Protein AF-A0A2V7V9U7-F1 (afdb_monomer)

Foldseek 3Di:
DDPDAPVVVLVVLLVCQLPLLLVLLLLLLVLLDPVLSLLSLLCLLVSQWACVLQVLSLLSSLSRLLSNLNSLCSNCLLVDDPVSLQVSLVSLVSSLSSDDLSSVLSLVLLVLSLVVSLVVCVVVCDPCSVVSSVNSVVSSCSSCVVVVVVVVVLVVPDDDADFDADDDLVVLVVCLLLVVRSAKFDPVLSVLSNVSSVLLVVLVVVLVVVCVPPDDDDSLVSLVVSLVVLVVCLSPPTFGDPPAVADDCLNAGSSSSSSVVSVSSSSSSSSSDDDDPVSSCVSSVSSNVSSVVSCVVCVVLVVVVVVQLCVLCVCLVVDAAAAAEQEAELQQQPADPVRDGSGDRHRNRLCSCVSSCSRRVYHYLSPVLQPNPSDPHHDDPQQRCVVFWDAHSSHNHGDTDCPRCVVRRPDDRDYYRYHPPDDD

Structure (mmCIF, N/CA/C/O backbone):
data_AF-A0A2V7V9U7-F1
#
_entry.id   AF-A0A2V7V9U7-F1
#
loop_
_atom_site.group_PDB
_atom_site.id
_atom_site.type_symbol
_atom_site.label_atom_id
_atom_site.label_alt_id
_atom_site.label_comp_id
_atom_site.label_asym_id
_atom_site.label_entity_id
_atom_site.label_seq_id
_atom_site.pdbx_PDB_ins_code
_atom_site.Cartn_x
_atom_site.Cartn_y
_atom_site.Cartn_z
_atom_site.occupancy
_atom_site.B_iso_or_equiv
_atom_site.auth_seq_id
_atom_site.auth_comp_id
_atom_site.auth_asym_id
_atom_site.auth_atom_id
_atom_site.pdbx_PDB_model_num
ATOM 1 N N . MET A 1 1 ? -1.433 -22.804 -22.309 1.00 50.16 1 MET A N 1
ATOM 2 C CA . MET A 1 1 ? -2.516 -21.911 -22.769 1.00 50.16 1 MET A CA 1
ATOM 3 C C . MET A 1 1 ? -2.410 -20.630 -21.958 1.00 50.16 1 MET A C 1
ATOM 5 O O . MET A 1 1 ? -2.512 -20.709 -20.741 1.00 50.16 1 MET A O 1
ATOM 9 N N . THR A 1 2 ? -2.107 -19.497 -22.586 1.00 68.94 2 THR A N 1
ATOM 10 C CA . THR A 1 2 ? -2.129 -18.180 -21.931 1.00 68.94 2 THR A CA 1
ATOM 11 C C . THR A 1 2 ? -3.551 -17.622 -22.021 1.00 68.94 2 THR A C 1
ATOM 13 O O . THR A 1 2 ? -4.157 -17.651 -23.087 1.00 68.94 2 THR A O 1
ATOM 16 N N . MET A 1 3 ? -4.125 -17.182 -20.895 1.00 79.06 3 MET A N 1
ATOM 17 C CA . MET A 1 3 ? -5.499 -16.644 -20.858 1.00 79.06 3 MET A CA 1
ATOM 18 C C . MET A 1 3 ? -5.579 -15.181 -21.326 1.00 79.06 3 MET A C 1
ATOM 20 O O . MET A 1 3 ? -6.642 -14.727 -21.734 1.00 79.06 3 MET A O 1
ATOM 24 N N . ALA A 1 4 ? -4.464 -14.449 -21.261 1.00 88.25 4 ALA A N 1
ATOM 25 C CA . ALA A 1 4 ? -4.306 -13.066 -21.706 1.00 88.25 4 ALA A CA 1
ATOM 26 C C . ALA A 1 4 ? -2.815 -12.777 -21.969 1.00 88.25 4 ALA A C 1
ATOM 28 O O . ALA A 1 4 ? -1.955 -13.506 -21.465 1.00 88.25 4 ALA A O 1
ATOM 29 N N . SER A 1 5 ? -2.502 -11.719 -22.728 1.00 88.12 5 SER A N 1
ATOM 30 C CA . SER A 1 5 ? -1.127 -11.205 -22.815 1.00 88.12 5 SER A CA 1
ATOM 31 C C . SER A 1 5 ? -0.706 -10.563 -21.482 1.00 88.12 5 SER A C 1
ATOM 33 O O . SER A 1 5 ? -1.583 -10.101 -20.740 1.00 88.12 5 SER A O 1
ATOM 35 N N . PRO A 1 6 ? 0.600 -10.494 -21.156 1.00 87.94 6 PRO A N 1
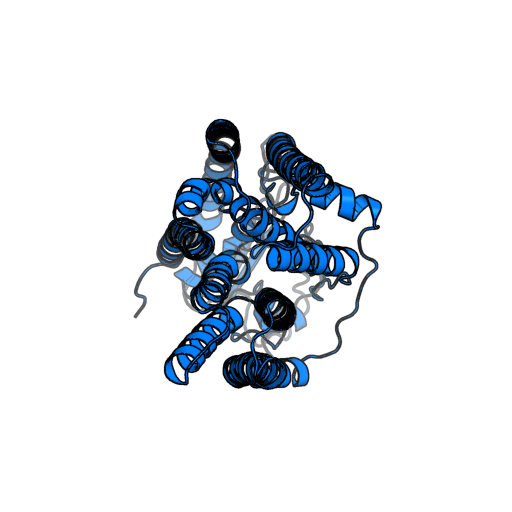ATOM 36 C CA . PRO A 1 6 ? 1.063 -9.905 -19.897 1.00 87.94 6 PRO A CA 1
ATOM 37 C C . PRO A 1 6 ? 0.516 -8.487 -19.626 1.00 87.94 6 PRO A C 1
ATOM 39 O O . PRO A 1 6 ? -0.042 -8.285 -18.546 1.00 87.94 6 PRO A O 1
ATOM 42 N N . PRO A 1 7 ? 0.509 -7.543 -20.596 1.00 87.44 7 PRO A N 1
ATOM 43 C CA . PRO A 1 7 ? -0.060 -6.209 -20.372 1.00 87.44 7 PRO A CA 1
ATOM 44 C C . PRO A 1 7 ? -1.572 -6.219 -20.099 1.00 87.44 7 PRO A C 1
ATOM 46 O O . PRO A 1 7 ? -2.093 -5.366 -19.381 1.00 87.44 7 PRO A O 1
ATOM 49 N N . VAL A 1 8 ? -2.315 -7.167 -20.682 1.00 91.88 8 VAL A N 1
ATOM 50 C CA . VAL A 1 8 ? -3.759 -7.301 -20.431 1.00 91.88 8 VAL A CA 1
ATOM 51 C C . VAL A 1 8 ? -4.004 -7.884 -19.042 1.00 91.88 8 VAL A C 1
ATOM 53 O O . VAL A 1 8 ? -4.852 -7.369 -18.314 1.00 91.88 8 VAL A O 1
ATOM 56 N N . ALA A 1 9 ? -3.254 -8.917 -18.654 1.00 92.31 9 ALA A N 1
ATOM 57 C CA . ALA A 1 9 ? -3.347 -9.515 -17.324 1.00 92.31 9 ALA A CA 1
ATOM 58 C C . ALA A 1 9 ? -3.057 -8.483 -16.223 1.00 92.31 9 ALA A C 1
ATOM 60 O O . ALA A 1 9 ? -3.816 -8.372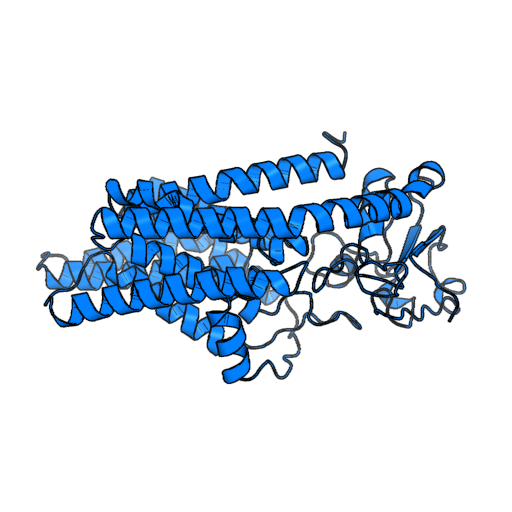 -15.260 1.00 92.31 9 ALA A O 1
ATOM 61 N N . GLU A 1 10 ? -2.017 -7.672 -16.409 1.00 91.81 10 GLU A N 1
ATOM 62 C CA . GLU A 1 10 ? -1.663 -6.583 -15.505 1.00 91.81 10 GLU A CA 1
ATOM 63 C C . GLU A 1 10 ? -2.764 -5.519 -15.418 1.00 91.81 10 GLU A C 1
ATOM 65 O O . GLU A 1 10 ? -3.197 -5.175 -14.320 1.00 91.81 10 GLU A O 1
ATOM 70 N N . LYS A 1 11 ? -3.316 -5.057 -16.549 1.00 93.62 11 LYS A N 1
ATOM 71 C CA . LYS A 1 11 ? -4.445 -4.107 -16.551 1.00 93.62 11 LYS A CA 1
ATOM 72 C C . LYS A 1 11 ? -5.660 -4.643 -15.800 1.00 93.62 11 LYS A C 1
ATOM 74 O O . LYS A 1 11 ? -6.284 -3.895 -15.045 1.00 93.62 11 LYS A O 1
ATOM 79 N N . VAL A 1 12 ? -6.003 -5.917 -15.990 1.00 95.62 12 VAL A N 1
ATOM 80 C CA . VAL A 1 12 ? -7.106 -6.567 -15.266 1.00 95.62 12 VAL A CA 1
ATOM 81 C C . VAL A 1 12 ? -6.806 -6.609 -13.768 1.00 95.62 12 VAL A C 1
ATOM 83 O O . VAL A 1 12 ? -7.662 -6.231 -12.967 1.00 95.62 12 VAL A O 1
ATOM 86 N N . PHE A 1 13 ? -5.590 -7.004 -13.387 1.00 95.44 13 PHE A N 1
ATOM 87 C CA . PHE A 1 13 ? -5.168 -7.061 -11.989 1.00 95.44 13 PHE A CA 1
ATOM 88 C C . PHE A 1 13 ? -5.211 -5.680 -11.314 1.00 95.44 13 PHE A C 1
ATOM 90 O O . PHE A 1 13 ? -5.818 -5.522 -10.253 1.00 95.44 13 PHE A O 1
ATOM 97 N N . LEU A 1 14 ? -4.640 -4.655 -11.951 1.00 95.81 14 LEU A N 1
ATOM 98 C CA . LEU A 1 14 ? -4.628 -3.283 -11.441 1.00 95.81 14 LEU A CA 1
ATOM 99 C C . LEU A 1 14 ? -6.036 -2.685 -11.368 1.00 95.81 14 LEU A C 1
ATOM 101 O O . LEU 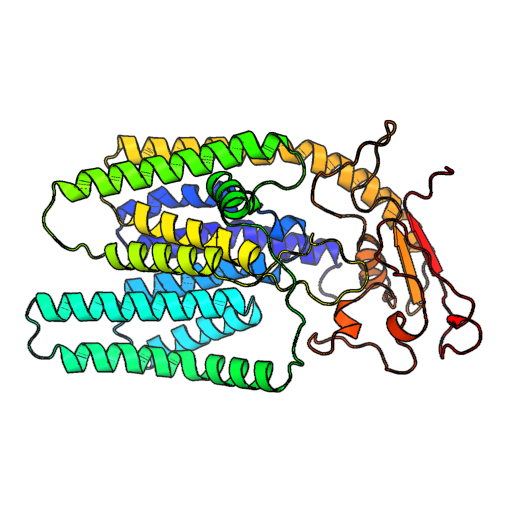A 1 14 ? -6.376 -2.026 -10.387 1.00 95.81 14 LEU A O 1
ATOM 105 N N . SER A 1 15 ? -6.890 -2.969 -12.354 1.00 96.81 15 SER A N 1
ATOM 106 C CA . SER A 1 15 ? -8.296 -2.547 -12.326 1.00 96.81 15 SER A CA 1
ATOM 107 C C . SER A 1 15 ? -9.046 -3.198 -11.163 1.00 96.81 15 SER A C 1
ATOM 109 O O . SER A 1 15 ? -9.796 -2.526 -10.453 1.00 96.81 15 SER A O 1
ATOM 111 N N . ALA A 1 16 ? -8.810 -4.491 -10.916 1.00 96.81 16 ALA A N 1
ATOM 112 C CA . ALA A 1 16 ? -9.373 -5.181 -9.763 1.00 96.81 16 ALA A CA 1
ATOM 113 C C . ALA A 1 16 ? -8.896 -4.541 -8.452 1.00 96.81 16 ALA A C 1
ATOM 115 O O . ALA A 1 16 ? -9.716 -4.280 -7.578 1.00 96.81 16 ALA A O 1
ATOM 116 N N . TYR A 1 17 ? -7.609 -4.214 -8.322 1.00 97.44 17 TYR A N 1
ATOM 117 C CA . TYR A 1 17 ? -7.066 -3.527 -7.148 1.00 97.44 17 TYR A CA 1
ATOM 118 C C . TYR A 1 17 ? -7.729 -2.165 -6.882 1.00 97.44 17 TYR A C 1
ATOM 120 O O . TYR A 1 17 ? -8.193 -1.917 -5.764 1.00 97.44 17 TYR A O 1
ATOM 128 N N . VAL A 1 18 ? -7.827 -1.314 -7.912 1.00 97.50 18 VAL A N 1
ATOM 129 C CA . VAL A 1 18 ? -8.429 0.031 -7.829 1.00 97.50 18 VAL A CA 1
ATOM 130 C C . VAL A 1 18 ? -9.867 -0.024 -7.304 1.00 97.50 18 VAL A C 1
ATOM 132 O O . VAL A 1 18 ? -10.297 0.883 -6.593 1.00 97.50 18 VAL A O 1
ATOM 135 N N . LEU A 1 19 ? -10.603 -1.097 -7.604 1.00 98.12 19 LEU A N 1
ATOM 136 C CA . LEU A 1 19 ? -11.968 -1.311 -7.118 1.00 98.12 19 LEU A CA 1
ATOM 137 C C . LEU A 1 19 ? -12.008 -1.997 -5.746 1.00 98.12 19 LEU A C 1
ATOM 139 O O . LEU A 1 19 ? -12.757 -1.583 -4.859 1.00 98.12 19 LEU A O 1
ATOM 143 N N . LEU A 1 20 ? -11.213 -3.048 -5.552 1.00 98.50 20 LEU A N 1
ATOM 144 C CA . LEU A 1 20 ? -11.253 -3.880 -4.352 1.00 98.50 20 LEU A CA 1
ATOM 145 C C . LEU A 1 20 ? -10.743 -3.145 -3.115 1.00 98.50 20 LEU A C 1
ATOM 147 O O . LEU A 1 20 ? -11.295 -3.363 -2.038 1.00 98.50 20 LEU A O 1
ATOM 151 N N . LEU A 1 21 ? -9.744 -2.265 -3.234 1.00 98.62 21 LEU A N 1
ATOM 152 C CA . LEU A 1 21 ? -9.210 -1.544 -2.077 1.00 98.62 21 LEU A CA 1
ATOM 153 C C . LEU A 1 21 ? -10.264 -0.616 -1.436 1.00 98.62 21 LEU A C 1
ATOM 155 O O . LEU A 1 21 ? -10.525 -0.776 -0.238 1.00 98.62 21 LEU A O 1
ATOM 159 N N . PRO A 1 22 ? -10.948 0.285 -2.175 1.00 98.62 22 PRO A N 1
ATOM 160 C CA . PRO A 1 22 ? -12.035 1.081 -1.609 1.00 98.62 22 PRO A CA 1
ATOM 161 C C . PRO A 1 22 ? -13.208 0.250 -1.082 1.00 98.62 22 PRO A C 1
ATOM 163 O O . PRO A 1 22 ? -13.790 0.594 -0.051 1.00 98.62 22 PRO A O 1
ATOM 166 N N . LEU A 1 23 ? -13.551 -0.859 -1.748 1.00 98.69 23 LEU A N 1
ATOM 167 C CA . LEU A 1 23 ? -14.623 -1.754 -1.303 1.00 98.69 23 LEU A CA 1
ATOM 168 C C . LEU A 1 23 ? -14.267 -2.477 0.003 1.00 98.69 23 LEU A C 1
ATOM 170 O O . LEU A 1 23 ? -15.094 -2.531 0.916 1.00 98.69 23 LEU A O 1
ATOM 174 N N . ALA A 1 24 ? -13.038 -2.978 0.129 1.00 98.75 24 ALA A N 1
ATOM 175 C CA . ALA A 1 24 ? -12.534 -3.605 1.346 1.00 98.75 24 ALA A CA 1
ATOM 176 C C . ALA A 1 24 ? -12.460 -2.596 2.499 1.00 98.75 24 ALA A C 1
ATOM 178 O O . ALA A 1 24 ? -12.895 -2.898 3.613 1.00 98.75 24 ALA A O 1
ATOM 179 N N . PHE A 1 25 ? -12.006 -1.370 2.225 1.00 98.75 25 PHE A N 1
ATOM 180 C CA . PHE A 1 25 ? -12.027 -0.288 3.203 1.00 98.75 25 PHE A CA 1
ATOM 181 C C . PHE A 1 25 ? -13.458 0.027 3.656 1.00 98.75 25 PHE A C 1
ATOM 183 O O . PHE A 1 25 ? -13.744 -0.001 4.851 1.00 98.75 25 PHE A O 1
ATOM 190 N N . ARG A 1 26 ? -14.404 0.216 2.726 1.00 98.38 26 ARG A N 1
ATOM 191 C CA . ARG A 1 26 ? -15.830 0.420 3.044 1.00 98.38 26 ARG A CA 1
ATOM 192 C C . ARG A 1 26 ? -16.414 -0.736 3.861 1.00 98.38 26 ARG A C 1
ATOM 194 O O . ARG A 1 26 ? -17.214 -0.505 4.774 1.00 98.38 26 ARG A O 1
ATOM 201 N N . TYR A 1 27 ? -16.017 -1.974 3.564 1.00 98.31 27 TYR A N 1
ATOM 202 C CA . TYR A 1 27 ? -16.378 -3.142 4.364 1.00 98.31 27 TYR A CA 1
ATOM 203 C C . TYR A 1 27 ? -15.833 -3.036 5.795 1.00 98.31 27 TYR A C 1
ATOM 205 O O . TYR A 1 27 ? -16.593 -3.287 6.731 1.00 98.31 27 TYR A O 1
ATOM 213 N N . ALA A 1 28 ? -14.582 -2.619 5.994 1.00 98.19 28 ALA A N 1
ATOM 214 C CA . ALA A 1 28 ? -14.024 -2.395 7.327 1.00 98.19 28 ALA A CA 1
ATOM 215 C C . ALA A 1 28 ? -14.750 -1.265 8.076 1.00 98.19 28 ALA A C 1
ATOM 217 O O . ALA A 1 28 ? -15.128 -1.440 9.233 1.00 98.19 28 ALA A O 1
ATOM 218 N N . LEU A 1 29 ? -15.054 -0.150 7.406 1.00 97.62 29 LEU A N 1
ATOM 219 C CA . LEU A 1 29 ? -15.793 0.974 7.994 1.00 97.62 29 LEU A CA 1
ATOM 220 C C . LEU A 1 29 ? -17.175 0.568 8.501 1.00 97.62 29 LEU A C 1
ATOM 222 O O . LEU A 1 29 ? -17.589 0.950 9.594 1.00 97.62 29 LEU A O 1
ATOM 226 N N . GLY A 1 30 ? -17.878 -0.272 7.740 1.00 95.62 30 GLY A N 1
ATOM 227 C CA . GLY A 1 30 ? -19.185 -0.778 8.137 1.00 95.62 30 GLY A CA 1
ATOM 228 C C . GLY A 1 30 ? -19.168 -1.726 9.341 1.00 95.62 30 GLY A C 1
ATOM 229 O O . GLY A 1 30 ? -20.249 -2.172 9.728 1.00 95.62 30 GLY A O 1
ATOM 230 N N . ALA A 1 31 ? -17.992 -2.090 9.866 1.00 94.62 31 ALA A N 1
ATOM 231 C CA . ALA A 1 31 ? -17.817 -2.801 11.132 1.00 94.62 31 ALA A CA 1
ATOM 232 C C . ALA A 1 31 ? -17.790 -1.857 12.343 1.00 94.62 31 ALA A C 1
ATOM 234 O O . ALA A 1 31 ? -18.037 -2.301 13.459 1.00 94.62 31 ALA A O 1
ATOM 235 N N . LEU A 1 32 ? -17.468 -0.579 12.118 1.00 93.56 32 LEU A N 1
ATOM 236 C CA . LEU A 1 32 ? -17.307 0.431 13.162 1.00 93.56 32 LEU A CA 1
ATOM 237 C C . LEU A 1 32 ? -18.661 1.033 13.538 1.00 93.56 32 LEU A C 1
ATOM 239 O O . LEU A 1 32 ? -19.062 0.991 14.696 1.00 93.56 32 LEU A O 1
ATOM 243 N N . ARG A 1 33 ? -19.365 1.577 12.538 1.00 89.62 33 ARG A N 1
ATOM 244 C CA . ARG A 1 33 ? -20.717 2.145 12.645 1.00 89.62 33 ARG A CA 1
ATOM 245 C C . ARG A 1 33 ? -21.353 2.296 11.253 1.00 89.62 33 ARG A C 1
ATOM 247 O O . ARG A 1 33 ? -20.609 2.387 10.271 1.00 89.62 33 ARG A O 1
ATOM 254 N N . PRO A 1 34 ? -22.691 2.308 11.120 1.00 88.00 34 PRO A N 1
ATOM 255 C CA . PRO A 1 34 ? -23.356 2.414 9.818 1.00 88.00 34 PRO A CA 1
ATOM 256 C C . PRO A 1 34 ? -22.936 3.650 9.008 1.00 88.00 34 PRO A C 1
ATOM 258 O O . PRO A 1 34 ? -22.603 3.521 7.830 1.00 88.00 34 PRO A O 1
ATOM 261 N N . GLU A 1 35 ? -22.857 4.815 9.652 1.00 90.00 35 GLU A N 1
ATOM 262 C CA . GLU A 1 35 ? -22.565 6.117 9.035 1.00 90.00 35 GLU A CA 1
ATOM 263 C C . GLU A 1 35 ? -21.096 6.253 8.620 1.00 90.00 35 GLU A C 1
ATOM 265 O O . GLU A 1 35 ? -20.759 7.050 7.745 1.00 90.00 35 GLU A O 1
ATOM 270 N N . ALA A 1 36 ? -20.196 5.460 9.215 1.00 93.88 36 ALA A N 1
ATOM 271 C CA . ALA A 1 36 ? -18.788 5.461 8.832 1.00 93.88 36 ALA A CA 1
ATOM 272 C C . ALA A 1 36 ? -18.592 4.961 7.399 1.00 93.88 36 ALA A C 1
ATOM 274 O O . ALA A 1 36 ? -17.595 5.306 6.781 1.00 93.88 36 ALA A O 1
ATOM 275 N N . ARG A 1 37 ? -19.538 4.200 6.829 1.00 95.56 37 ARG A N 1
ATOM 276 C CA . ARG A 1 37 ? -19.450 3.735 5.435 1.00 95.56 37 ARG A CA 1
ATOM 277 C C . ARG A 1 37 ? -19.343 4.887 4.436 1.00 95.56 37 ARG A C 1
ATOM 279 O O . ARG A 1 37 ? -18.729 4.693 3.392 1.00 95.56 37 ARG A O 1
ATOM 286 N N . ASP A 1 38 ? -19.876 6.063 4.762 1.00 95.38 38 ASP A N 1
ATOM 287 C CA . ASP A 1 38 ? -19.816 7.258 3.910 1.00 95.38 38 ASP A CA 1
ATOM 288 C C . ASP A 1 38 ? -18.408 7.869 3.839 1.00 95.38 38 ASP A C 1
ATOM 290 O O . ASP A 1 38 ? -18.119 8.660 2.946 1.00 95.38 38 ASP A O 1
ATOM 294 N N . LEU A 1 39 ? -17.512 7.485 4.755 1.00 97.81 39 LEU A N 1
ATOM 295 C CA . LEU A 1 39 ? -16.108 7.904 4.774 1.00 97.81 39 LEU A CA 1
ATOM 296 C C . LEU A 1 39 ? -15.216 7.049 3.865 1.00 97.81 39 LEU A C 1
ATOM 298 O O . LEU A 1 39 ? -14.004 7.249 3.841 1.00 97.81 39 LEU A O 1
ATOM 302 N N . TRP A 1 40 ? -15.777 6.116 3.090 1.00 98.00 40 TRP A N 1
ATOM 303 C CA . TRP A 1 40 ? -14.991 5.314 2.153 1.00 98.00 40 TRP A CA 1
ATOM 304 C C . TRP A 1 40 ? -14.104 6.141 1.195 1.00 98.00 40 TRP A C 1
ATOM 306 O O . TRP A 1 40 ? -13.008 5.662 0.910 1.00 98.00 40 TRP A O 1
ATOM 316 N N . PRO A 1 41 ? -14.461 7.371 0.746 1.00 98.56 41 PRO A N 1
ATOM 317 C CA . PRO A 1 41 ? -13.604 8.138 -0.159 1.00 98.56 41 PRO A CA 1
ATOM 318 C C . PRO A 1 41 ? -12.266 8.580 0.450 1.00 98.56 41 PRO A C 1
ATOM 320 O O . PRO A 1 41 ? -11.374 8.975 -0.295 1.00 98.56 41 PRO A O 1
ATOM 323 N N . LEU A 1 42 ? -12.089 8.496 1.777 1.00 98.56 42 LEU A N 1
ATOM 324 C CA . LEU A 1 42 ? -10.818 8.835 2.434 1.00 98.56 42 LEU A CA 1
ATOM 325 C C . LEU A 1 42 ? -9.641 7.971 1.953 1.00 98.56 42 LEU A C 1
ATOM 327 O O . LEU A 1 42 ? -8.493 8.388 2.061 1.00 98.56 42 LEU A O 1
ATOM 331 N N . ILE A 1 43 ? -9.912 6.778 1.415 1.00 98.62 43 ILE A N 1
ATOM 332 C CA . ILE A 1 43 ? -8.878 5.875 0.892 1.00 98.62 43 ILE A CA 1
ATOM 333 C C . ILE A 1 43 ? -8.432 6.225 -0.533 1.00 98.62 43 ILE A C 1
ATOM 335 O O . ILE A 1 43 ? -7.407 5.726 -0.983 1.00 98.62 43 ILE A O 1
ATOM 339 N N . LEU A 1 44 ? -9.172 7.071 -1.261 1.00 98.56 44 LEU A N 1
ATOM 340 C CA . LEU A 1 44 ? -8.905 7.338 -2.680 1.00 98.56 44 LEU A CA 1
ATOM 341 C C . LEU A 1 44 ? -7.489 7.872 -2.960 1.00 98.56 44 LEU A C 1
ATOM 343 O O . LEU A 1 44 ? -6.870 7.372 -3.901 1.00 98.56 44 LEU A O 1
ATOM 347 N N . PRO A 1 45 ? -6.917 8.793 -2.155 1.00 98.50 45 PRO A N 1
ATOM 348 C CA . PRO A 1 45 ? -5.531 9.224 -2.347 1.00 98.50 45 PRO A CA 1
ATOM 349 C C . PRO A 1 45 ? -4.497 8.094 -2.220 1.00 98.50 45 PRO A C 1
ATOM 351 O O . PRO A 1 45 ? -3.401 8.211 -2.757 1.00 98.50 45 PRO A O 1
ATOM 354 N N . PHE A 1 46 ? -4.840 7.001 -1.530 1.00 98.19 46 PHE A N 1
ATOM 355 C CA . PHE A 1 46 ? -3.947 5.872 -1.255 1.00 98.19 46 PHE A CA 1
ATOM 356 C C . PHE A 1 46 ? -3.973 4.785 -2.335 1.00 98.19 46 PHE A C 1
ATOM 358 O O . PHE A 1 46 ? -3.145 3.875 -2.294 1.00 98.19 46 PHE A O 1
ATOM 365 N N . VAL A 1 47 ? -4.902 4.863 -3.296 1.00 97.75 47 VAL A N 1
ATOM 366 C CA . VAL A 1 47 ? -5.047 3.856 -4.359 1.00 97.75 47 VAL A CA 1
ATOM 367 C C . VAL A 1 47 ? -3.789 3.821 -5.225 1.00 97.75 47 VAL A C 1
ATOM 369 O O . VAL A 1 47 ? -3.096 2.815 -5.279 1.00 97.75 47 VAL A O 1
ATOM 372 N N . TYR A 1 48 ? -3.435 4.940 -5.848 1.00 96.62 48 TYR A N 1
ATOM 373 C CA . TYR A 1 48 ? -2.254 5.042 -6.707 1.00 96.62 48 TYR A CA 1
ATOM 374 C C . TYR A 1 48 ? -1.029 5.459 -5.878 1.00 96.62 48 TYR A C 1
ATOM 376 O O . TYR A 1 48 ? -0.503 6.561 -6.032 1.00 96.62 48 TYR A O 1
ATOM 384 N N . ASN A 1 49 ? -0.638 4.625 -4.917 1.00 95.50 49 ASN A N 1
ATOM 385 C CA . ASN A 1 49 ? 0.542 4.865 -4.085 1.00 95.50 49 ASN A CA 1
ATOM 386 C C . ASN A 1 49 ? 1.842 4.500 -4.824 1.00 95.50 49 ASN A C 1
ATOM 388 O O . ASN A 1 49 ? 1.833 3.856 -5.871 1.00 95.50 49 ASN A O 1
ATOM 392 N N . HIS A 1 50 ? 2.974 4.897 -4.255 1.00 93.44 50 HIS A N 1
ATOM 393 C CA . HIS A 1 50 ? 4.297 4.687 -4.828 1.00 93.44 50 HIS A CA 1
ATOM 394 C C . HIS A 1 50 ? 4.633 3.212 -5.063 1.00 93.44 50 HIS A C 1
ATOM 396 O O . HIS A 1 50 ? 5.182 2.886 -6.110 1.00 93.44 50 HIS A O 1
ATOM 402 N N . PHE A 1 51 ? 4.231 2.304 -4.169 1.00 92.81 51 PHE A N 1
ATOM 403 C CA . PHE A 1 51 ? 4.486 0.869 -4.344 1.00 92.81 51 PHE A CA 1
ATOM 404 C C . PHE A 1 51 ? 3.709 0.270 -5.515 1.00 92.81 51 PHE A C 1
ATOM 406 O O . PHE A 1 51 ? 4.217 -0.632 -6.175 1.00 92.81 51 PHE A O 1
ATOM 413 N N . LEU A 1 52 ? 2.515 0.794 -5.816 1.00 94.38 52 LEU A N 1
ATOM 414 C CA . LEU A 1 52 ? 1.810 0.438 -7.046 1.00 94.38 52 LEU A CA 1
ATOM 415 C C . LEU A 1 52 ? 2.634 0.846 -8.275 1.00 94.38 52 LEU A C 1
ATOM 417 O O . LEU A 1 52 ? 2.787 0.050 -9.193 1.00 94.38 52 LEU A O 1
ATOM 421 N N . HIS A 1 53 ? 3.192 2.060 -8.288 1.00 93.19 53 HIS A N 1
ATOM 422 C CA . HIS A 1 53 ? 3.984 2.543 -9.424 1.00 93.19 53 HIS A CA 1
ATOM 423 C C . HIS A 1 53 ? 5.347 1.857 -9.562 1.00 93.19 53 HIS A C 1
ATOM 425 O O . HIS A 1 53 ? 5.842 1.740 -10.676 1.00 93.19 53 HIS A O 1
ATOM 431 N N . LEU A 1 54 ? 5.936 1.382 -8.462 1.00 88.94 54 LEU A N 1
ATOM 432 C CA . LEU A 1 54 ? 7.159 0.574 -8.479 1.00 88.94 54 LEU A CA 1
ATOM 433 C C . LEU A 1 54 ? 6.940 -0.860 -8.989 1.00 88.94 54 LEU A C 1
ATOM 435 O O . LEU A 1 54 ? 7.907 -1.593 -9.149 1.00 88.94 54 LEU A O 1
ATOM 439 N N . GLY A 1 55 ? 5.693 -1.288 -9.209 1.00 89.56 55 GLY A N 1
ATOM 440 C CA . GLY A 1 55 ? 5.397 -2.671 -9.591 1.00 89.56 55 GLY A CA 1
ATOM 441 C C . GLY A 1 55 ? 5.315 -3.644 -8.409 1.00 89.56 55 GLY A C 1
ATOM 442 O O . GLY A 1 55 ? 5.165 -4.846 -8.612 1.00 89.56 55 GLY A O 1
ATOM 443 N N . PHE A 1 56 ? 5.336 -3.162 -7.158 1.00 89.19 56 PHE A N 1
ATOM 444 C CA . PHE A 1 56 ? 5.167 -3.995 -5.956 1.00 89.19 56 PHE A CA 1
ATOM 445 C C . PHE A 1 56 ? 3.698 -4.310 -5.699 1.00 89.19 56 PHE A C 1
ATOM 447 O O . PHE A 1 56 ? 3.098 -3.962 -4.676 1.00 89.19 56 PHE A O 1
ATOM 454 N N . TYR A 1 57 ? 3.104 -4.987 -6.674 1.00 92.38 57 TYR A N 1
ATOM 455 C CA . TYR A 1 57 ? 1.695 -5.347 -6.705 1.00 92.38 57 TYR A CA 1
ATOM 456 C C . TYR A 1 57 ? 1.294 -6.212 -5.521 1.00 92.38 57 TYR A C 1
ATOM 458 O O . TYR A 1 57 ? 0.207 -6.040 -4.982 1.00 92.38 57 TYR A O 1
ATOM 466 N N . ASN A 1 58 ? 2.190 -7.075 -5.054 1.00 92.50 58 ASN A N 1
ATOM 467 C CA . ASN A 1 58 ? 1.990 -7.900 -3.871 1.00 92.50 58 ASN A CA 1
ATOM 468 C C . ASN A 1 58 ? 1.779 -7.046 -2.595 1.00 92.50 58 ASN A C 1
ATOM 470 O O . ASN A 1 58 ? 0.815 -7.260 -1.857 1.00 92.50 58 ASN A O 1
ATOM 474 N N . LEU A 1 59 ? 2.606 -6.015 -2.382 1.00 92.50 59 LEU A N 1
ATOM 475 C CA . LEU A 1 59 ? 2.503 -5.077 -1.260 1.00 92.50 59 LEU A CA 1
ATOM 476 C C . LEU A 1 59 ? 1.305 -4.132 -1.396 1.00 92.50 59 LEU A C 1
ATOM 478 O O . LEU A 1 59 ? 0.560 -3.954 -0.431 1.00 92.50 59 LEU A O 1
ATOM 482 N N . ALA A 1 60 ? 1.107 -3.534 -2.574 1.00 94.44 60 ALA A N 1
ATOM 483 C CA . ALA A 1 60 ? -0.012 -2.626 -2.813 1.00 94.44 60 ALA A CA 1
ATOM 484 C C . ALA A 1 60 ? -1.351 -3.352 -2.611 1.00 94.44 60 ALA A C 1
ATOM 486 O O . ALA A 1 60 ? -2.230 -2.868 -1.892 1.00 94.44 60 ALA A O 1
ATOM 487 N N . PHE A 1 61 ? -1.475 -4.557 -3.176 1.00 96.69 61 PHE A N 1
ATOM 488 C CA . PHE A 1 61 ? -2.678 -5.375 -3.085 1.00 96.69 61 PHE A CA 1
ATOM 489 C C . PHE A 1 61 ? -2.928 -5.911 -1.672 1.00 96.69 61 PHE A C 1
ATOM 491 O O . PHE A 1 61 ? -4.089 -6.083 -1.307 1.00 96.69 61 PHE A O 1
ATOM 498 N N . ALA A 1 62 ? -1.894 -6.095 -0.838 1.00 97.69 62 ALA A N 1
ATOM 499 C CA . ALA A 1 62 ? -2.038 -6.545 0.552 1.00 97.69 62 ALA A CA 1
ATOM 500 C C . ALA A 1 62 ? -2.965 -5.649 1.401 1.00 97.69 62 ALA A C 1
ATOM 502 O O . ALA A 1 62 ? -3.569 -6.130 2.364 1.00 97.69 62 ALA A O 1
ATOM 503 N N . GLY A 1 63 ? -3.159 -4.380 1.016 1.00 97.69 63 GLY A N 1
ATOM 504 C CA . GLY A 1 63 ? -4.150 -3.491 1.631 1.00 97.69 63 GLY A CA 1
ATOM 505 C C . GLY A 1 63 ? -5.593 -4.021 1.564 1.00 97.69 63 GLY A C 1
ATOM 506 O O . GLY A 1 63 ? -6.379 -3.781 2.482 1.00 97.69 63 GLY A O 1
ATOM 507 N N . VAL A 1 64 ? -5.940 -4.795 0.527 1.00 98.62 64 VAL A N 1
ATOM 508 C CA . VAL A 1 64 ? -7.273 -5.399 0.351 1.00 98.62 64 VAL A CA 1
ATOM 509 C C . VAL A 1 64 ? -7.560 -6.434 1.450 1.00 98.62 64 VAL A C 1
ATOM 511 O O . VAL A 1 64 ? -8.455 -6.187 2.268 1.00 98.62 64 VAL A O 1
ATOM 514 N N . PRO A 1 65 ? -6.824 -7.564 1.552 1.00 98.62 65 PRO A N 1
ATOM 515 C CA . PRO A 1 65 ? -7.046 -8.519 2.627 1.00 98.62 65 PRO A CA 1
ATOM 516 C C . PRO A 1 65 ? -6.768 -7.918 4.008 1.00 98.62 65 PRO A C 1
ATOM 518 O O . PRO A 1 65 ? -7.449 -8.303 4.951 1.00 98.62 65 PRO A O 1
ATOM 521 N N . PHE A 1 66 ? -5.875 -6.930 4.152 1.00 98.69 66 PHE A N 1
ATOM 522 C CA . PHE A 1 66 ? -5.681 -6.217 5.421 1.00 98.69 66 PHE A CA 1
ATOM 523 C C . PHE A 1 66 ? -6.989 -5.604 5.956 1.00 98.69 66 PHE A C 1
ATOM 525 O O . PHE A 1 66 ? -7.379 -5.865 7.099 1.00 98.69 66 PHE A O 1
ATOM 532 N N . PHE A 1 67 ? -7.721 -4.847 5.130 1.00 98.75 67 PHE A N 1
ATOM 533 C CA . PHE A 1 67 ? -9.008 -4.282 5.545 1.00 98.75 67 PHE A CA 1
ATOM 534 C C . PHE A 1 67 ? -10.085 -5.347 5.748 1.00 98.75 67 PHE A C 1
ATOM 536 O O . PHE A 1 67 ? -10.895 -5.224 6.671 1.00 98.75 67 PHE A O 1
ATOM 543 N N . LEU A 1 68 ? -10.097 -6.406 4.935 1.00 98.75 68 LEU A N 1
ATOM 544 C CA . LEU A 1 68 ? -11.037 -7.511 5.123 1.00 98.75 68 LEU A CA 1
ATOM 545 C C . LEU A 1 68 ? -10.790 -8.236 6.448 1.00 98.75 68 LEU A C 1
ATOM 547 O O . LEU A 1 68 ? -11.750 -8.466 7.176 1.00 98.75 68 LEU A O 1
ATOM 551 N N . VAL A 1 69 ? -9.535 -8.523 6.801 1.00 98.56 69 VAL A N 1
ATOM 552 C CA . VAL A 1 69 ? -9.130 -9.141 8.074 1.00 98.56 69 VAL A CA 1
ATOM 553 C C . VAL A 1 69 ? -9.580 -8.284 9.259 1.00 98.56 69 VAL A C 1
ATOM 555 O O . VAL A 1 69 ? -10.297 -8.775 10.136 1.00 98.56 69 VAL A O 1
ATOM 558 N N . LEU A 1 70 ? -9.229 -6.993 9.272 1.00 97.88 70 LEU A N 1
ATOM 559 C CA . LEU A 1 70 ? -9.616 -6.090 10.360 1.00 97.88 70 LEU A CA 1
ATOM 560 C C . LEU A 1 70 ? -11.135 -5.920 10.445 1.00 97.88 70 LEU A C 1
ATOM 562 O O . LEU A 1 70 ? -11.717 -6.059 11.519 1.00 97.88 70 LEU A O 1
ATOM 566 N N . GLY A 1 71 ? -11.800 -5.671 9.316 1.00 97.56 71 GLY A N 1
ATOM 567 C CA . GLY A 1 71 ? -13.253 -5.540 9.258 1.00 97.56 71 GLY A CA 1
ATOM 568 C C . GLY A 1 71 ? -13.970 -6.807 9.723 1.00 97.56 71 GLY A C 1
ATOM 569 O O . GLY A 1 71 ? -14.942 -6.736 10.472 1.00 97.56 71 GLY A O 1
ATOM 570 N N . TYR A 1 72 ? -13.470 -7.977 9.326 1.00 98.06 72 TYR A N 1
ATOM 571 C CA . TYR A 1 72 ? -14.014 -9.276 9.707 1.00 98.06 72 TYR A CA 1
ATOM 572 C C . TYR A 1 72 ? -13.922 -9.516 11.216 1.00 98.06 72 TYR A C 1
ATOM 574 O O . TYR A 1 72 ? -14.911 -9.947 11.820 1.00 98.06 72 TYR A O 1
ATOM 582 N N . TRP A 1 73 ? -12.774 -9.187 11.818 1.00 97.12 73 TRP A N 1
ATOM 583 C CA . TRP A 1 73 ? -12.557 -9.249 13.262 1.00 97.12 73 TRP A CA 1
ATOM 584 C C . TRP A 1 73 ? -13.465 -8.282 14.026 1.00 97.12 73 TRP A C 1
ATOM 586 O O . TRP A 1 73 ? -14.149 -8.681 14.972 1.00 97.12 73 TRP A O 1
ATOM 596 N N . LEU A 1 74 ? -13.505 -7.016 13.599 1.00 95.00 74 LEU A N 1
ATOM 597 C CA . LEU A 1 74 ? -14.265 -5.954 14.258 1.00 95.00 74 LEU A CA 1
ATOM 598 C C . LEU A 1 74 ? -15.770 -6.249 14.266 1.00 95.00 74 LEU A C 1
ATOM 600 O O . LEU A 1 74 ? -16.404 -6.112 15.310 1.00 95.00 74 LEU A O 1
ATOM 604 N N . ARG A 1 75 ? -16.330 -6.761 13.158 1.00 94.75 75 ARG A N 1
ATOM 605 C CA . ARG A 1 75 ? -17.750 -7.170 13.074 1.00 94.75 75 ARG A CA 1
ATOM 606 C C . ARG A 1 75 ? -18.131 -8.242 14.088 1.00 94.75 75 ARG A C 1
ATOM 608 O O . ARG A 1 75 ? -19.273 -8.287 14.527 1.00 94.75 75 ARG A O 1
ATOM 615 N N . ARG A 1 76 ? -17.181 -9.108 14.438 1.00 93.12 76 ARG A N 1
ATOM 616 C CA . ARG A 1 76 ? -17.376 -10.226 15.368 1.00 93.12 76 ARG A CA 1
ATOM 617 C C . ARG A 1 76 ? -16.911 -9.901 16.784 1.00 93.12 76 ARG A C 1
ATOM 619 O O . ARG A 1 76 ? -17.042 -10.739 17.667 1.00 93.12 76 ARG A O 1
ATOM 626 N N . ARG A 1 77 ? -16.339 -8.711 17.016 1.00 87.75 77 ARG A N 1
ATOM 627 C CA . ARG A 1 77 ? -15.739 -8.300 18.303 1.00 87.75 77 ARG A CA 1
ATOM 628 C C . ARG A 1 77 ? -14.748 -9.339 18.866 1.00 87.75 77 ARG A C 1
ATOM 630 O O . ARG A 1 77 ? -14.668 -9.558 20.078 1.00 87.75 77 ARG A O 1
ATOM 637 N N . GLY A 1 78 ? -14.053 -10.042 17.968 1.00 81.69 78 GLY A N 1
ATOM 638 C CA . GLY A 1 78 ? -13.147 -11.143 18.308 1.00 81.69 78 GLY A CA 1
ATOM 639 C C . GLY A 1 78 ? -13.810 -12.412 18.865 1.00 81.69 78 GLY A C 1
ATOM 640 O O . GLY A 1 78 ? -13.107 -13.328 19.277 1.00 81.69 78 GLY A O 1
ATOM 641 N N . ARG A 1 79 ? -15.145 -12.496 18.898 1.00 86.31 79 ARG A N 1
ATOM 642 C CA . ARG A 1 79 ? -15.887 -13.693 19.315 1.00 86.31 79 ARG A CA 1
ATOM 643 C C . ARG A 1 79 ? -16.082 -14.585 18.084 1.00 86.31 79 ARG A C 1
ATOM 645 O O . ARG A 1 79 ? -16.982 -14.347 17.282 1.00 86.31 79 ARG A O 1
ATOM 652 N N . LEU A 1 80 ? -15.185 -15.551 17.890 1.00 91.69 80 LEU A N 1
ATOM 653 C CA . LEU A 1 80 ? -15.161 -16.426 16.712 1.00 91.69 80 LEU A CA 1
ATOM 654 C C . LEU A 1 80 ? -15.553 -17.857 17.099 1.00 91.69 80 LEU A C 1
ATOM 656 O O . LEU A 1 80 ? -14.969 -18.421 18.023 1.00 91.69 80 LEU A O 1
ATOM 660 N N . GLY A 1 81 ? -16.506 -18.448 16.376 1.00 90.94 81 GLY A N 1
ATOM 661 C CA . GLY A 1 81 ? -16.701 -19.895 16.354 1.00 90.94 81 GLY A CA 1
ATOM 662 C C . GLY A 1 81 ? -15.700 -20.576 15.413 1.00 90.94 81 GLY A C 1
ATOM 663 O O . GLY A 1 81 ? -14.833 -19.930 14.820 1.00 90.94 81 GLY A O 1
ATOM 664 N N . ALA A 1 82 ? -15.815 -21.897 15.257 1.00 92.19 82 ALA A N 1
ATOM 665 C CA . ALA A 1 82 ? -14.901 -22.675 14.415 1.00 92.19 82 ALA A CA 1
ATOM 666 C C . ALA A 1 82 ? -14.964 -22.258 12.935 1.00 92.19 82 ALA A C 1
ATOM 668 O O . ALA A 1 82 ? -13.926 -22.074 12.298 1.00 92.19 82 ALA A O 1
ATOM 669 N N . GLY A 1 83 ? -16.174 -22.050 12.403 1.00 95.31 83 GLY A N 1
ATOM 670 C CA . GLY A 1 83 ? -16.366 -21.565 11.036 1.00 95.31 83 GLY A CA 1
ATOM 671 C C . GLY A 1 83 ? -15.780 -20.168 10.852 1.00 95.31 83 GLY A C 1
ATOM 672 O O . GLY A 1 83 ? -15.079 -19.905 9.875 1.00 95.31 83 GLY A O 1
ATOM 673 N N . GLU A 1 84 ? -15.985 -19.277 11.825 1.00 95.88 84 GLU A N 1
ATOM 674 C CA . GLU A 1 84 ? -15.454 -17.926 11.737 1.00 95.88 84 GLU A CA 1
ATOM 675 C C . GLU A 1 84 ? -13.930 -17.874 11.831 1.00 95.88 84 GLU A C 1
ATOM 677 O O . GLU A 1 84 ? -13.315 -17.052 11.145 1.00 95.88 84 GLU A O 1
ATOM 682 N N . ALA A 1 85 ? -13.334 -18.730 12.663 1.00 95.88 85 ALA A N 1
ATOM 683 C CA . ALA A 1 85 ? -11.891 -18.882 12.779 1.00 95.88 85 ALA A CA 1
ATOM 684 C C . ALA A 1 85 ? -11.282 -19.451 11.489 1.00 95.88 85 ALA A C 1
ATOM 686 O O . ALA A 1 85 ? -10.243 -18.963 11.053 1.00 95.88 85 ALA A O 1
ATOM 687 N N . ALA A 1 86 ? -11.950 -20.407 10.833 1.00 97.00 86 ALA A N 1
ATOM 688 C CA . ALA A 1 86 ? -11.517 -20.941 9.542 1.00 97.00 86 ALA A CA 1
ATOM 689 C C . ALA A 1 86 ? -11.511 -19.862 8.446 1.00 97.00 86 ALA A C 1
ATOM 691 O O . ALA A 1 86 ? -10.535 -19.733 7.711 1.00 97.00 86 ALA A O 1
ATOM 692 N N . VAL A 1 87 ? -12.551 -19.024 8.372 1.00 98.00 87 VAL A N 1
ATOM 693 C CA . VAL A 1 87 ? -12.573 -17.890 7.430 1.00 98.00 87 VAL A CA 1
ATOM 694 C C . VAL A 1 87 ? -11.465 -16.883 7.746 1.00 98.00 87 VAL A C 1
ATOM 696 O O . VAL A 1 87 ? -10.794 -16.416 6.827 1.00 98.00 87 VAL A O 1
ATOM 699 N N . LEU A 1 88 ? -11.223 -16.567 9.024 1.00 98.31 88 LEU A N 1
ATOM 700 C CA . LEU A 1 88 ? -10.111 -15.690 9.400 1.00 98.31 88 LEU A CA 1
ATOM 701 C C . LEU A 1 88 ? -8.757 -16.299 9.003 1.00 98.31 88 LEU A C 1
ATOM 703 O O . LEU A 1 88 ? -7.913 -15.581 8.476 1.00 98.31 88 LEU A O 1
ATOM 707 N N . ALA A 1 89 ? -8.568 -17.608 9.182 1.00 98.38 89 ALA A N 1
ATOM 708 C CA . ALA A 1 89 ? -7.362 -18.309 8.750 1.00 98.38 89 ALA A CA 1
ATOM 709 C C . ALA A 1 89 ? -7.154 -18.213 7.230 1.00 98.38 89 ALA A C 1
ATOM 711 O O . ALA A 1 89 ? -6.043 -17.935 6.784 1.00 98.38 89 ALA A O 1
ATOM 712 N N . LEU A 1 90 ? -8.217 -18.365 6.431 1.00 98.56 90 LEU A N 1
ATOM 713 C CA . LEU A 1 90 ? -8.157 -18.194 4.974 1.00 98.56 90 LEU A CA 1
ATOM 714 C C . LEU A 1 90 ? -7.815 -16.753 4.569 1.00 98.56 90 LEU A C 1
ATOM 716 O O . LEU A 1 90 ? -7.004 -16.550 3.669 1.00 98.56 90 LEU A O 1
ATOM 720 N N . LEU A 1 91 ? -8.384 -15.750 5.245 1.00 98.56 91 LEU A N 1
ATOM 721 C CA . LEU A 1 91 ? -8.048 -14.342 5.000 1.00 98.56 91 LEU A CA 1
ATOM 722 C C . LEU A 1 91 ? -6.589 -14.029 5.364 1.00 98.56 91 LEU A C 1
ATOM 724 O O . LEU A 1 91 ? -5.917 -13.303 4.634 1.00 98.56 91 LEU A O 1
ATOM 728 N N . LEU A 1 92 ? -6.085 -14.590 6.466 1.00 98.69 92 LEU A N 1
ATOM 729 C CA . LEU A 1 92 ? -4.682 -14.459 6.861 1.00 98.69 92 LEU A CA 1
ATOM 730 C C . LEU A 1 92 ? -3.753 -15.180 5.876 1.00 98.69 92 LEU A C 1
ATOM 732 O O . LEU A 1 92 ? -2.705 -14.635 5.544 1.00 98.69 92 LEU A O 1
ATOM 736 N N . LEU A 1 93 ? -4.130 -16.361 5.374 1.00 98.38 93 LEU A N 1
ATOM 737 C CA . LEU A 1 93 ? -3.385 -17.066 4.324 1.00 98.38 93 LEU A CA 1
ATOM 738 C C . LEU A 1 93 ? -3.334 -16.248 3.034 1.00 98.38 93 LEU A C 1
ATOM 740 O O . LEU A 1 93 ? -2.268 -16.107 2.444 1.00 98.38 93 LEU A O 1
ATOM 744 N N . TRP A 1 94 ? -4.456 -15.658 2.620 1.00 98.19 94 TRP A N 1
ATOM 745 C CA . TRP A 1 94 ? -4.465 -14.750 1.476 1.00 98.19 94 TRP A CA 1
ATOM 746 C C . TRP A 1 94 ? -3.514 -13.570 1.702 1.00 98.19 94 TRP A C 1
ATOM 748 O O . TRP A 1 94 ? -2.685 -13.281 0.843 1.00 98.19 94 TRP A O 1
ATOM 758 N N . LEU A 1 95 ? -3.556 -12.951 2.885 1.00 98.25 95 LEU A N 1
ATOM 759 C CA . LEU A 1 95 ? -2.646 -11.862 3.229 1.00 98.25 95 LEU A CA 1
ATOM 760 C C . LEU A 1 95 ? -1.170 -12.298 3.254 1.00 98.25 95 LEU A C 1
ATOM 762 O O . LEU A 1 95 ? -0.318 -11.536 2.804 1.00 98.25 95 LEU A O 1
ATOM 766 N N . TYR A 1 96 ? -0.869 -13.512 3.729 1.00 96.06 96 TYR A N 1
ATOM 767 C CA . TYR A 1 96 ? 0.474 -14.104 3.695 1.00 96.06 96 TYR A CA 1
ATOM 768 C C . TYR A 1 96 ? 1.015 -14.177 2.263 1.00 96.06 96 TYR A C 1
ATOM 770 O O . TYR A 1 96 ? 2.143 -13.755 2.018 1.00 96.06 96 TYR A O 1
ATOM 778 N N . PHE A 1 97 ? 0.198 -14.652 1.318 1.00 94.19 97 PHE A N 1
ATOM 779 C CA . PHE A 1 97 ? 0.580 -14.726 -0.094 1.00 94.19 97 PHE A CA 1
ATOM 780 C C . PHE A 1 97 ? 0.631 -13.359 -0.788 1.00 94.19 97 PHE A C 1
ATOM 782 O O . PHE A 1 97 ? 1.235 -13.250 -1.851 1.00 94.19 97 PHE A O 1
ATOM 789 N N . CYS A 1 98 ? 0.039 -12.315 -0.200 1.00 95.12 98 CYS A N 1
ATOM 790 C CA . CYS A 1 98 ? 0.242 -10.945 -0.660 1.00 95.12 98 CYS A CA 1
ATOM 791 C C . CYS A 1 98 ? 1.552 -10.365 -0.120 1.00 95.12 98 CYS A C 1
ATOM 793 O O . CYS A 1 98 ? 2.425 -9.998 -0.898 1.00 95.12 98 CYS A O 1
ATOM 795 N N . HIS A 1 99 ? 1.710 -10.238 1.201 1.00 92.56 99 HIS A N 1
ATOM 796 C CA . HIS A 1 99 ? 2.903 -9.600 1.754 1.00 92.56 99 HIS A CA 1
ATOM 797 C C . HIS A 1 99 ? 3.139 -9.919 3.239 1.00 92.56 99 HIS A C 1
ATOM 799 O O . HIS A 1 99 ? 2.300 -9.633 4.099 1.00 92.56 99 HIS A O 1
ATOM 805 N N . LEU A 1 100 ? 4.339 -10.418 3.563 1.00 91.75 100 LEU A N 1
ATOM 806 C CA . LEU A 1 100 ? 4.710 -10.834 4.921 1.00 91.75 100 LEU A CA 1
ATOM 807 C C . LEU A 1 100 ? 4.671 -9.685 5.941 1.00 91.75 100 LEU A C 1
ATOM 809 O O . LEU A 1 100 ? 4.114 -9.850 7.023 1.00 91.75 100 LEU A O 1
ATOM 813 N N . VAL A 1 101 ? 5.219 -8.509 5.611 1.00 91.69 101 VAL A N 1
ATOM 814 C CA . VAL A 1 101 ? 5.219 -7.362 6.548 1.00 91.69 101 VAL A CA 1
ATOM 815 C C . VAL A 1 101 ? 3.786 -6.958 6.897 1.00 91.69 101 VAL A C 1
ATOM 817 O O . VAL A 1 101 ? 3.475 -6.721 8.062 1.00 91.69 101 VAL A O 1
ATOM 820 N N . THR A 1 102 ? 2.884 -6.958 5.914 1.00 96.00 102 THR A N 1
ATOM 821 C CA . THR A 1 102 ? 1.483 -6.595 6.138 1.00 96.00 102 THR A CA 1
ATOM 822 C C . THR A 1 102 ? 0.765 -7.637 6.985 1.00 96.00 102 THR A C 1
ATOM 824 O O . THR A 1 102 ? -0.034 -7.271 7.844 1.00 96.00 102 THR A O 1
ATOM 827 N N . LEU A 1 103 ? 1.072 -8.925 6.799 1.00 97.50 103 LEU A N 1
ATOM 828 C CA . LEU A 1 103 ? 0.580 -9.985 7.675 1.00 97.50 103 LEU A CA 1
ATOM 829 C C . LEU A 1 103 ? 0.995 -9.749 9.132 1.00 97.50 103 LEU A C 1
ATOM 831 O O . LEU A 1 103 ? 0.148 -9.832 10.019 1.00 97.50 103 LEU A O 1
ATOM 835 N N . LEU A 1 104 ? 2.270 -9.440 9.387 1.00 96.06 104 LEU A N 1
ATOM 836 C CA . LEU A 1 104 ? 2.764 -9.190 10.745 1.00 96.06 104 LEU A CA 1
ATOM 837 C C . LEU A 1 104 ? 2.083 -7.971 11.378 1.00 96.06 104 LEU A C 1
ATOM 839 O O . LEU A 1 104 ? 1.654 -8.042 12.531 1.00 96.06 104 LEU A O 1
ATOM 843 N N . LEU A 1 105 ? 1.904 -6.890 10.612 1.00 97.62 105 LEU A N 1
ATOM 844 C CA . LEU A 1 105 ? 1.132 -5.725 11.051 1.00 97.62 105 LEU A CA 1
ATOM 845 C C . LEU A 1 105 ? -0.326 -6.096 11.353 1.00 97.62 105 LEU A C 1
ATOM 847 O O . LEU A 1 105 ? -0.856 -5.693 12.386 1.00 97.62 105 LEU A O 1
ATOM 851 N N . ALA A 1 106 ? -0.975 -6.897 10.505 1.00 98.44 106 ALA A N 1
ATOM 852 C CA . ALA A 1 106 ? -2.348 -7.339 10.729 1.00 98.44 106 ALA A CA 1
ATOM 853 C C . ALA A 1 106 ? -2.472 -8.201 11.994 1.00 98.44 106 ALA A C 1
ATOM 855 O O . ALA A 1 106 ? -3.350 -7.943 12.810 1.00 98.44 106 ALA A O 1
ATOM 856 N N . LEU A 1 107 ? -1.580 -9.175 12.201 1.00 98.19 107 LEU A N 1
ATOM 857 C CA . LEU A 1 107 ? -1.561 -10.017 13.403 1.00 98.19 107 LEU A CA 1
ATOM 858 C C . LEU A 1 107 ? -1.314 -9.193 14.672 1.00 98.19 107 LEU A C 1
ATOM 860 O O . LEU A 1 107 ? -2.044 -9.353 15.651 1.00 98.19 107 LEU A O 1
ATOM 864 N N . GLY A 1 108 ? -0.345 -8.273 14.644 1.00 97.62 108 GLY A N 1
ATOM 865 C CA . GLY A 1 108 ? -0.096 -7.342 15.746 1.00 97.62 108 GLY A CA 1
ATOM 866 C C . GLY A 1 108 ? -1.307 -6.449 16.026 1.00 97.62 108 GLY A C 1
ATOM 867 O O . GLY A 1 108 ? -1.730 -6.309 17.173 1.00 97.62 108 GLY A O 1
ATOM 868 N N . GLY A 1 109 ? -1.931 -5.916 14.973 1.00 97.88 109 GLY A N 1
ATOM 869 C CA . GLY A 1 109 ? -3.146 -5.113 15.065 1.00 97.88 109 GLY A CA 1
ATOM 870 C C . GLY A 1 109 ? -4.326 -5.887 15.660 1.00 97.88 109 GLY A C 1
ATOM 871 O O . GLY A 1 109 ? -4.984 -5.397 16.576 1.00 97.88 109 GLY A O 1
ATOM 872 N N . LEU A 1 110 ? -4.564 -7.120 15.206 1.00 97.56 110 LEU A N 1
ATOM 873 C CA . LEU A 1 110 ? -5.580 -8.012 15.769 1.00 97.56 110 LEU A CA 1
ATOM 874 C C . LEU A 1 110 ? -5.294 -8.353 17.232 1.00 97.56 110 LEU A C 1
ATOM 876 O O . LEU A 1 110 ? -6.220 -8.335 18.036 1.00 97.56 110 LEU A O 1
ATOM 880 N N . GLY A 1 111 ? -4.037 -8.616 17.600 1.00 96.38 111 GLY A N 1
ATOM 881 C CA . GLY A 1 111 ? -3.644 -8.882 18.985 1.00 96.38 111 GLY A CA 1
ATOM 882 C C . GLY A 1 111 ? -3.906 -7.688 19.909 1.00 96.38 111 GLY A C 1
ATOM 883 O O . GLY A 1 111 ? -4.454 -7.853 21.003 1.00 96.38 111 GLY A O 1
ATOM 884 N N . LEU A 1 112 ? -3.599 -6.472 19.446 1.00 96.38 112 LEU A N 1
ATOM 885 C CA . LEU A 1 112 ? -3.896 -5.233 20.170 1.00 96.38 112 LEU A CA 1
ATOM 886 C C . LEU A 1 112 ? -5.402 -5.000 20.299 1.00 96.38 112 LEU A C 1
ATOM 888 O O . LEU A 1 112 ? -5.880 -4.696 21.390 1.00 96.38 112 LEU A O 1
ATOM 892 N N . LEU A 1 113 ? -6.167 -5.198 19.222 1.00 95.69 113 LEU A N 1
ATOM 893 C CA . LEU A 1 113 ? -7.628 -5.096 19.255 1.00 95.69 113 LEU A CA 1
ATOM 894 C C . LEU A 1 113 ? -8.245 -6.150 20.178 1.00 95.69 113 LEU A C 1
ATOM 896 O O . LEU A 1 113 ? -9.155 -5.828 20.940 1.00 95.69 113 LEU A O 1
ATOM 900 N N . ALA A 1 114 ? -7.739 -7.383 20.154 1.00 94.00 114 ALA A N 1
ATOM 901 C CA . ALA A 1 114 ? -8.193 -8.458 21.023 1.00 94.00 114 ALA A CA 1
ATOM 902 C C . ALA A 1 114 ? -7.948 -8.129 22.499 1.00 94.00 114 ALA A C 1
ATOM 904 O O . ALA A 1 114 ? -8.835 -8.307 23.337 1.00 94.00 114 ALA A O 1
ATOM 905 N N . SER A 1 115 ? -6.762 -7.603 22.804 1.00 91.44 115 SER A N 1
ATOM 906 C CA . SER A 1 115 ? -6.385 -7.162 24.148 1.00 91.44 115 SER A CA 1
ATOM 907 C C . SER A 1 115 ? -7.248 -5.985 24.603 1.00 91.44 115 SER A C 1
ATOM 909 O O . SER A 1 115 ? -7.807 -6.019 25.696 1.00 91.44 115 SER A O 1
ATOM 911 N N . TRP A 1 116 ? -7.439 -4.986 23.736 1.00 92.00 116 TRP A N 1
ATOM 912 C CA . TRP A 1 116 ? -8.284 -3.821 23.999 1.00 92.00 116 TRP A CA 1
ATOM 913 C C . TRP A 1 116 ? -9.728 -4.210 24.327 1.00 92.00 116 TRP A C 1
ATOM 915 O O . TRP A 1 116 ? -10.265 -3.817 25.362 1.00 92.00 116 TRP A O 1
ATOM 925 N N . GLN A 1 117 ? -10.339 -5.025 23.465 1.00 90.31 117 GLN A N 1
ATOM 926 C CA . GLN A 1 117 ? -11.699 -5.530 23.652 1.00 90.31 117 GLN A CA 1
ATOM 927 C C . GLN A 1 117 ? -11.815 -6.308 24.967 1.00 90.31 117 GLN A C 1
ATOM 929 O O . GLN A 1 117 ? -12.786 -6.148 25.695 1.00 90.31 117 GLN A O 1
ATOM 934 N N . SER A 1 118 ? -10.792 -7.089 25.324 1.00 88.12 118 SER A N 1
ATOM 935 C CA . SER A 1 118 ? -10.781 -7.861 26.571 1.00 88.12 118 SER A CA 1
ATOM 936 C C . SER A 1 118 ? -10.721 -6.967 27.809 1.00 88.12 118 SER A C 1
ATOM 938 O O . SER A 1 118 ? -11.474 -7.184 28.752 1.00 88.12 118 SER A O 1
ATOM 940 N N . VAL A 1 119 ? -9.886 -5.923 27.800 1.00 86.50 119 VAL A N 1
ATOM 941 C CA . VAL A 1 119 ? -9.811 -4.945 28.900 1.00 86.50 119 VAL A CA 1
ATOM 942 C C . VAL A 1 119 ? -11.126 -4.178 29.065 1.00 86.50 119 VAL A C 1
ATOM 944 O O . VAL A 1 119 ? -11.520 -3.871 30.192 1.00 86.50 119 VAL A O 1
ATOM 947 N N . ARG A 1 120 ? -11.823 -3.875 27.964 1.00 84.81 120 ARG A N 1
ATOM 948 C CA . ARG A 1 120 ? -13.144 -3.235 28.011 1.00 84.81 120 ARG A CA 1
ATOM 949 C C . ARG A 1 120 ? -14.209 -4.140 28.620 1.00 84.81 120 ARG A C 1
ATOM 951 O O . ARG A 1 120 ? -14.836 -3.721 29.589 1.00 84.81 120 ARG A O 1
ATOM 958 N N . ASP A 1 121 ? -14.344 -5.369 28.123 1.00 82.25 121 ASP A N 1
ATOM 959 C CA . ASP A 1 121 ? -15.320 -6.343 28.634 1.00 82.25 121 ASP A CA 1
ATOM 960 C C . ASP A 1 121 ? -15.108 -6.595 30.148 1.00 82.25 121 ASP A C 1
ATOM 962 O O . ASP A 1 121 ? -16.058 -6.662 30.928 1.00 82.25 121 ASP A O 1
ATOM 966 N N . VAL A 1 122 ? -13.841 -6.637 30.596 1.00 76.88 122 VAL A N 1
ATOM 967 C CA . VAL A 1 122 ? -13.457 -6.732 32.020 1.00 76.88 122 VAL A CA 1
ATOM 968 C C . VAL A 1 122 ? -13.974 -5.549 32.845 1.00 76.88 122 VAL A C 1
ATOM 970 O O . VAL A 1 122 ? -14.413 -5.740 33.981 1.00 76.88 122 VAL A O 1
ATOM 973 N N . ARG A 1 123 ? -13.862 -4.325 32.319 1.00 74.62 123 ARG A N 1
ATOM 974 C CA . ARG A 1 123 ? -14.247 -3.089 33.019 1.00 74.62 123 ARG A CA 1
ATOM 975 C C . ARG A 1 123 ? -15.757 -2.899 33.100 1.00 74.62 123 ARG A C 1
ATOM 977 O O . ARG A 1 123 ? -16.220 -2.282 34.052 1.00 74.62 123 ARG A O 1
ATOM 984 N N . GLU A 1 124 ? -16.501 -3.429 32.136 1.00 76.44 124 GLU A N 1
ATOM 985 C CA . GLU A 1 124 ? -17.968 -3.358 32.090 1.00 76.44 124 GLU A CA 1
ATOM 986 C C . GLU A 1 124 ? -18.657 -4.431 32.950 1.00 76.44 124 GLU A C 1
ATOM 988 O O . GLU A 1 124 ? -19.880 -4.452 33.047 1.00 76.44 124 GLU A O 1
ATOM 993 N N . GLY A 1 125 ? -17.882 -5.266 33.654 1.00 65.69 125 GLY A N 1
ATOM 994 C CA . GLY A 1 125 ? -18.398 -6.157 34.693 1.00 65.69 125 GLY A CA 1
ATOM 995 C C . GLY A 1 125 ? -18.950 -7.490 34.186 1.00 65.69 125 GLY A C 1
ATOM 996 O O . GLY A 1 125 ? -19.732 -8.116 34.899 1.00 65.69 125 GLY A O 1
ATOM 997 N N . GLU A 1 126 ? -18.553 -7.964 32.997 1.00 64.56 126 GLU A N 1
ATOM 998 C CA . GLU A 1 126 ? -18.952 -9.302 32.536 1.00 64.56 126 GLU A CA 1
ATOM 999 C C . GLU A 1 126 ? -18.369 -10.395 33.467 1.00 64.56 126 GLU A C 1
ATOM 1001 O O . GLU A 1 126 ? -17.157 -10.476 33.695 1.00 64.56 126 GLU A O 1
ATOM 1006 N N . ALA A 1 127 ? -19.244 -11.253 34.010 1.00 58.56 127 ALA A N 1
ATOM 1007 C CA . ALA A 1 127 ? -18.940 -12.219 35.076 1.00 58.56 127 ALA A CA 1
ATOM 1008 C C . ALA A 1 127 ? -17.870 -13.281 34.718 1.00 58.56 127 ALA A C 1
ATOM 1010 O O . ALA A 1 127 ? -17.300 -13.893 35.616 1.00 58.56 127 ALA A O 1
ATOM 1011 N N . ASP A 1 128 ? -17.535 -13.442 33.431 1.00 72.75 128 ASP A N 1
ATOM 1012 C CA . ASP A 1 128 ? -16.603 -14.453 32.896 1.00 72.75 128 ASP A CA 1
ATOM 1013 C C . ASP A 1 128 ? -15.387 -13.828 32.164 1.00 72.75 128 ASP A C 1
ATOM 1015 O O . ASP A 1 128 ? -14.788 -14.402 31.253 1.00 72.75 128 ASP A O 1
ATOM 1019 N N . ARG A 1 129 ? -14.988 -12.621 32.574 1.00 72.88 129 ARG A N 1
ATOM 1020 C CA . ARG A 1 129 ? -13.986 -11.763 31.912 1.00 72.88 129 ARG A CA 1
ATOM 1021 C C . ARG A 1 129 ? -12.679 -12.429 31.438 1.00 72.88 129 ARG A C 1
ATOM 1023 O O . ARG A 1 129 ? -12.244 -12.198 30.312 1.00 72.88 129 ARG A O 1
ATOM 1030 N N . TRP A 1 130 ? -12.050 -13.276 32.258 1.00 74.62 130 TRP A N 1
ATOM 1031 C CA . TRP A 1 130 ? -10.785 -13.946 31.905 1.00 74.62 130 TRP A CA 1
ATOM 1032 C C . TRP A 1 130 ? -10.987 -15.077 30.899 1.00 74.62 130 TRP A C 1
ATOM 1034 O O . TRP A 1 130 ? -10.141 -15.306 30.037 1.00 74.62 130 TRP A O 1
ATOM 1044 N N . LYS A 1 131 ? -12.138 -15.746 30.971 1.00 81.75 131 LYS A N 1
ATOM 1045 C CA . LYS A 1 131 ? -12.537 -16.791 30.032 1.00 81.75 131 LYS A CA 1
ATOM 1046 C C . LYS A 1 131 ? -12.818 -16.192 28.658 1.00 81.75 131 LYS A C 1
ATOM 1048 O O . LYS A 1 131 ? -12.347 -16.724 27.661 1.00 81.75 131 LYS A O 1
ATOM 1053 N N . ILE A 1 132 ? -13.506 -15.051 28.600 1.00 79.62 132 ILE A N 1
ATOM 1054 C CA . ILE A 1 132 ? -13.802 -14.340 27.346 1.00 79.62 132 ILE A CA 1
ATOM 1055 C C . ILE A 1 132 ? -12.511 -13.846 26.683 1.00 79.62 132 ILE A C 1
ATOM 1057 O O . ILE A 1 132 ? -12.312 -14.068 25.487 1.00 79.62 132 ILE A O 1
ATOM 1061 N N . ALA A 1 133 ? -11.603 -13.251 27.462 1.00 83.12 133 ALA A N 1
ATOM 1062 C CA . ALA A 1 133 ? -10.285 -12.843 26.981 1.00 83.12 133 ALA A CA 1
ATOM 1063 C C . ALA A 1 133 ? -9.469 -14.037 26.452 1.00 83.12 133 ALA A C 1
ATOM 1065 O O . ALA A 1 133 ? -8.936 -13.986 25.342 1.00 83.12 133 ALA A O 1
ATOM 1066 N N . GLY A 1 134 ? -9.420 -15.134 27.218 1.00 84.44 134 GLY A N 1
ATOM 1067 C CA . GLY A 1 134 ? -8.711 -16.357 26.845 1.00 84.44 134 GLY A CA 1
ATOM 1068 C C . GLY A 1 134 ? -9.262 -17.000 25.573 1.00 84.44 134 GLY A C 1
ATOM 1069 O O . GLY A 1 134 ? -8.492 -17.326 24.676 1.00 84.44 134 GLY A O 1
ATOM 1070 N N . VAL A 1 135 ? -10.588 -17.114 25.443 1.00 86.31 135 VAL A N 1
ATOM 1071 C CA . VAL A 1 135 ? -11.246 -17.662 24.243 1.00 86.31 135 VAL A CA 1
ATOM 1072 C C . VAL A 1 135 ? -10.966 -16.796 23.017 1.00 86.31 135 VAL A C 1
ATOM 1074 O O . VAL A 1 135 ? -10.648 -17.329 21.957 1.00 86.31 135 VAL A O 1
ATOM 1077 N N . ARG A 1 136 ? -11.026 -15.466 23.151 1.00 90.50 136 ARG A N 1
ATOM 1078 C CA . ARG A 1 136 ? -10.729 -14.528 22.058 1.00 90.50 136 ARG A CA 1
ATOM 1079 C C . ARG A 1 136 ? -9.288 -14.672 21.560 1.00 90.50 136 ARG A C 1
ATOM 1081 O O . ARG A 1 136 ? -9.061 -14.756 20.353 1.00 90.50 136 ARG A O 1
ATOM 1088 N N . LEU A 1 137 ? -8.320 -14.715 22.476 1.00 89.94 137 LEU A N 1
ATOM 1089 C CA . LEU A 1 137 ? -6.904 -14.881 22.131 1.00 89.94 137 LEU A CA 1
ATOM 1090 C C . LEU A 1 137 ? -6.611 -16.274 21.569 1.00 89.94 137 LEU A C 1
ATOM 1092 O O . LEU A 1 137 ? -5.878 -16.386 20.590 1.00 89.94 137 LEU A O 1
ATOM 1096 N N . LEU A 1 138 ? -7.221 -17.324 22.125 1.00 91.06 138 LEU A N 1
ATOM 1097 C CA . LEU A 1 138 ? -7.088 -18.688 21.618 1.00 91.06 138 LEU A CA 1
ATOM 1098 C C . LEU A 1 138 ? -7.673 -18.825 20.209 1.00 91.06 138 LEU A C 1
ATOM 1100 O O . LEU A 1 138 ? -7.061 -19.461 19.354 1.00 91.06 138 LEU A O 1
ATOM 1104 N N . ALA A 1 139 ? -8.823 -18.205 19.939 1.00 91.56 139 ALA A N 1
ATOM 1105 C CA . ALA A 1 139 ? -9.423 -18.201 18.611 1.00 91.56 139 ALA A CA 1
ATOM 1106 C C . ALA A 1 139 ? -8.525 -17.489 17.588 1.00 91.56 139 ALA A C 1
ATOM 1108 O O . ALA A 1 139 ? -8.318 -18.010 16.492 1.00 91.56 139 ALA A O 1
ATOM 1109 N N . LEU A 1 140 ? -7.937 -16.343 17.958 1.00 94.88 140 LEU A N 1
ATOM 1110 C CA . LEU A 1 140 ? -6.949 -15.655 17.124 1.00 94.88 140 LEU A CA 1
ATOM 1111 C C . LEU A 1 140 ? -5.707 -16.524 16.888 1.00 94.88 140 LEU A C 1
ATOM 1113 O O . LEU A 1 140 ? -5.286 -16.669 15.745 1.00 94.88 140 LEU A O 1
ATOM 1117 N N . ALA A 1 141 ? -5.149 -17.133 17.937 1.00 95.00 141 ALA A N 1
ATOM 1118 C CA . ALA A 1 141 ? -3.982 -18.006 17.831 1.00 95.00 141 ALA A CA 1
ATOM 1119 C C . ALA A 1 141 ? -4.260 -19.223 16.935 1.00 95.00 141 ALA A C 1
ATOM 1121 O O . ALA A 1 141 ? -3.439 -19.570 16.092 1.00 95.00 141 ALA A O 1
ATOM 1122 N N . THR A 1 142 ? -5.446 -19.822 17.060 1.00 94.50 142 THR A N 1
ATOM 1123 C CA . THR A 1 142 ? -5.878 -20.956 16.233 1.00 94.50 142 THR A CA 1
ATOM 1124 C C . THR A 1 142 ? -6.033 -20.544 14.770 1.00 94.50 142 THR A C 1
ATOM 1126 O O . THR A 1 142 ? -5.535 -21.234 13.884 1.00 94.50 142 THR A O 1
ATOM 1129 N N . ALA A 1 143 ? -6.661 -19.394 14.501 1.00 96.69 143 ALA A N 1
ATOM 1130 C CA . ALA A 1 143 ? -6.798 -18.868 13.143 1.00 96.69 143 ALA A CA 1
ATOM 1131 C C . ALA A 1 143 ? -5.444 -18.467 12.526 1.00 96.69 143 ALA A C 1
ATOM 1133 O O . ALA A 1 143 ? -5.241 -18.619 11.324 1.00 96.69 143 ALA A O 1
ATOM 1134 N N . ALA A 1 144 ? -4.508 -17.975 13.341 1.00 97.69 144 ALA A N 1
ATOM 1135 C CA . ALA A 1 144 ? -3.169 -17.587 12.909 1.00 97.69 144 ALA A CA 1
ATOM 1136 C C . ALA A 1 144 ? -2.197 -18.772 12.787 1.00 97.69 144 ALA A C 1
ATOM 1138 O O . ALA A 1 144 ? -1.143 -18.621 12.173 1.00 97.69 144 ALA A O 1
ATOM 1139 N N . LEU A 1 145 ? -2.524 -19.949 13.330 1.00 97.06 145 LEU A N 1
ATOM 1140 C CA . LEU A 1 145 ? -1.619 -21.099 13.355 1.00 97.06 145 LEU A CA 1
ATOM 1141 C C . LEU A 1 145 ? -1.100 -21.495 11.957 1.00 97.06 145 LEU A C 1
ATOM 1143 O O . LEU A 1 145 ? 0.116 -21.639 11.822 1.00 97.06 145 LEU A O 1
ATOM 1147 N N . PRO A 1 146 ? -1.934 -21.609 10.898 1.00 97.62 146 PRO A N 1
ATOM 1148 C CA . PRO A 1 146 ? -1.442 -21.990 9.574 1.00 97.62 146 PRO A CA 1
ATOM 1149 C C . PRO A 1 146 ? -0.406 -21.006 9.026 1.00 97.62 146 PRO A C 1
ATOM 1151 O O . PRO A 1 146 ? 0.659 -21.415 8.569 1.00 97.62 146 PRO A O 1
ATOM 1154 N N . VAL A 1 147 ? -0.681 -19.701 9.119 1.00 97.75 147 VAL A N 1
ATOM 1155 C CA . VAL A 1 147 ? 0.255 -18.676 8.640 1.00 97.75 147 VAL A CA 1
ATOM 1156 C C . VAL A 1 147 ? 1.496 -18.587 9.515 1.00 97.75 147 VAL A C 1
ATOM 1158 O O . VAL A 1 147 ? 2.586 -18.405 8.990 1.00 97.75 147 VAL A O 1
ATOM 1161 N N . PHE A 1 148 ? 1.372 -18.783 10.827 1.00 96.00 148 PHE A N 1
ATOM 1162 C CA . PHE A 1 148 ? 2.512 -18.779 11.737 1.00 96.00 148 PHE A CA 1
ATOM 1163 C C . PHE A 1 148 ? 3.507 -19.896 11.396 1.00 96.00 148 PHE A C 1
ATOM 1165 O O . PHE A 1 148 ? 4.707 -19.643 11.305 1.00 96.00 148 PHE A O 1
ATOM 1172 N N . LEU A 1 149 ? 3.018 -21.108 11.109 1.00 96.50 149 LEU A N 1
ATOM 1173 C CA . LEU A 1 149 ? 3.860 -22.223 10.662 1.00 96.50 149 LEU A CA 1
ATOM 1174 C C . LEU A 1 149 ? 4.570 -21.918 9.333 1.00 96.50 149 LEU A C 1
ATOM 1176 O O . LEU A 1 149 ? 5.750 -22.239 9.178 1.00 96.50 149 LEU A O 1
ATOM 1180 N N . LEU A 1 150 ? 3.885 -21.265 8.389 1.00 95.31 150 LEU A N 1
ATOM 1181 C CA . LEU A 1 150 ? 4.483 -20.847 7.118 1.00 95.31 150 LEU A CA 1
ATOM 1182 C C . LEU A 1 150 ? 5.542 -19.755 7.302 1.00 95.31 150 LEU A C 1
ATOM 1184 O O . LEU A 1 150 ? 6.590 -19.815 6.660 1.00 95.31 150 LEU A O 1
ATOM 1188 N N . VAL A 1 151 ? 5.311 -18.791 8.197 1.00 92.25 151 VAL A N 1
ATOM 1189 C CA . VAL A 1 151 ? 6.304 -17.764 8.544 1.00 92.25 151 VAL A CA 1
ATOM 1190 C C . VAL A 1 151 ? 7.537 -18.401 9.174 1.00 92.25 151 VAL A C 1
ATOM 1192 O O . VAL A 1 151 ? 8.646 -18.110 8.737 1.00 92.25 151 VAL A O 1
ATOM 1195 N N . LEU A 1 152 ? 7.375 -19.311 10.139 1.00 92.44 152 LEU A N 1
ATOM 1196 C CA . LEU A 1 152 ? 8.508 -20.019 10.743 1.00 92.44 152 LEU A CA 1
ATOM 1197 C C . LEU A 1 152 ? 9.307 -20.809 9.702 1.00 92.44 152 LEU A C 1
ATOM 1199 O O . LEU A 1 152 ? 10.535 -20.749 9.694 1.00 92.44 152 LEU A O 1
ATOM 1203 N N . ARG A 1 153 ? 8.619 -21.506 8.791 1.00 91.69 153 ARG A N 1
ATOM 1204 C CA . ARG A 1 153 ? 9.266 -22.222 7.684 1.00 91.69 153 ARG A CA 1
ATOM 1205 C C . ARG A 1 153 ? 10.028 -21.273 6.760 1.00 91.69 153 ARG A C 1
ATOM 1207 O O . ARG A 1 153 ? 11.140 -21.602 6.359 1.00 91.69 153 ARG A O 1
ATOM 1214 N N . PHE A 1 154 ? 9.436 -20.130 6.418 1.00 86.00 154 PHE A N 1
ATOM 1215 C CA . PHE A 1 154 ? 10.081 -19.114 5.590 1.00 86.00 154 PHE A CA 1
ATOM 1216 C C . PHE A 1 154 ? 11.349 -18.593 6.271 1.00 86.00 154 PHE A C 1
ATOM 1218 O O . PHE A 1 154 ? 12.419 -18.668 5.678 1.00 86.00 154 PHE A O 1
ATOM 1225 N N . LEU A 1 155 ? 11.252 -18.161 7.532 1.00 85.12 155 LEU A N 1
ATOM 1226 C CA . LEU A 1 155 ? 12.380 -17.628 8.301 1.00 85.12 155 LEU A CA 1
ATOM 1227 C C . LEU A 1 155 ? 13.504 -18.654 8.490 1.00 85.12 155 LEU A C 1
ATOM 1229 O O . LEU A 1 155 ? 14.670 -18.291 8.394 1.00 85.12 155 LEU A O 1
ATOM 1233 N N . ALA A 1 156 ? 13.175 -19.933 8.689 1.00 86.75 156 ALA A N 1
ATOM 1234 C CA . ALA A 1 156 ? 14.168 -21.002 8.794 1.00 86.75 156 ALA A CA 1
ATOM 1235 C C . ALA A 1 156 ? 14.979 -21.217 7.499 1.00 86.75 156 ALA A C 1
ATOM 1237 O O . ALA A 1 156 ? 16.068 -21.786 7.547 1.00 86.75 156 ALA A O 1
ATOM 1238 N N . GLY A 1 157 ? 14.454 -20.788 6.346 1.00 77.94 157 GLY A N 1
ATOM 1239 C CA . GLY A 1 157 ? 15.137 -20.853 5.053 1.00 77.94 157 GLY A CA 1
ATOM 1240 C C . GLY A 1 157 ? 15.933 -19.597 4.689 1.00 77.94 157 GLY A C 1
ATOM 1241 O O . GLY A 1 157 ? 16.684 -19.633 3.714 1.00 77.94 157 GLY A O 1
ATOM 1242 N N . GLN A 1 158 ? 15.784 -18.501 5.441 1.00 71.81 158 GLN A N 1
ATOM 1243 C CA . GLN A 1 158 ? 16.438 -17.230 5.128 1.00 71.81 158 GLN A CA 1
ATOM 1244 C C . GLN A 1 158 ? 17.873 -17.181 5.654 1.00 71.81 158 GLN A C 1
ATOM 1246 O O . GLN A 1 158 ? 18.190 -17.675 6.736 1.00 71.81 158 GLN A O 1
ATOM 1251 N N . ARG A 1 159 ? 18.759 -16.548 4.880 1.00 63.97 159 ARG A N 1
ATOM 1252 C CA . ARG A 1 159 ? 20.112 -16.191 5.325 1.00 63.97 159 ARG A CA 1
ATOM 1253 C C . ARG A 1 159 ? 20.094 -14.771 5.878 1.00 63.97 159 ARG A C 1
ATOM 1255 O O . ARG A 1 159 ? 19.322 -13.943 5.414 1.00 63.97 159 ARG A O 1
ATOM 1262 N N . THR A 1 160 ? 20.945 -14.499 6.862 1.00 54.44 160 THR A N 1
ATOM 1263 C CA . THR A 1 160 ? 21.017 -13.194 7.526 1.00 54.44 160 THR A CA 1
ATOM 1264 C C . THR A 1 160 ? 21.310 -12.085 6.515 1.00 54.44 160 THR A C 1
ATOM 1266 O O . THR A 1 160 ? 22.355 -12.100 5.861 1.00 54.44 160 THR A O 1
ATOM 1269 N N . GLU A 1 161 ? 20.396 -11.125 6.394 1.00 56.75 161 GLU A N 1
ATOM 1270 C CA . GLU A 1 161 ? 20.604 -9.913 5.603 1.00 56.75 161 GLU A CA 1
ATOM 1271 C C . GLU A 1 161 ? 21.473 -8.912 6.372 1.00 56.75 161 GLU A C 1
ATOM 1273 O O . GLU A 1 161 ? 21.463 -8.865 7.606 1.00 56.75 161 GLU A O 1
ATOM 1278 N N . ARG A 1 162 ? 22.247 -8.107 5.640 1.00 53.88 162 ARG A N 1
ATOM 1279 C CA . ARG A 1 162 ? 22.975 -6.980 6.227 1.00 53.88 162 ARG A CA 1
ATOM 1280 C C . ARG A 1 162 ? 22.003 -5.817 6.386 1.00 53.88 162 ARG A C 1
ATOM 1282 O O . ARG A 1 162 ? 21.277 -5.485 5.459 1.00 53.88 162 ARG A O 1
ATOM 1289 N N . SER A 1 163 ? 21.978 -5.226 7.575 1.00 58.81 163 SER A N 1
ATOM 1290 C CA . SER A 1 163 ? 21.277 -3.964 7.816 1.00 58.81 163 SER A CA 1
ATOM 1291 C C . SER A 1 163 ? 22.228 -2.810 7.525 1.00 58.81 163 SER A C 1
ATOM 1293 O O . SER A 1 163 ? 23.392 -2.871 7.925 1.00 58.81 163 SER A O 1
ATOM 1295 N N . GLU A 1 164 ? 21.732 -1.778 6.853 1.00 65.25 164 GLU A N 1
ATOM 1296 C CA . GLU A 1 164 ? 22.462 -0.524 6.654 1.00 65.25 164 GLU A CA 1
ATOM 1297 C C . GLU A 1 164 ? 21.925 0.561 7.593 1.00 65.25 164 GLU A C 1
ATOM 1299 O O . GLU A 1 164 ? 20.828 0.441 8.155 1.00 65.25 164 GLU A O 1
ATOM 1304 N N . GLU A 1 165 ? 22.711 1.622 7.782 1.00 65.56 165 GLU A N 1
ATOM 1305 C CA . GLU A 1 165 ? 22.241 2.809 8.492 1.00 65.56 165 GLU A CA 1
ATOM 1306 C C . GLU A 1 165 ? 21.097 3.447 7.698 1.00 65.56 165 GLU A C 1
ATOM 1308 O O . GLU A 1 165 ? 21.240 3.833 6.540 1.00 65.56 165 GLU A O 1
ATOM 1313 N N . GLY A 1 166 ? 19.919 3.486 8.318 1.00 70.62 166 GLY A N 1
ATOM 1314 C CA . GLY A 1 166 ? 18.719 4.053 7.719 1.00 70.62 166 GLY A CA 1
ATOM 1315 C C . GLY A 1 166 ? 18.606 5.567 7.885 1.00 70.62 166 GLY A C 1
ATOM 1316 O O . GLY A 1 166 ? 19.421 6.170 8.584 1.00 70.62 166 GLY A O 1
ATOM 1317 N N . PRO A 1 167 ? 17.541 6.181 7.334 1.00 80.81 167 PRO A N 1
ATOM 1318 C CA . PRO A 1 167 ? 17.276 7.590 7.548 1.00 80.81 167 PRO A CA 1
ATOM 1319 C C . PRO A 1 167 ? 17.066 7.867 9.035 1.00 80.81 167 PRO A C 1
ATOM 1321 O O . PRO A 1 167 ? 16.483 7.065 9.786 1.00 80.81 167 PRO A O 1
ATOM 1324 N N . THR A 1 168 ? 17.539 9.038 9.431 1.00 87.69 168 THR A N 1
ATOM 1325 C CA . THR A 1 168 ? 17.445 9.601 10.771 1.00 87.69 168 THR A CA 1
ATOM 1326 C C . THR A 1 168 ? 15.984 9.825 11.180 1.00 87.69 168 THR A C 1
ATOM 1328 O O . THR A 1 168 ? 15.073 9.892 10.353 1.00 87.69 168 THR A O 1
ATOM 1331 N N . LEU A 1 169 ? 15.727 9.972 12.485 1.00 89.25 169 LEU A N 1
ATOM 1332 C CA . LEU A 1 169 ? 14.373 10.255 12.984 1.00 89.25 169 LEU A CA 1
ATOM 1333 C C . LEU A 1 169 ? 13.740 11.520 12.363 1.00 89.25 169 LEU A C 1
ATOM 1335 O O . LEU A 1 169 ? 12.557 11.458 12.022 1.00 89.25 169 LEU A O 1
ATOM 1339 N N . PRO A 1 170 ? 14.469 12.642 12.171 1.00 91.56 170 PRO A N 1
ATOM 1340 C CA . PRO A 1 170 ? 13.927 13.814 11.484 1.00 91.56 170 PRO A CA 1
ATOM 1341 C C . PRO A 1 170 ? 13.533 13.551 10.028 1.00 91.56 170 PRO A C 1
ATOM 1343 O O . PRO A 1 170 ? 12.495 14.042 9.591 1.00 91.56 170 PRO A O 1
ATOM 1346 N N . GLU A 1 171 ? 14.317 12.761 9.290 1.00 90.00 171 GLU A N 1
ATOM 1347 C CA . GLU A 1 171 ? 13.998 12.386 7.905 1.00 90.00 171 GLU A CA 1
ATOM 1348 C C . GLU A 1 171 ? 12.735 11.527 7.856 1.00 90.00 171 GLU A C 1
ATOM 1350 O O . GLU A 1 171 ? 11.793 11.872 7.146 1.00 90.00 171 GLU A O 1
ATOM 1355 N N . ARG A 1 172 ? 12.641 10.503 8.717 1.00 91.19 172 ARG A N 1
ATOM 1356 C CA . ARG A 1 172 ? 11.428 9.679 8.852 1.00 91.19 172 ARG A CA 1
ATOM 1357 C C . ARG A 1 172 ? 10.203 10.513 9.209 1.00 91.19 172 ARG A C 1
ATOM 1359 O O . ARG A 1 172 ? 9.117 10.300 8.681 1.00 91.19 172 ARG A O 1
ATOM 1366 N N . TRP A 1 173 ? 10.348 11.483 10.109 1.00 92.81 173 TRP A N 1
ATOM 1367 C CA . TRP A 1 173 ? 9.252 12.401 10.407 1.00 92.81 173 TRP A CA 1
ATOM 1368 C C . TRP A 1 173 ? 8.849 13.197 9.162 1.00 92.81 173 TRP A C 1
ATOM 1370 O O . TRP A 1 173 ? 7.661 13.259 8.843 1.00 92.81 173 TRP A O 1
ATOM 1380 N N . GLY A 1 174 ? 9.835 13.758 8.453 1.00 92.56 174 GLY A N 1
ATOM 1381 C CA . GLY A 1 174 ? 9.671 14.485 7.195 1.00 92.56 174 GLY A CA 1
ATOM 1382 C C . GLY A 1 174 ? 8.899 13.702 6.134 1.00 92.56 174 GLY A C 1
ATOM 1383 O O . GLY A 1 174 ? 7.990 14.243 5.501 1.00 92.56 174 GLY A O 1
ATOM 1384 N N . ASP A 1 175 ? 9.229 12.424 5.989 1.00 91.81 175 ASP A N 1
ATOM 1385 C CA . ASP A 1 175 ? 8.598 11.510 5.043 1.00 91.81 175 ASP A CA 1
ATOM 1386 C C . ASP A 1 175 ? 7.169 11.154 5.463 1.00 91.81 175 ASP A C 1
ATOM 1388 O O . ASP A 1 175 ? 6.244 11.212 4.646 1.00 91.81 175 ASP A O 1
ATOM 1392 N N . LEU A 1 176 ? 6.968 10.861 6.754 1.00 93.62 176 LEU A N 1
ATOM 1393 C CA . LEU A 1 176 ? 5.675 10.462 7.294 1.00 93.62 176 LEU A CA 1
ATOM 1394 C C . LEU A 1 176 ? 4.640 11.583 7.165 1.00 93.62 176 LEU A C 1
ATOM 1396 O O . LEU A 1 176 ? 3.572 11.345 6.609 1.00 93.62 176 LEU A O 1
ATOM 1400 N N . TRP A 1 177 ? 4.921 12.811 7.623 1.00 93.31 177 TRP A N 1
ATOM 1401 C CA . TRP A 1 177 ? 3.909 13.882 7.576 1.00 93.31 177 TRP A CA 1
ATOM 1402 C C . TRP A 1 177 ? 3.566 14.306 6.144 1.00 93.31 177 TRP A C 1
ATOM 1404 O O . TRP A 1 177 ? 2.444 14.740 5.892 1.00 93.31 177 TRP A O 1
ATOM 1414 N N . ARG A 1 178 ? 4.504 14.156 5.199 1.00 94.94 178 ARG A N 1
ATOM 1415 C CA . ARG A 1 178 ? 4.256 14.394 3.769 1.00 94.94 178 ARG A CA 1
ATOM 1416 C C . ARG A 1 178 ? 3.544 13.240 3.083 1.00 94.94 178 ARG A C 1
ATOM 1418 O O . ARG A 1 178 ? 3.204 13.372 1.909 1.00 94.94 178 ARG A O 1
ATOM 1425 N N . VAL A 1 179 ? 3.343 12.125 3.784 1.00 95.25 179 VAL A N 1
ATOM 1426 C CA . VAL A 1 179 ? 2.849 10.867 3.224 1.00 95.25 179 VAL A CA 1
ATOM 1427 C C . VAL A 1 179 ? 3.622 10.541 1.942 1.00 95.25 179 VAL A C 1
ATOM 1429 O O . VAL A 1 179 ? 3.040 10.366 0.868 1.00 95.25 179 VAL A O 1
ATOM 1432 N N . ARG A 1 180 ? 4.959 10.571 2.032 1.00 93.81 180 ARG A N 1
ATOM 1433 C CA . ARG A 1 180 ? 5.873 10.524 0.879 1.00 93.81 180 ARG A CA 1
ATOM 1434 C C . ARG A 1 180 ? 5.619 9.316 -0.023 1.00 93.81 180 ARG A C 1
ATOM 1436 O O . ARG A 1 180 ? 5.854 9.381 -1.226 1.00 93.81 180 ARG A O 1
ATOM 1443 N N . GLU A 1 181 ? 5.094 8.230 0.523 1.00 93.19 181 GLU A N 1
ATOM 1444 C CA . GLU A 1 181 ? 4.776 6.987 -0.185 1.00 93.19 181 GLU A CA 1
ATOM 1445 C C . GLU A 1 181 ? 3.538 7.113 -1.078 1.00 93.19 181 GLU A C 1
ATOM 1447 O O . GLU A 1 181 ? 3.183 6.172 -1.783 1.00 93.19 181 GLU A O 1
ATOM 1452 N N . LEU A 1 182 ? 2.889 8.277 -1.102 1.00 96.06 182 LEU A N 1
ATOM 1453 C CA . LEU A 1 182 ? 1.913 8.620 -2.124 1.00 96.06 182 LEU A CA 1
ATOM 1454 C C . LEU A 1 182 ? 2.534 9.367 -3.305 1.00 96.06 182 LEU A C 1
ATOM 1456 O O . LEU A 1 182 ? 1.948 9.297 -4.370 1.00 96.06 182 LEU A O 1
ATOM 1460 N N . ALA A 1 183 ? 3.690 10.025 -3.185 1.00 95.69 183 ALA A N 1
ATOM 1461 C CA . ALA A 1 183 ? 4.296 10.806 -4.272 1.00 95.69 183 ALA A CA 1
ATOM 1462 C C . ALA A 1 183 ? 5.245 9.957 -5.137 1.00 95.69 183 ALA A C 1
ATOM 1464 O O . ALA A 1 183 ? 6.098 9.251 -4.598 1.00 95.69 183 ALA A O 1
ATOM 1465 N N . SER A 1 184 ? 5.111 10.006 -6.469 1.00 94.62 184 SER A N 1
ATOM 1466 C CA . SER A 1 184 ? 5.826 9.078 -7.371 1.00 94.62 184 SER A CA 1
ATOM 1467 C C . SER A 1 184 ? 6.526 9.718 -8.567 1.00 94.62 184 SER A C 1
ATOM 1469 O O . SER A 1 184 ? 7.731 9.535 -8.733 1.00 94.62 184 SER A O 1
ATOM 1471 N N . HIS A 1 185 ? 5.791 10.424 -9.422 1.00 94.25 185 HIS A N 1
ATOM 1472 C CA . HIS A 1 185 ? 6.278 10.815 -10.746 1.00 94.25 185 HIS A CA 1
ATOM 1473 C C . HIS A 1 185 ? 6.715 12.273 -10.810 1.00 94.25 185 HIS A C 1
ATOM 1475 O O . HIS A 1 185 ? 7.576 12.606 -11.619 1.00 94.25 185 HIS A O 1
ATOM 1481 N N . ASP A 1 186 ? 6.158 13.129 -9.959 1.00 93.75 186 ASP A N 1
ATOM 1482 C CA . ASP A 1 186 ? 6.486 14.551 -9.906 1.00 93.75 186 ASP A CA 1
ATOM 1483 C C . ASP A 1 186 ? 6.642 15.010 -8.449 1.00 93.75 186 ASP A C 1
ATOM 1485 O O . ASP A 1 186 ? 5.824 14.669 -7.592 1.00 93.75 186 ASP A O 1
ATOM 1489 N N . GLU A 1 187 ? 7.667 15.814 -8.159 1.00 94.38 187 GLU A N 1
ATOM 1490 C CA . GLU A 1 187 ? 7.866 16.411 -6.830 1.00 94.38 187 GLU A CA 1
ATOM 1491 C C . GLU A 1 187 ? 6.663 17.252 -6.391 1.00 94.38 187 GLU A C 1
ATOM 1493 O O . GLU A 1 187 ? 6.361 17.339 -5.200 1.00 94.38 187 GLU A O 1
ATOM 1498 N N . LYS A 1 188 ? 5.914 17.824 -7.345 1.00 96.12 188 LYS A N 1
ATOM 1499 C CA . LYS A 1 188 ? 4.700 18.595 -7.056 1.00 96.12 188 LYS A CA 1
ATOM 1500 C C . LYS A 1 188 ? 3.603 17.757 -6.406 1.00 96.12 188 LYS A C 1
ATOM 1502 O O . LYS A 1 188 ? 2.733 18.327 -5.747 1.00 96.12 188 LYS A O 1
ATOM 1507 N N . GLU A 1 189 ? 3.640 16.429 -6.539 1.00 97.81 189 GLU A N 1
ATOM 1508 C CA . GLU A 1 189 ? 2.729 15.546 -5.809 1.00 97.81 189 GLU A CA 1
ATOM 1509 C C . GLU A 1 189 ? 2.851 15.758 -4.290 1.00 97.81 189 GLU A C 1
ATOM 1511 O O . GLU A 1 189 ? 1.834 15.703 -3.598 1.00 97.81 189 GLU A O 1
ATOM 1516 N N . LEU A 1 190 ? 4.042 16.114 -3.780 1.00 96.94 190 LEU A N 1
ATOM 1517 C CA . LEU A 1 190 ? 4.275 16.369 -2.353 1.00 96.94 190 LEU A CA 1
ATOM 1518 C C . LEU A 1 190 ? 3.432 17.514 -1.783 1.00 96.94 190 LEU A C 1
ATOM 1520 O O . LEU A 1 190 ? 3.131 17.506 -0.589 1.00 96.94 190 LEU A O 1
ATOM 1524 N N . TRP A 1 191 ? 3.017 18.486 -2.603 1.00 97.44 191 TRP A N 1
ATOM 1525 C CA . TRP A 1 191 ? 2.101 19.537 -2.150 1.00 97.44 191 TRP A CA 1
ATOM 1526 C C . TRP A 1 191 ? 0.741 18.953 -1.766 1.00 97.44 191 TRP A C 1
ATOM 1528 O O . TRP A 1 191 ? 0.181 19.301 -0.727 1.00 97.44 191 TRP A O 1
ATOM 1538 N N . LEU A 1 192 ? 0.226 18.028 -2.579 1.00 98.31 192 LEU A N 1
ATOM 1539 C CA . LEU A 1 192 ? -1.065 17.383 -2.355 1.00 98.31 192 LEU A CA 1
ATOM 1540 C C . LEU A 1 192 ? -0.986 16.300 -1.274 1.00 98.31 192 LEU A C 1
ATOM 1542 O O . LEU A 1 192 ? -1.876 16.221 -0.427 1.00 98.31 192 LEU A O 1
ATOM 1546 N N . THR A 1 193 ? 0.074 15.489 -1.259 1.00 97.75 193 THR A N 1
ATOM 1547 C CA . THR A 1 193 ? 0.251 14.451 -0.229 1.00 97.75 193 THR A CA 1
ATOM 1548 C C . THR A 1 193 ? 0.572 15.068 1.134 1.00 97.75 193 THR A C 1
ATOM 1550 O O . THR A 1 193 ? 0.044 14.620 2.149 1.00 97.75 193 THR A O 1
ATOM 1553 N N . GLY A 1 194 ? 1.338 16.164 1.172 1.00 97.62 194 GLY A N 1
ATOM 1554 C CA . GLY A 1 194 ? 1.561 16.955 2.380 1.00 97.62 194 GLY A CA 1
ATOM 1555 C C . GLY A 1 194 ? 0.285 17.621 2.890 1.00 97.62 194 GLY A C 1
ATOM 1556 O O . GLY A 1 194 ? 0.010 17.568 4.088 1.00 97.62 194 GLY A O 1
ATOM 1557 N N . ALA A 1 195 ? -0.547 18.171 1.998 1.00 98.19 195 ALA A N 1
ATOM 1558 C CA . ALA A 1 195 ? -1.865 18.684 2.376 1.00 98.19 195 ALA A CA 1
ATOM 1559 C C . ALA A 1 195 ? -2.762 17.583 2.971 1.00 98.19 195 ALA A C 1
ATOM 1561 O O . ALA A 1 195 ? -3.446 17.829 3.966 1.00 98.19 195 ALA A O 1
ATOM 1562 N N . LEU A 1 196 ? -2.724 16.363 2.420 1.00 98.38 196 LEU A N 1
ATOM 1563 C CA . LEU A 1 196 ? -3.418 15.204 2.990 1.00 98.38 196 LEU A CA 1
ATOM 1564 C C . LEU A 1 196 ? -2.892 14.854 4.382 1.00 98.38 196 LEU A C 1
ATOM 1566 O O . LEU A 1 196 ? -3.683 14.666 5.303 1.00 98.38 196 LEU A O 1
ATOM 1570 N N . GLY A 1 197 ? -1.573 14.777 4.547 1.00 97.44 197 GLY A N 1
ATOM 1571 C CA . GLY A 1 197 ? -0.954 14.484 5.835 1.00 97.44 197 GLY A CA 1
ATOM 1572 C C . GLY A 1 197 ? -1.350 15.504 6.899 1.00 97.44 197 GLY A C 1
ATOM 1573 O O . GLY A 1 197 ? -1.833 15.123 7.964 1.00 97.44 197 GLY A O 1
ATOM 1574 N N . VAL A 1 198 ? -1.266 16.801 6.583 1.00 97.56 198 VAL A N 1
ATOM 1575 C CA . VAL A 1 198 ? -1.727 17.884 7.466 1.00 97.56 198 VAL A CA 1
ATOM 1576 C C . VAL A 1 198 ? -3.218 17.749 7.777 1.00 97.56 198 VAL A C 1
ATOM 1578 O O . VAL A 1 198 ? -3.597 17.823 8.943 1.00 97.56 198 VAL A O 1
ATOM 1581 N N . LEU A 1 199 ? -4.068 17.498 6.777 1.00 97.75 199 LEU A N 1
ATOM 1582 C CA . LEU A 1 199 ? -5.505 17.289 6.976 1.00 97.75 199 LEU A CA 1
ATOM 1583 C C . LEU A 1 199 ? -5.782 16.156 7.975 1.00 97.75 199 LEU A C 1
ATOM 1585 O O . LEU A 1 199 ? -6.573 16.334 8.903 1.00 97.75 199 LEU A O 1
ATOM 1589 N N . LEU A 1 200 ? -5.130 15.003 7.803 1.00 97.50 200 LEU A N 1
ATOM 1590 C CA . LEU A 1 200 ? -5.312 13.836 8.668 1.00 97.50 200 LEU A CA 1
ATOM 1591 C C . LEU A 1 200 ? -4.761 14.074 10.079 1.00 97.50 200 LEU A C 1
ATOM 1593 O O . LEU A 1 200 ? -5.409 13.692 11.054 1.00 97.50 200 LEU A O 1
ATOM 1597 N N . LEU A 1 201 ? -3.612 14.743 10.205 1.00 95.94 201 LEU A N 1
ATOM 1598 C CA . LEU A 1 201 ? -3.021 15.102 11.496 1.00 95.94 201 LEU A CA 1
ATOM 1599 C C . LEU A 1 201 ? -3.883 16.117 12.255 1.00 95.94 201 LEU A C 1
ATOM 1601 O O . LEU A 1 201 ? -4.115 15.938 13.448 1.00 95.94 201 LEU A O 1
ATOM 1605 N N . LEU A 1 202 ? -4.413 17.141 11.580 1.00 96.31 202 LEU A N 1
ATOM 1606 C CA . LEU A 1 202 ? -5.322 18.116 12.187 1.00 96.31 202 LEU A CA 1
ATOM 1607 C C . LEU A 1 202 ? -6.645 17.470 12.599 1.00 96.31 202 LEU A C 1
ATOM 1609 O O . LEU A 1 202 ? -7.137 17.734 13.696 1.00 96.31 202 LEU A O 1
ATOM 1613 N N . ALA A 1 203 ? -7.202 16.589 11.762 1.00 96.19 203 ALA A N 1
ATOM 1614 C CA . ALA A 1 203 ? -8.389 15.815 12.114 1.00 96.19 203 ALA A CA 1
ATOM 1615 C C . ALA A 1 203 ? -8.134 14.954 13.357 1.00 96.19 203 ALA A C 1
ATOM 1617 O O . ALA A 1 203 ? -8.940 14.955 14.288 1.00 96.19 203 ALA A O 1
ATOM 1618 N N . ALA A 1 204 ? -6.990 14.269 13.408 1.00 95.12 204 ALA A N 1
ATOM 1619 C CA . ALA A 1 204 ? -6.603 13.466 14.555 1.00 95.12 204 ALA A CA 1
ATOM 1620 C C . ALA A 1 204 ? -6.406 14.308 15.819 1.00 95.12 204 ALA A C 1
ATOM 1622 O O . ALA A 1 204 ? -6.951 13.966 16.867 1.00 95.12 204 ALA A O 1
ATOM 1623 N N . ALA A 1 205 ? -5.702 15.436 15.722 1.00 94.81 205 ALA A N 1
ATOM 1624 C CA . ALA A 1 205 ? -5.487 16.354 16.833 1.00 94.81 205 ALA A CA 1
ATOM 1625 C C . ALA A 1 205 ? -6.812 16.920 17.364 1.00 94.81 205 ALA A C 1
ATOM 1627 O O . ALA A 1 205 ? -7.061 16.857 18.565 1.00 94.81 205 ALA A O 1
ATOM 1628 N N . ALA A 1 206 ? -7.705 17.393 16.490 1.00 93.75 206 ALA A N 1
ATOM 1629 C CA . ALA A 1 206 ? -9.022 17.894 16.882 1.00 93.75 206 ALA A CA 1
ATOM 1630 C C . ALA A 1 206 ? -9.856 16.816 17.597 1.00 93.75 206 ALA A C 1
ATOM 1632 O O . ALA A 1 206 ? -10.470 17.078 18.635 1.00 93.75 206 ALA A O 1
ATOM 1633 N N . LEU A 1 207 ? -9.831 15.579 17.087 1.00 93.06 207 LEU A N 1
ATOM 1634 C CA . LEU A 1 207 ? -10.498 14.439 17.712 1.00 93.06 207 LEU A CA 1
ATOM 1635 C C . LEU A 1 207 ? -9.896 14.110 19.085 1.00 93.06 207 LEU A C 1
ATOM 1637 O O . LEU A 1 207 ? -10.651 13.904 20.034 1.00 93.06 207 LEU A O 1
ATOM 1641 N N . LEU A 1 208 ? -8.570 14.114 19.232 1.00 92.06 208 LEU A N 1
ATOM 1642 C CA . LEU A 1 208 ? -7.897 13.916 20.522 1.00 92.06 208 LEU A CA 1
ATOM 1643 C C . LEU A 1 208 ? -8.221 15.037 21.522 1.00 92.06 208 LEU A C 1
ATOM 1645 O O . LEU A 1 208 ? -8.554 14.746 22.668 1.00 92.06 208 LEU A O 1
ATOM 1649 N N . LEU A 1 209 ? -8.215 16.303 21.101 1.00 90.69 209 LEU A N 1
ATOM 1650 C CA . LEU A 1 209 ? -8.560 17.446 21.956 1.00 90.69 209 LEU A CA 1
ATOM 1651 C C . LEU A 1 209 ? -10.024 17.400 22.418 1.00 90.69 209 LEU A C 1
ATOM 1653 O O . LEU A 1 209 ? -10.319 17.666 23.586 1.00 90.69 209 LEU A O 1
ATOM 1657 N N . SER A 1 210 ? -10.940 16.985 21.537 1.00 86.50 210 SER A N 1
ATOM 1658 C CA . SER A 1 210 ? -12.346 16.769 21.906 1.00 86.50 210 SER A CA 1
ATOM 1659 C C . SER A 1 210 ? -12.512 15.669 22.965 1.00 86.50 210 SER A C 1
ATOM 1661 O O . SER A 1 210 ? -13.445 15.704 23.765 1.00 86.50 210 SER A O 1
ATOM 1663 N N . ARG A 1 211 ? -11.572 14.713 23.017 1.00 80.94 211 ARG A N 1
ATOM 1664 C CA . ARG A 1 211 ? -11.558 13.605 23.981 1.00 80.94 211 ARG A CA 1
ATOM 1665 C C . ARG A 1 211 ? -10.962 13.983 25.327 1.00 80.94 211 ARG A C 1
ATOM 1667 O O . ARG A 1 211 ? -11.398 13.423 26.322 1.00 80.94 211 ARG A O 1
ATOM 1674 N N . LEU A 1 212 ? -10.042 14.947 25.394 1.00 80.88 212 LEU A N 1
ATOM 1675 C CA . LEU A 1 212 ? -9.523 15.437 26.681 1.00 80.88 212 LEU A CA 1
ATOM 1676 C C . LEU A 1 212 ? -10.646 15.960 27.595 1.00 80.88 212 LEU A C 1
ATOM 1678 O O . LEU A 1 212 ? -10.534 15.899 28.816 1.00 80.88 212 LEU A O 1
ATOM 1682 N N . HIS A 1 213 ? -11.750 16.412 26.996 1.00 70.12 213 HIS A N 1
ATOM 1683 C CA . HIS A 1 213 ? -12.930 16.910 27.697 1.00 70.12 213 HIS A CA 1
ATOM 1684 C C . HIS A 1 213 ? -13.979 15.821 27.996 1.00 70.12 213 HIS A C 1
ATOM 1686 O O . HIS A 1 213 ? -14.844 16.022 28.846 1.00 70.12 213 HIS A O 1
ATOM 1692 N N . ALA A 1 214 ? -13.910 14.659 27.337 1.00 69.94 214 ALA A N 1
ATOM 1693 C CA . ALA A 1 214 ? -14.868 13.566 27.490 1.00 69.94 214 ALA A CA 1
ATOM 1694 C C . ALA A 1 214 ? -14.245 12.404 28.282 1.00 69.94 214 ALA A C 1
ATOM 1696 O O . ALA A 1 214 ? -13.344 11.716 27.809 1.00 69.94 214 ALA A O 1
ATOM 1697 N N . ARG A 1 215 ? -14.741 12.143 29.497 1.00 62.50 215 ARG A N 1
ATOM 1698 C CA . ARG A 1 215 ? -14.270 11.015 30.318 1.00 62.50 215 ARG A CA 1
ATOM 1699 C C . ARG A 1 215 ? -14.908 9.707 29.838 1.00 62.50 215 ARG A C 1
ATOM 1701 O O . ARG A 1 215 ? -16.103 9.510 30.026 1.00 62.50 215 ARG A O 1
ATOM 1708 N N . GLY A 1 216 ? -14.120 8.805 29.252 1.00 69.50 216 GLY A N 1
ATOM 1709 C CA . GLY A 1 216 ? -14.557 7.436 28.950 1.00 69.50 216 GLY A CA 1
ATOM 1710 C C . GLY A 1 216 ? -13.766 6.766 27.828 1.00 69.50 216 GLY A C 1
ATOM 1711 O O . GLY A 1 216 ? -13.337 7.426 26.885 1.00 69.50 216 GLY A O 1
ATOM 1712 N N . LEU A 1 217 ? -13.589 5.446 27.928 1.00 76.81 217 LEU A N 1
ATOM 1713 C CA . LEU A 1 217 ? -13.021 4.637 26.848 1.00 76.81 217 LEU A CA 1
ATOM 1714 C C . LEU A 1 217 ? -14.089 4.362 25.783 1.00 76.81 217 LEU A C 1
ATOM 1716 O O . LEU A 1 217 ? -15.232 4.044 26.118 1.00 76.81 217 LEU A O 1
ATOM 1720 N N . ARG A 1 218 ? -13.722 4.460 24.505 1.00 81.56 218 ARG A N 1
ATOM 1721 C CA . ARG A 1 218 ? -14.599 4.165 23.361 1.00 81.56 218 ARG A CA 1
ATOM 1722 C C . ARG A 1 218 ? -14.171 2.885 22.648 1.00 81.56 218 ARG A C 1
ATOM 1724 O O . ARG A 1 218 ? -13.012 2.481 22.694 1.00 81.56 218 ARG A O 1
ATOM 1731 N N . ASP A 1 219 ? -15.102 2.272 21.914 1.00 78.00 219 ASP A N 1
ATOM 1732 C CA . ASP A 1 219 ? -14.837 1.029 21.171 1.00 78.00 219 ASP A CA 1
ATOM 1733 C C . ASP A 1 219 ? -13.734 1.222 20.125 1.00 78.00 219 ASP A C 1
ATOM 1735 O O . ASP A 1 219 ? -12.894 0.347 19.929 1.00 78.00 219 ASP A O 1
ATOM 1739 N N . GLY A 1 220 ? -13.683 2.410 19.516 1.00 84.94 220 GLY A N 1
ATOM 1740 C CA . GLY A 1 220 ? -12.680 2.766 18.517 1.00 84.94 220 GLY A CA 1
ATOM 1741 C C . GLY A 1 220 ? -11.266 2.999 19.058 1.00 84.94 220 GLY A C 1
ATOM 1742 O O . GLY A 1 220 ? -10.343 3.079 18.257 1.00 84.94 220 GLY A O 1
ATOM 1743 N N . ASP A 1 221 ? -11.050 3.109 20.370 1.00 90.06 221 ASP A N 1
ATOM 1744 C CA . ASP A 1 221 ? -9.734 3.467 20.939 1.00 90.06 221 ASP A CA 1
ATOM 1745 C C . ASP A 1 221 ? -8.671 2.393 20.704 1.00 90.06 221 ASP A C 1
ATOM 1747 O O . ASP A 1 221 ? -7.493 2.714 20.559 1.00 90.06 221 ASP A O 1
ATOM 1751 N N . GLY A 1 222 ? -9.082 1.130 20.559 1.00 94.19 222 GLY A N 1
ATOM 1752 C CA . GLY A 1 222 ? -8.182 0.061 20.136 1.00 94.19 222 GLY A CA 1
ATOM 1753 C C . GLY A 1 222 ? -7.507 0.365 18.794 1.00 94.19 222 GLY A C 1
ATOM 1754 O O . GLY A 1 222 ? -6.335 0.055 18.622 1.00 94.19 222 GLY A O 1
ATOM 1755 N N . LEU A 1 223 ? -8.188 1.048 17.866 1.00 96.69 223 LEU A N 1
ATOM 1756 C CA . LEU A 1 223 ? -7.603 1.446 16.578 1.00 96.69 223 LEU A CA 1
ATOM 1757 C C . LEU A 1 223 ? -6.574 2.573 16.722 1.00 96.69 223 LEU A C 1
ATOM 1759 O O . LEU A 1 223 ? -5.633 2.636 15.931 1.00 96.69 223 LEU A O 1
ATOM 1763 N N . LEU A 1 224 ? -6.701 3.429 17.743 1.00 96.12 224 LEU A N 1
ATOM 1764 C CA . LEU A 1 224 ? -5.664 4.414 18.062 1.00 96.12 224 LEU A CA 1
ATOM 1765 C C . LEU A 1 224 ? -4.398 3.717 18.558 1.00 96.12 224 LEU A C 1
ATOM 1767 O O . LEU A 1 224 ? -3.305 4.078 18.134 1.00 96.12 224 LEU A O 1
ATOM 1771 N N . LEU A 1 225 ? -4.546 2.691 19.405 1.00 96.56 225 LEU A N 1
ATOM 1772 C CA . LEU A 1 225 ? -3.420 1.871 19.863 1.00 96.56 225 LEU A CA 1
ATOM 1773 C C . LEU A 1 225 ? -2.744 1.145 18.697 1.00 96.56 225 LEU A C 1
ATOM 1775 O O . LEU A 1 225 ? -1.520 1.135 18.625 1.00 96.56 225 LEU A O 1
ATOM 1779 N N . VAL A 1 226 ? -3.523 0.595 17.759 1.00 98.19 226 VAL A N 1
ATOM 1780 C CA . VAL A 1 226 ? -2.980 -0.001 16.526 1.00 98.19 226 VAL A CA 1
ATOM 1781 C C . VAL A 1 226 ? -2.211 1.039 15.709 1.00 98.19 226 VAL A C 1
ATOM 1783 O O . VAL A 1 226 ? -1.085 0.777 15.298 1.00 98.19 226 VAL A O 1
ATOM 1786 N N . THR A 1 227 ? -2.776 2.235 15.526 1.00 98.06 227 THR A N 1
ATOM 1787 C CA . THR A 1 227 ? -2.117 3.335 14.803 1.00 98.06 227 THR A CA 1
ATOM 1788 C C . THR A 1 227 ? -0.794 3.726 15.467 1.00 98.06 227 THR A C 1
ATOM 1790 O O . THR A 1 227 ? 0.228 3.834 14.793 1.00 98.06 227 THR A O 1
ATOM 1793 N N . ALA A 1 228 ? -0.791 3.885 16.793 1.00 97.81 228 ALA A N 1
ATOM 1794 C CA . ALA A 1 228 ? 0.404 4.217 17.564 1.00 97.81 228 ALA A CA 1
ATOM 1795 C C . ALA A 1 228 ? 1.461 3.104 17.499 1.00 97.81 228 ALA A C 1
ATOM 1797 O O . ALA A 1 228 ? 2.644 3.393 17.343 1.00 97.81 228 ALA A O 1
ATOM 1798 N N . ALA A 1 229 ? 1.045 1.837 17.562 1.00 98.12 229 ALA A N 1
ATOM 1799 C CA . ALA A 1 229 ? 1.947 0.701 17.420 1.00 98.12 229 ALA A CA 1
ATOM 1800 C C . ALA A 1 229 ? 2.577 0.650 16.023 1.00 98.12 229 ALA A C 1
ATOM 1802 O O . ALA A 1 229 ? 3.781 0.444 15.906 1.00 98.12 229 ALA A O 1
ATOM 1803 N N . PHE A 1 230 ? 1.805 0.895 14.963 1.00 97.75 230 PHE A N 1
ATOM 1804 C CA . PHE A 1 230 ? 2.346 0.946 13.604 1.00 97.75 230 PHE A CA 1
ATOM 1805 C C . PHE A 1 230 ? 3.306 2.119 13.422 1.00 97.75 230 PHE A C 1
ATOM 1807 O O . PHE A 1 230 ? 4.353 1.946 12.806 1.00 97.75 230 PHE A O 1
ATOM 1814 N N . ALA A 1 231 ? 3.008 3.284 14.006 1.00 96.88 231 ALA A N 1
ATOM 1815 C CA . ALA A 1 231 ? 3.938 4.409 14.025 1.00 96.88 231 ALA A CA 1
ATOM 1816 C C . ALA A 1 231 ? 5.231 4.060 14.785 1.00 96.88 231 ALA A C 1
ATOM 1818 O O . ALA A 1 231 ? 6.325 4.355 14.310 1.00 96.88 231 ALA A O 1
ATOM 1819 N N . ALA A 1 232 ? 5.137 3.369 15.925 1.00 96.69 232 ALA A N 1
ATOM 1820 C CA . ALA A 1 232 ? 6.309 2.905 16.664 1.00 96.69 232 ALA A CA 1
ATOM 1821 C C . ALA A 1 232 ? 7.150 1.916 15.839 1.00 96.69 232 ALA A C 1
ATOM 1823 O O . ALA A 1 232 ? 8.375 2.030 15.810 1.00 96.69 232 ALA A O 1
ATOM 1824 N N . VAL A 1 233 ? 6.511 0.991 15.112 1.00 94.69 233 VAL A N 1
ATOM 1825 C CA . VAL A 1 233 ? 7.201 0.095 14.169 1.00 94.69 233 VAL A CA 1
ATOM 1826 C C . VAL A 1 233 ? 7.849 0.900 13.044 1.00 94.69 233 VAL A C 1
ATOM 1828 O O . VAL A 1 233 ? 9.008 0.667 12.740 1.00 94.69 233 VAL A O 1
ATOM 1831 N N . TYR A 1 234 ? 7.166 1.890 12.471 1.00 93.75 234 TYR A N 1
ATOM 1832 C CA . TYR A 1 234 ? 7.732 2.762 11.440 1.00 93.75 234 TYR A CA 1
ATOM 1833 C C . TYR A 1 234 ? 9.013 3.477 11.907 1.00 93.75 234 TYR A C 1
ATOM 1835 O O . TYR A 1 234 ? 10.013 3.475 11.192 1.00 93.75 234 TYR A O 1
ATOM 1843 N N . PHE A 1 235 ? 9.029 4.040 13.119 1.00 93.12 235 PHE A N 1
ATOM 1844 C CA . PHE A 1 235 ? 10.205 4.748 13.643 1.00 93.12 235 PHE A CA 1
ATOM 1845 C C . PHE A 1 235 ? 11.327 3.825 14.139 1.00 93.12 235 PHE A C 1
ATOM 1847 O O . PHE A 1 235 ? 12.479 4.249 14.158 1.00 93.12 235 PHE A O 1
ATOM 1854 N N . SER A 1 236 ? 11.019 2.579 14.514 1.00 90.50 236 SER A N 1
ATOM 1855 C CA . SER A 1 236 ? 12.004 1.611 15.029 1.00 90.50 236 SER A CA 1
ATOM 1856 C C . SER A 1 236 ? 12.481 0.582 14.003 1.00 90.50 236 SER A C 1
ATOM 1858 O O . SER A 1 236 ? 13.509 -0.055 14.223 1.00 90.50 236 SER A O 1
ATOM 1860 N N . ALA A 1 237 ? 11.768 0.407 12.886 1.00 84.06 237 ALA A N 1
ATOM 1861 C CA . ALA A 1 237 ? 12.113 -0.591 11.884 1.00 84.06 237 ALA A CA 1
ATOM 1862 C C . ALA A 1 237 ? 13.511 -0.314 11.301 1.00 84.06 237 ALA A C 1
ATOM 1864 O O . ALA A 1 237 ? 13.791 0.830 10.906 1.00 84.06 237 ALA A O 1
ATOM 1865 N N . PRO A 1 238 ? 14.379 -1.339 11.220 1.00 74.38 238 PRO A N 1
ATOM 1866 C CA . PRO A 1 238 ? 15.677 -1.206 10.581 1.00 74.38 238 PRO A CA 1
ATOM 1867 C C . PRO A 1 238 ? 15.506 -0.969 9.079 1.00 74.38 238 PRO A C 1
ATOM 1869 O O . PRO A 1 238 ? 14.509 -1.370 8.468 1.00 74.38 238 PRO A O 1
ATOM 1872 N N . VAL A 1 239 ? 16.501 -0.326 8.471 1.00 70.25 239 VAL A N 1
ATOM 1873 C CA . VAL A 1 239 ? 16.594 -0.268 7.016 1.00 70.25 239 VAL A CA 1
ATOM 1874 C C . VAL A 1 239 ? 17.235 -1.551 6.520 1.00 70.25 239 VAL A C 1
ATOM 1876 O O . VAL A 1 239 ? 18.436 -1.778 6.626 1.00 70.25 239 VAL A O 1
ATOM 1879 N N . THR A 1 240 ? 16.375 -2.420 6.008 1.00 60.94 240 THR A N 1
ATOM 1880 C CA . THR A 1 240 ? 16.763 -3.587 5.228 1.00 60.94 240 THR A CA 1
ATOM 1881 C C . THR A 1 240 ? 16.768 -3.169 3.763 1.00 60.94 240 THR A C 1
ATOM 1883 O O . THR A 1 240 ? 15.698 -2.974 3.176 1.00 60.94 240 THR A O 1
ATOM 1886 N N . VAL A 1 241 ? 17.956 -2.982 3.194 1.00 55.31 241 VAL A N 1
ATOM 1887 C CA . VAL A 1 241 ? 18.123 -2.932 1.740 1.00 55.31 241 VAL A CA 1
ATOM 1888 C C . VAL A 1 241 ? 18.323 -4.377 1.304 1.00 55.31 241 VAL A C 1
ATOM 1890 O O . VAL A 1 241 ? 19.208 -5.065 1.812 1.00 55.31 241 VAL A O 1
ATOM 1893 N N . LEU A 1 242 ? 17.452 -4.866 0.423 1.00 49.56 242 LEU A N 1
ATOM 1894 C CA . LEU A 1 242 ? 17.663 -6.165 -0.208 1.00 49.56 242 LEU A CA 1
ATOM 1895 C C . LEU A 1 242 ? 19.028 -6.127 -0.909 1.00 49.56 242 LEU A C 1
ATOM 1897 O O . LEU A 1 242 ? 19.332 -5.158 -1.596 1.00 49.56 242 LEU A O 1
ATOM 1901 N N . ASN A 1 243 ? 19.862 -7.147 -0.683 1.00 42.91 243 ASN A N 1
ATOM 1902 C CA . ASN A 1 243 ? 21.213 -7.269 -1.245 1.00 42.91 243 ASN A CA 1
ATOM 1903 C C . ASN A 1 243 ? 21.170 -7.467 -2.775 1.00 42.91 243 ASN A C 1
ATOM 1905 O O . ASN A 1 243 ? 21.530 -8.528 -3.280 1.00 42.91 243 ASN A O 1
ATOM 1909 N N . THR A 1 244 ? 20.753 -6.455 -3.523 1.00 43.22 244 THR A N 1
ATOM 1910 C CA . THR A 1 244 ? 20.932 -6.375 -4.970 1.00 43.22 244 THR A CA 1
ATOM 1911 C C . THR A 1 244 ? 22.117 -5.449 -5.236 1.00 43.22 244 THR A C 1
ATOM 1913 O O . THR A 1 244 ? 22.041 -4.251 -4.958 1.00 43.22 244 THR A O 1
ATOM 1916 N N . PRO A 1 245 ? 23.264 -5.971 -5.717 1.00 35.88 245 PRO A N 1
ATOM 1917 C CA . PRO A 1 245 ? 24.408 -5.139 -6.062 1.00 35.88 245 PRO A CA 1
ATOM 1918 C C . PRO A 1 245 ? 23.998 -4.103 -7.110 1.00 35.88 245 PRO A C 1
ATOM 1920 O O . PRO A 1 245 ? 23.744 -4.449 -8.262 1.00 35.88 245 PRO A O 1
ATOM 1923 N N . GLY A 1 246 ? 23.948 -2.836 -6.704 1.00 41.50 246 GLY A N 1
ATOM 1924 C CA . GLY A 1 246 ? 23.605 -1.734 -7.593 1.00 41.50 246 GLY A CA 1
ATOM 1925 C C . GLY A 1 246 ? 22.136 -1.328 -7.634 1.00 41.50 246 GLY A C 1
ATOM 1926 O O . GLY A 1 246 ? 21.823 -0.393 -8.363 1.00 41.50 246 GLY A O 1
ATOM 1927 N N . SER A 1 247 ? 21.258 -1.940 -6.832 1.00 38.12 247 SER A N 1
ATOM 1928 C CA . SER A 1 247 ? 19.919 -1.380 -6.654 1.00 38.12 247 SER A CA 1
ATOM 1929 C C . SER A 1 247 ? 20.016 -0.100 -5.830 1.00 38.12 247 SER A C 1
ATOM 1931 O O . SER A 1 247 ? 20.426 -0.127 -4.665 1.00 38.12 247 SER A O 1
ATOM 1933 N N . THR A 1 248 ? 19.603 1.021 -6.415 1.00 40.34 248 THR A N 1
ATOM 1934 C CA . THR A 1 248 ? 19.227 2.226 -5.674 1.00 40.34 248 THR A CA 1
ATOM 1935 C C . THR A 1 248 ? 18.246 1.822 -4.555 1.00 40.34 248 THR A C 1
ATOM 1937 O O . THR A 1 248 ? 17.444 0.907 -4.764 1.00 40.34 248 THR A O 1
ATOM 1940 N N . PRO A 1 249 ? 18.196 2.507 -3.396 1.00 43.25 249 PRO A N 1
ATOM 1941 C CA . PRO A 1 249 ? 17.172 2.283 -2.360 1.00 43.25 249 PRO A CA 1
ATOM 1942 C C . PRO A 1 249 ? 15.700 2.431 -2.820 1.00 43.25 249 PRO A C 1
ATOM 1944 O O . PRO A 1 249 ? 14.788 2.395 -1.997 1.00 43.25 249 PRO A O 1
ATOM 1947 N N . GLY A 1 250 ? 15.442 2.587 -4.124 1.00 38.31 250 GLY A N 1
ATOM 1948 C CA . GLY A 1 250 ? 14.128 2.722 -4.748 1.00 38.31 250 GLY A CA 1
ATOM 1949 C C . GLY A 1 250 ? 13.201 1.518 -4.564 1.00 38.31 250 GLY A C 1
ATOM 1950 O O . GLY A 1 250 ? 12.004 1.656 -4.777 1.00 38.31 250 GLY A O 1
ATOM 1951 N N . GLY A 1 251 ? 13.706 0.370 -4.093 1.00 47.97 251 GLY A N 1
ATOM 1952 C CA . GLY A 1 251 ? 12.906 -0.827 -3.812 1.00 47.97 251 GLY A CA 1
ATOM 1953 C C . GLY A 1 251 ? 12.136 -0.832 -2.480 1.00 47.97 251 GLY A C 1
ATOM 1954 O O . GLY A 1 251 ? 11.612 -1.874 -2.081 1.00 47.97 251 GLY A O 1
ATOM 1955 N N . GLY A 1 252 ? 12.060 0.306 -1.780 1.00 57.69 252 GLY A N 1
ATOM 1956 C CA . GLY A 1 252 ? 11.266 0.492 -0.562 1.00 57.69 252 GLY A CA 1
ATOM 1957 C C . GLY A 1 252 ? 11.753 -0.349 0.623 1.00 57.69 252 GLY A C 1
ATOM 1958 O O . GLY A 1 252 ? 11.575 -1.570 0.685 1.00 57.69 252 GLY A O 1
ATOM 1959 N N . THR A 1 253 ? 12.318 0.316 1.621 1.00 70.69 253 THR A N 1
ATOM 1960 C CA . THR A 1 253 ? 12.802 -0.319 2.852 1.00 70.69 253 THR A CA 1
ATOM 1961 C C . THR A 1 253 ? 11.638 -0.792 3.736 1.00 70.69 253 THR A C 1
ATOM 1963 O O . THR A 1 253 ? 10.484 -0.404 3.542 1.00 70.69 253 THR A O 1
ATOM 1966 N N . THR A 1 254 ? 11.914 -1.597 4.769 1.00 77.19 254 THR A N 1
ATOM 1967 C CA . THR A 1 254 ? 10.865 -2.054 5.703 1.00 77.19 254 THR A CA 1
ATOM 1968 C C . THR A 1 254 ? 10.066 -0.895 6.319 1.00 77.19 254 THR A C 1
ATOM 1970 O O . THR A 1 254 ? 8.853 -1.031 6.474 1.00 77.19 254 THR A O 1
ATOM 1973 N N . HIS A 1 255 ? 10.683 0.257 6.620 1.00 81.94 255 HIS A N 1
ATOM 1974 C CA . HIS A 1 255 ? 9.939 1.395 7.173 1.00 81.94 255 HIS A CA 1
ATOM 1975 C C . HIS A 1 255 ? 9.021 2.055 6.133 1.00 81.94 255 HIS A C 1
ATOM 1977 O O . HIS A 1 255 ? 7.870 2.337 6.462 1.00 81.94 255 HIS A O 1
ATOM 1983 N N . ASP A 1 256 ? 9.457 2.211 4.876 1.00 83.81 256 ASP A N 1
ATOM 1984 C CA . ASP A 1 256 ? 8.595 2.732 3.803 1.00 83.81 256 ASP A CA 1
ATOM 1985 C C . ASP A 1 256 ? 7.332 1.861 3.668 1.00 83.81 256 ASP A C 1
ATOM 1987 O O . ASP A 1 256 ? 6.213 2.362 3.570 1.00 83.81 256 ASP A O 1
ATOM 1991 N N . ARG A 1 257 ? 7.483 0.531 3.752 1.00 87.31 257 ARG A N 1
ATO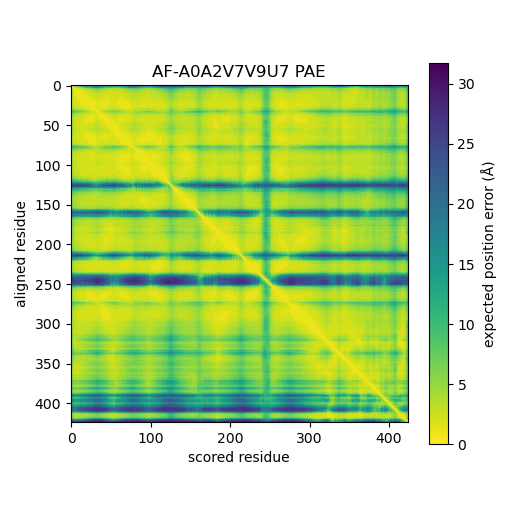M 1992 C CA . ARG A 1 257 ? 6.360 -0.421 3.647 1.00 87.31 257 ARG A CA 1
ATOM 1993 C C . ARG A 1 257 ? 5.350 -0.277 4.786 1.00 87.31 257 ARG A C 1
ATOM 1995 O O . ARG A 1 257 ? 4.169 -0.545 4.582 1.00 87.31 257 ARG A O 1
ATOM 2002 N N . VAL A 1 258 ? 5.796 0.118 5.981 1.00 92.44 258 VAL A N 1
ATOM 2003 C CA . VAL A 1 258 ? 4.941 0.295 7.169 1.00 92.44 258 VAL A CA 1
ATOM 2004 C C . VAL A 1 258 ? 4.223 1.647 7.150 1.00 92.44 258 VAL A C 1
ATOM 2006 O O . VAL A 1 258 ? 3.111 1.735 7.675 1.00 92.44 258 VAL A O 1
ATOM 2009 N N . SER A 1 259 ? 4.806 2.685 6.534 1.00 92.88 259 SER A N 1
ATOM 2010 C CA . SER A 1 259 ? 4.290 4.062 6.606 1.00 92.88 259 SER A CA 1
ATOM 2011 C C . SER A 1 259 ? 2.828 4.167 6.155 1.00 92.88 259 SER A C 1
ATOM 2013 O O . SER A 1 259 ? 2.004 4.749 6.862 1.00 92.88 259 SER A O 1
ATOM 2015 N N . LEU A 1 260 ? 2.466 3.518 5.040 1.00 94.12 260 LEU A N 1
ATOM 2016 C CA . LEU A 1 260 ? 1.095 3.518 4.528 1.00 94.12 260 LEU A CA 1
ATOM 2017 C C . LEU A 1 260 ? 0.120 2.959 5.561 1.00 94.12 260 LEU A C 1
ATOM 2019 O O . LEU A 1 260 ? -0.942 3.538 5.781 1.00 94.12 260 LEU A O 1
ATOM 2023 N N . TYR A 1 261 ? 0.486 1.873 6.244 1.00 96.94 261 TYR A N 1
ATOM 2024 C CA . TYR A 1 261 ? -0.385 1.219 7.217 1.00 96.94 261 TYR A CA 1
ATOM 2025 C C . TYR A 1 261 ? -0.613 2.066 8.470 1.00 96.94 261 TYR A C 1
ATOM 2027 O O . TYR A 1 261 ? -1.688 1.951 9.061 1.00 96.94 261 TYR A O 1
ATOM 2035 N N . VAL A 1 262 ? 0.314 2.965 8.832 1.00 97.88 262 VAL A N 1
ATOM 2036 C CA . VAL A 1 262 ? 0.074 3.988 9.868 1.00 97.88 262 VAL A CA 1
ATOM 2037 C C . VAL A 1 262 ? -1.150 4.819 9.491 1.00 97.88 262 VAL A C 1
ATOM 2039 O O . VAL A 1 262 ? -2.084 4.948 10.284 1.00 97.88 262 VAL A O 1
ATOM 2042 N N . PHE A 1 263 ? -1.197 5.312 8.252 1.00 97.56 263 PHE A N 1
ATOM 2043 C CA . PHE A 1 263 ? -2.329 6.085 7.755 1.00 97.56 263 PHE A CA 1
ATOM 2044 C C . PHE A 1 263 ? -3.585 5.235 7.574 1.00 97.56 263 PHE A C 1
ATOM 2046 O O . PHE A 1 263 ? -4.665 5.682 7.945 1.00 97.56 263 PHE A O 1
ATOM 2053 N N . LEU A 1 264 ? -3.481 3.996 7.086 1.00 97.94 264 LEU A N 1
ATOM 2054 C CA . LEU A 1 264 ? -4.653 3.123 6.941 1.00 97.94 264 LEU A CA 1
ATOM 2055 C C . LEU A 1 264 ? -5.322 2.830 8.296 1.00 97.94 264 LEU A C 1
ATOM 2057 O O . LEU A 1 264 ? -6.550 2.860 8.397 1.00 97.94 264 LEU A O 1
ATOM 2061 N N . ALA A 1 265 ? -4.533 2.593 9.348 1.00 98.25 265 ALA A N 1
ATOM 2062 C CA . ALA A 1 265 ? -5.041 2.438 10.711 1.00 98.25 265 ALA A CA 1
ATOM 2063 C C . ALA A 1 265 ? -5.627 3.754 11.256 1.00 98.25 265 ALA A C 1
ATOM 2065 O O . ALA A 1 265 ? -6.721 3.746 11.832 1.00 98.25 265 ALA A O 1
ATOM 2066 N N . LEU A 1 266 ? -4.959 4.886 10.999 1.00 98.06 266 LEU A N 1
ATOM 2067 C CA . LEU A 1 266 ? -5.432 6.225 11.362 1.00 98.06 266 LEU A CA 1
ATOM 2068 C C . LEU A 1 266 ? -6.796 6.534 10.731 1.00 98.06 266 LEU A C 1
ATOM 2070 O O . LEU A 1 266 ? -7.689 7.023 11.420 1.00 98.06 266 LEU A O 1
ATOM 2074 N N . LEU A 1 267 ? -6.995 6.197 9.453 1.00 98.19 267 LEU A N 1
ATOM 2075 C CA . LEU A 1 267 ? -8.270 6.361 8.753 1.00 98.19 267 LEU A CA 1
ATOM 2076 C C . LEU A 1 267 ? -9.396 5.566 9.428 1.00 98.19 267 LEU A C 1
ATOM 2078 O O . LEU A 1 267 ? -10.491 6.099 9.625 1.00 98.19 267 LEU A O 1
ATOM 2082 N N . LEU A 1 268 ? -9.133 4.314 9.824 1.00 98.06 268 LEU A N 1
ATOM 2083 C CA . LEU A 1 268 ? -10.102 3.503 10.568 1.00 98.06 268 LEU A CA 1
ATOM 2084 C C . LEU A 1 268 ? -10.424 4.128 11.931 1.00 98.06 268 LEU A C 1
ATOM 2086 O O . LEU A 1 268 ? -11.592 4.183 12.318 1.00 98.06 268 LEU A O 1
ATOM 2090 N N . TRP A 1 269 ? -9.419 4.631 12.653 1.00 97.50 269 TRP A N 1
ATOM 2091 C CA . TRP A 1 269 ? -9.647 5.289 13.939 1.00 97.50 269 TRP A CA 1
ATOM 2092 C C . TRP A 1 269 ? -10.448 6.592 13.801 1.00 97.50 269 TRP A C 1
ATOM 2094 O O . TRP A 1 269 ? -11.395 6.789 14.568 1.00 97.50 269 TRP A O 1
ATOM 2104 N N . ILE A 1 270 ? -10.129 7.446 12.819 1.00 96.31 270 ILE A N 1
ATOM 2105 C CA . ILE A 1 270 ? -10.889 8.670 12.510 1.00 96.31 270 ILE A CA 1
ATOM 2106 C C . ILE A 1 270 ? -12.345 8.308 12.206 1.00 96.31 270 ILE A C 1
ATOM 2108 O O . ILE A 1 270 ? -13.265 8.916 12.753 1.00 96.31 270 ILE A O 1
ATOM 2112 N N . ALA A 1 271 ? -12.573 7.281 11.386 1.00 95.81 271 ALA A N 1
ATOM 2113 C CA . ALA A 1 271 ? -13.918 6.864 11.008 1.00 95.81 271 ALA A CA 1
ATOM 2114 C C . ALA A 1 271 ? -14.722 6.229 12.157 1.00 95.81 271 ALA A C 1
ATOM 2116 O O . ALA A 1 271 ? -15.956 6.299 12.160 1.00 95.81 271 ALA A O 1
ATOM 2117 N N . ALA A 1 272 ? -14.038 5.658 13.152 1.00 94.81 272 ALA A N 1
ATOM 2118 C CA . ALA A 1 272 ? -14.655 5.171 14.382 1.00 94.81 272 ALA A CA 1
ATOM 2119 C C . ALA A 1 272 ? -15.149 6.307 15.300 1.00 94.81 272 ALA A C 1
ATOM 2121 O O . ALA A 1 272 ? -15.900 6.040 16.238 1.00 94.81 272 ALA A O 1
ATOM 2122 N N . GLN A 1 273 ? -14.736 7.560 15.066 1.00 92.06 273 GLN A N 1
ATOM 2123 C CA . GLN A 1 273 ? -15.162 8.705 15.873 1.00 92.06 273 GLN A CA 1
ATOM 2124 C C . GLN A 1 273 ? -16.483 9.280 15.412 1.00 92.06 273 GLN A C 1
ATOM 2126 O O . GLN A 1 273 ? -16.783 9.264 14.221 1.00 92.06 273 GLN A O 1
ATOM 2131 N N . ASP A 1 274 ? -17.225 9.877 16.347 1.00 88.56 274 ASP A N 1
ATOM 2132 C CA . ASP A 1 274 ? -18.448 10.592 16.018 1.00 88.56 274 ASP A CA 1
ATOM 2133 C C . ASP A 1 274 ? -18.180 11.973 15.410 1.00 88.56 274 ASP A C 1
ATOM 2135 O O . ASP A 1 274 ? -18.038 12.983 16.095 1.00 88.56 274 ASP A O 1
ATOM 2139 N N . LEU A 1 275 ? -18.035 11.980 14.087 1.00 89.69 275 LEU A N 1
ATOM 2140 C CA . LEU A 1 275 ? -17.844 13.178 13.281 1.00 89.69 275 LEU A CA 1
ATOM 2141 C C . LEU A 1 275 ? -19.187 13.828 12.930 1.00 89.69 275 LEU A C 1
ATOM 2143 O O . LEU A 1 275 ? -20.024 13.217 12.258 1.00 89.69 275 LEU A O 1
ATOM 2147 N N . GLY A 1 276 ? -19.336 15.108 13.279 1.00 91.69 276 GLY A N 1
ATOM 2148 C CA . GLY A 1 276 ? -20.449 15.934 12.813 1.00 91.69 276 GLY A CA 1
ATOM 2149 C C . GLY A 1 276 ? -20.535 15.978 11.282 1.00 91.69 276 GLY A C 1
ATOM 2150 O O . GLY A 1 276 ? -19.530 15.852 10.576 1.00 91.69 276 GLY A O 1
ATOM 2151 N N . ALA A 1 277 ? -21.742 16.178 10.745 1.00 93.25 277 ALA A N 1
ATOM 2152 C CA . ALA A 1 277 ? -21.999 16.065 9.307 1.00 93.25 277 ALA A CA 1
ATOM 2153 C C . ALA A 1 277 ? -21.120 16.994 8.447 1.00 93.25 277 ALA A C 1
ATOM 2155 O O . ALA A 1 277 ? -20.663 16.590 7.378 1.00 93.25 277 ALA A O 1
ATOM 2156 N N . SER A 1 278 ? -20.838 18.213 8.918 1.00 94.94 278 SER A N 1
ATOM 2157 C CA . SER A 1 278 ? -19.963 19.158 8.212 1.00 94.94 278 SER A CA 1
ATOM 2158 C C . SER A 1 278 ? -18.504 18.703 8.192 1.00 94.94 278 SER A C 1
ATOM 2160 O O . SER A 1 278 ? -17.888 18.738 7.132 1.00 94.94 278 SER A O 1
ATOM 2162 N N . ALA A 1 279 ? -17.973 18.203 9.314 1.00 94.69 279 ALA A N 1
ATOM 2163 C CA . ALA A 1 279 ? -16.614 17.660 9.373 1.00 94.69 279 ALA A CA 1
ATOM 2164 C C . ALA A 1 279 ? -16.466 16.430 8.465 1.00 94.69 279 ALA A C 1
ATOM 2166 O O . ALA A 1 279 ? -15.510 16.334 7.701 1.00 94.69 279 ALA A O 1
ATOM 2167 N N . ARG A 1 280 ? -17.462 15.532 8.477 1.00 95.69 280 ARG A N 1
ATOM 2168 C CA . ARG A 1 280 ? -17.518 14.367 7.582 1.00 95.69 280 ARG A CA 1
ATOM 2169 C C . ARG A 1 280 ? -17.475 14.779 6.109 1.00 95.69 280 ARG A C 1
ATOM 2171 O O . ARG A 1 280 ? -16.639 14.278 5.363 1.00 95.69 280 ARG A O 1
ATOM 2178 N N . ARG A 1 281 ? -18.351 15.704 5.696 1.00 96.88 281 ARG A N 1
ATOM 2179 C CA . ARG A 1 281 ? -18.385 16.218 4.316 1.00 96.88 281 ARG A CA 1
ATOM 2180 C C . ARG A 1 281 ? -17.084 16.916 3.932 1.00 96.88 281 ARG A C 1
ATOM 2182 O O . ARG A 1 281 ? -16.597 16.681 2.835 1.00 96.88 281 ARG A O 1
ATOM 2189 N N . GLY A 1 282 ? -16.515 17.723 4.828 1.00 97.69 282 GLY A N 1
ATOM 2190 C CA . GLY A 1 282 ? -15.245 18.413 4.604 1.00 97.69 282 GLY A CA 1
ATOM 2191 C C . GLY A 1 282 ? -14.086 17.443 4.375 1.00 97.69 282 GLY A C 1
ATOM 2192 O O . GLY A 1 282 ? -13.375 17.577 3.385 1.00 97.69 282 GLY A O 1
ATOM 2193 N N . LEU A 1 283 ? -13.945 16.420 5.227 1.00 97.62 283 LEU A N 1
ATOM 2194 C CA . LEU A 1 283 ? -12.910 15.388 5.081 1.00 97.62 283 LEU A CA 1
ATOM 2195 C C . LEU A 1 283 ? -13.050 14.607 3.770 1.00 97.62 283 LEU A C 1
ATOM 2197 O O . LEU A 1 283 ? -12.056 14.385 3.077 1.00 97.62 283 LEU A O 1
ATOM 2201 N N . VAL A 1 284 ? -14.277 14.215 3.414 1.00 98.31 284 VAL A N 1
ATOM 2202 C CA . VAL A 1 284 ? -14.558 13.515 2.153 1.00 98.31 284 VAL A CA 1
ATOM 2203 C C . VAL A 1 284 ? -14.244 14.405 0.954 1.00 98.31 284 VAL A C 1
ATOM 2205 O O . VAL A 1 284 ? -13.500 13.980 0.075 1.00 98.31 284 VAL A O 1
ATOM 2208 N N . ALA A 1 285 ? -14.756 15.638 0.926 1.00 98.56 285 ALA A N 1
ATOM 2209 C CA . ALA A 1 285 ? -14.537 16.568 -0.179 1.00 98.56 285 ALA A CA 1
ATOM 2210 C C . ALA A 1 285 ? -13.047 16.875 -0.375 1.00 98.56 285 ALA A C 1
ATOM 2212 O O . ALA A 1 285 ? -12.555 16.808 -1.499 1.00 98.56 285 ALA A O 1
ATOM 2213 N N . ALA A 1 286 ? -12.314 17.133 0.712 1.00 98.44 286 ALA A N 1
ATOM 2214 C CA . ALA A 1 286 ? -10.877 17.374 0.661 1.00 98.44 286 ALA A CA 1
ATOM 2215 C C . ALA A 1 286 ? -10.102 16.143 0.160 1.00 98.44 286 ALA A C 1
ATOM 2217 O O . ALA A 1 286 ? -9.254 16.274 -0.718 1.00 98.44 286 ALA A O 1
ATOM 2218 N N . SER A 1 287 ? -10.430 14.940 0.646 1.00 98.44 287 SER A N 1
ATOM 2219 C CA . SER A 1 287 ? -9.764 13.703 0.204 1.00 98.44 287 SER A CA 1
ATOM 2220 C C . SER A 1 287 ? -10.025 13.399 -1.271 1.00 98.44 287 SER A C 1
ATOM 2222 O O . SER A 1 287 ? -9.109 13.010 -1.990 1.00 98.44 287 SER A O 1
ATOM 2224 N N . VAL A 1 288 ? -11.255 13.621 -1.747 1.00 98.69 288 VAL A N 1
ATOM 2225 C CA . VAL A 1 288 ? -11.608 13.477 -3.167 1.00 98.69 288 VAL A CA 1
ATOM 2226 C C . VAL A 1 288 ? -10.868 14.509 -4.017 1.00 98.69 288 VAL A C 1
ATOM 2228 O O . VAL A 1 288 ? -10.286 14.138 -5.032 1.00 98.69 288 VAL A O 1
ATOM 2231 N N . ALA A 1 289 ? -10.834 15.778 -3.600 1.00 98.75 289 ALA A N 1
ATOM 2232 C CA . ALA A 1 289 ? -10.117 16.831 -4.319 1.00 98.75 289 ALA A CA 1
ATOM 2233 C C . ALA A 1 289 ? -8.615 16.524 -4.433 1.00 98.75 289 ALA A C 1
ATOM 2235 O O . ALA A 1 289 ? -8.041 16.658 -5.511 1.00 98.75 289 ALA A O 1
ATOM 2236 N N . ILE A 1 290 ? -7.998 16.040 -3.350 1.00 98.62 290 ILE A N 1
ATOM 2237 C CA . ILE A 1 290 ? -6.598 15.600 -3.341 1.00 98.62 290 ILE A CA 1
ATOM 2238 C C . ILE A 1 290 ? -6.395 14.410 -4.284 1.00 98.62 290 ILE A C 1
ATOM 2240 O O . ILE A 1 290 ? -5.471 14.435 -5.092 1.00 98.62 290 ILE A O 1
ATOM 2244 N N . ALA A 1 291 ? -7.257 13.390 -4.228 1.00 98.56 291 ALA A N 1
ATOM 2245 C CA . ALA A 1 291 ? -7.153 12.222 -5.103 1.00 98.56 291 ALA A CA 1
ATOM 2246 C C . ALA A 1 291 ? -7.257 12.604 -6.590 1.00 98.56 291 ALA A C 1
ATOM 2248 O O . ALA A 1 291 ? -6.442 12.165 -7.399 1.00 98.56 291 ALA A O 1
ATOM 2249 N N . VAL A 1 292 ? -8.220 13.462 -6.944 1.00 98.62 292 VAL A N 1
ATOM 2250 C CA . VAL A 1 292 ? -8.380 13.987 -8.309 1.00 98.62 292 VAL A CA 1
ATOM 2251 C C . VAL A 1 292 ? -7.162 14.811 -8.721 1.00 98.62 292 VAL A C 1
ATOM 2253 O O . VAL A 1 292 ? -6.660 14.630 -9.827 1.00 98.62 292 VAL A O 1
ATOM 2256 N N . GLY A 1 293 ? -6.645 15.665 -7.834 1.00 98.44 293 GLY A N 1
ATOM 2257 C CA . GLY A 1 293 ? -5.433 16.445 -8.083 1.00 98.44 293 GLY A CA 1
ATOM 2258 C C . GLY A 1 293 ? -4.208 15.566 -8.350 1.00 98.44 293 GLY A C 1
ATOM 2259 O O . GLY A 1 293 ? -3.472 15.821 -9.299 1.00 98.44 293 GLY A O 1
ATOM 2260 N N . LEU A 1 294 ? -4.020 14.491 -7.576 1.00 98.38 294 LEU A N 1
ATOM 2261 C CA . LEU A 1 294 ? -2.931 13.532 -7.788 1.00 98.38 294 LEU A CA 1
ATOM 2262 C C . LEU A 1 294 ? -3.057 12.834 -9.146 1.00 98.38 294 LEU A C 1
ATOM 2264 O O . LEU A 1 294 ? -2.075 12.739 -9.876 1.00 98.38 294 LEU A O 1
ATOM 2268 N N . VAL A 1 295 ? -4.261 12.393 -9.523 1.00 97.81 295 VAL A N 1
ATOM 2269 C CA . VAL A 1 295 ? -4.500 11.803 -10.851 1.00 97.81 295 VAL A CA 1
ATOM 2270 C C . VAL A 1 295 ? -4.217 12.820 -11.961 1.00 97.81 295 VAL A C 1
ATOM 2272 O O . VAL A 1 295 ? -3.543 12.484 -12.933 1.00 97.81 295 VAL A O 1
ATOM 2275 N N . ALA A 1 296 ? -4.663 14.068 -11.807 1.00 97.94 296 ALA A N 1
ATOM 2276 C CA . ALA A 1 296 ? -4.430 15.128 -12.785 1.00 97.94 296 ALA A CA 1
ATOM 2277 C C . ALA A 1 296 ? -2.934 15.431 -12.984 1.00 97.94 296 ALA A C 1
ATOM 2279 O O . ALA A 1 296 ? -2.505 15.629 -14.119 1.00 97.94 296 ALA A O 1
ATOM 2280 N N . LEU A 1 297 ? -2.130 15.410 -11.913 1.00 97.06 297 LEU A N 1
ATOM 2281 C CA . LEU A 1 297 ? -0.672 15.569 -12.004 1.00 97.06 297 LEU A CA 1
ATOM 2282 C C . LEU A 1 297 ? 0.014 14.379 -12.693 1.00 97.06 297 LEU A C 1
ATOM 2284 O O . LEU A 1 297 ? 1.035 14.558 -13.355 1.00 97.06 297 LEU A O 1
ATOM 2288 N N . ARG A 1 298 ? -0.538 13.169 -12.557 1.00 96.56 298 ARG A N 1
ATOM 2289 C CA . ARG A 1 298 ? 0.081 11.933 -13.063 1.00 96.56 298 ARG A CA 1
ATOM 2290 C C . ARG A 1 298 ? -0.263 11.606 -14.502 1.00 96.56 298 ARG A C 1
ATOM 2292 O O . ARG A 1 298 ? 0.580 11.046 -15.193 1.00 96.56 298 ARG A O 1
ATOM 2299 N N . LEU A 1 299 ? -1.460 11.955 -14.971 1.00 96.25 299 LEU A N 1
ATOM 2300 C CA . LEU A 1 299 ? -1.912 11.621 -16.326 1.00 96.25 299 LEU A CA 1
ATOM 2301 C C . LEU A 1 299 ? -0.926 12.049 -17.433 1.00 96.25 299 LEU A C 1
ATOM 2303 O O . LEU A 1 299 ? -0.621 11.213 -18.284 1.00 96.25 299 LEU A O 1
ATOM 2307 N N . PRO A 1 300 ? -0.361 13.275 -17.424 1.00 95.25 300 PRO A N 1
ATOM 2308 C CA . PRO A 1 300 ? 0.645 13.661 -18.414 1.00 95.25 300 PRO A CA 1
ATOM 2309 C C . PRO A 1 300 ? 1.914 12.808 -18.331 1.00 95.25 300 PRO A C 1
ATOM 2311 O O . PRO A 1 300 ? 2.464 12.423 -19.359 1.00 95.25 300 PRO A O 1
ATOM 2314 N N . ARG A 1 301 ? 2.351 12.463 -17.110 1.00 94.88 301 ARG A N 1
ATOM 2315 C CA . ARG A 1 301 ? 3.527 11.609 -16.884 1.00 94.88 301 ARG A CA 1
ATOM 2316 C C . ARG A 1 301 ? 3.285 10.189 -17.386 1.00 94.88 301 ARG A C 1
ATOM 2318 O O . ARG A 1 301 ? 4.157 9.623 -18.033 1.00 94.88 301 ARG A O 1
ATOM 2325 N N . TYR A 1 302 ? 2.094 9.634 -17.162 1.00 94.75 302 TYR A N 1
ATOM 2326 C CA . TYR A 1 302 ? 1.706 8.339 -17.725 1.00 94.75 302 TYR A CA 1
ATOM 2327 C C . TYR A 1 302 ? 1.722 8.349 -19.253 1.00 94.75 302 TYR A C 1
ATOM 2329 O O . TYR A 1 302 ? 2.228 7.405 -19.849 1.00 94.75 302 TYR A O 1
ATOM 2337 N N . ALA A 1 303 ? 1.200 9.401 -19.888 1.00 95.19 303 ALA A N 1
ATOM 2338 C CA . ALA A 1 303 ? 1.196 9.506 -21.345 1.00 95.19 303 ALA A CA 1
ATOM 2339 C C . ALA A 1 303 ? 2.622 9.555 -21.921 1.00 95.19 303 ALA A C 1
ATOM 2341 O O . ALA A 1 303 ? 2.920 8.841 -22.877 1.00 95.19 303 ALA A O 1
ATOM 2342 N N . GLU A 1 304 ? 3.506 10.342 -21.301 1.00 94.19 304 GLU A N 1
ATOM 2343 C CA . GLU A 1 304 ? 4.918 10.458 -21.681 1.00 94.19 304 GLU A CA 1
ATOM 2344 C C . GLU A 1 304 ? 5.666 9.124 -21.516 1.00 94.19 304 GLU A C 1
ATOM 2346 O O . GLU A 1 304 ? 6.286 8.634 -22.459 1.00 94.19 304 GLU A O 1
ATOM 2351 N N . MET A 1 305 ? 5.528 8.467 -20.356 1.00 93.31 305 MET A N 1
ATOM 2352 C CA . MET A 1 305 ? 6.124 7.145 -20.127 1.00 93.31 305 MET A CA 1
ATOM 2353 C C . MET A 1 305 ? 5.578 6.089 -21.089 1.00 93.31 305 MET A C 1
ATOM 2355 O O . MET A 1 305 ? 6.339 5.252 -21.562 1.00 93.31 305 MET A O 1
ATOM 2359 N N . ASN A 1 306 ? 4.281 6.123 -21.408 1.00 93.69 306 ASN A N 1
ATOM 2360 C CA . ASN A 1 306 ? 3.670 5.171 -22.333 1.00 93.69 306 ASN A CA 1
ATOM 2361 C C . ASN A 1 306 ? 4.225 5.315 -23.758 1.00 93.69 306 ASN A C 1
ATOM 2363 O O . ASN A 1 306 ? 4.416 4.307 -24.433 1.00 93.69 306 ASN A O 1
ATOM 2367 N N . ALA A 1 307 ? 4.516 6.539 -24.211 1.00 93.81 307 ALA A N 1
ATOM 2368 C CA . ALA A 1 307 ? 5.159 6.762 -25.505 1.00 93.81 307 ALA A CA 1
ATOM 2369 C C . ALA A 1 307 ? 6.577 6.170 -25.538 1.00 93.81 307 ALA A C 1
ATOM 2371 O O . ALA A 1 307 ? 6.914 5.427 -26.457 1.00 93.81 307 ALA A O 1
ATOM 2372 N N . HIS A 1 308 ? 7.373 6.423 -24.497 1.00 93.94 308 HIS A N 1
ATOM 2373 C CA . HIS A 1 308 ? 8.722 5.865 -24.388 1.00 93.94 308 HIS A CA 1
ATOM 2374 C C . HIS A 1 308 ? 8.710 4.336 -24.259 1.00 93.94 308 HIS A C 1
ATOM 2376 O O . HIS A 1 308 ? 9.543 3.663 -24.854 1.00 93.94 308 HIS A O 1
ATOM 2382 N N . LEU A 1 309 ? 7.760 3.763 -23.512 1.00 92.81 309 LEU A N 1
ATOM 2383 C CA . LEU A 1 309 ? 7.616 2.309 -23.405 1.00 92.81 309 LEU A CA 1
ATOM 2384 C C . LEU A 1 309 ? 7.206 1.684 -24.742 1.00 92.81 309 LEU A C 1
ATOM 2386 O O . LEU A 1 309 ? 7.700 0.615 -25.080 1.00 92.81 309 LEU A O 1
ATOM 2390 N N . ALA A 1 310 ? 6.352 2.342 -25.530 1.00 93.75 310 ALA A N 1
ATOM 2391 C CA . ALA A 1 310 ? 6.005 1.856 -26.863 1.00 93.75 310 ALA A CA 1
ATOM 2392 C C . ALA A 1 310 ? 7.236 1.783 -27.786 1.00 93.75 310 ALA A C 1
ATOM 2394 O O . ALA A 1 310 ? 7.387 0.813 -28.526 1.00 93.75 310 ALA A O 1
ATOM 2395 N N . GLU A 1 311 ? 8.138 2.765 -27.706 1.00 93.88 311 GLU A N 1
ATOM 2396 C CA . GLU A 1 311 ? 9.422 2.732 -28.414 1.00 93.88 311 GLU A CA 1
ATOM 2397 C C . GLU A 1 311 ? 10.339 1.626 -27.876 1.00 93.88 311 GLU A C 1
ATOM 2399 O O . GLU A 1 311 ? 10.821 0.801 -28.653 1.00 93.88 311 GLU A O 1
ATOM 2404 N N . TYR A 1 312 ? 10.519 1.559 -26.553 1.00 93.62 312 TYR A N 1
ATOM 2405 C CA . TYR A 1 312 ? 11.328 0.542 -25.872 1.00 93.62 312 TYR A CA 1
ATOM 2406 C C . TYR A 1 312 ? 10.925 -0.879 -26.296 1.00 93.62 312 TYR A C 1
ATOM 2408 O O . TYR A 1 312 ? 11.775 -1.741 -26.519 1.00 93.62 312 TYR A O 1
ATOM 2416 N N . LEU A 1 313 ? 9.618 -1.130 -26.411 1.00 93.94 313 LEU A N 1
ATOM 2417 C CA . LEU A 1 313 ? 9.050 -2.441 -26.728 1.00 93.94 313 LEU A CA 1
ATOM 2418 C C . LEU A 1 313 ? 8.922 -2.708 -28.239 1.00 93.94 313 LEU A C 1
ATOM 2420 O O . LEU A 1 313 ? 8.588 -3.827 -28.631 1.00 93.94 313 LEU A O 1
ATOM 2424 N N . SER A 1 314 ? 9.208 -1.726 -29.099 1.00 94.81 314 SER A N 1
ATOM 2425 C CA . SER A 1 314 ? 9.084 -1.857 -30.559 1.00 94.81 314 SER A CA 1
ATOM 2426 C C . SER A 1 314 ? 9.881 -3.010 -31.199 1.00 94.81 314 SER A C 1
ATOM 2428 O O . SER A 1 314 ? 9.400 -3.550 -32.197 1.00 94.81 314 SER A O 1
ATOM 2430 N N . PRO A 1 315 ? 11.024 -3.487 -30.652 1.00 94.38 315 PRO A N 1
ATOM 2431 C CA . PRO A 1 315 ? 11.753 -4.608 -31.247 1.00 94.38 315 PRO A CA 1
ATOM 2432 C C . PRO A 1 315 ? 11.106 -5.988 -31.048 1.00 94.38 315 PRO A C 1
ATOM 2434 O O . PRO A 1 315 ? 11.701 -6.982 -31.461 1.00 94.38 315 PRO A O 1
ATOM 2437 N N . ALA A 1 316 ? 9.930 -6.087 -30.414 1.00 92.69 316 ALA A N 1
ATOM 2438 C CA . ALA A 1 316 ? 9.304 -7.357 -30.029 1.00 92.69 316 ALA A CA 1
ATOM 2439 C C . ALA A 1 316 ? 9.222 -8.396 -31.163 1.00 92.69 316 ALA A C 1
ATOM 2441 O O . ALA A 1 316 ? 9.441 -9.583 -30.921 1.00 92.69 316 ALA A O 1
ATOM 2442 N N . ASP A 1 317 ? 8.940 -7.964 -32.396 1.00 92.50 317 ASP A N 1
ATOM 2443 C CA . ASP A 1 317 ? 8.813 -8.852 -33.561 1.00 92.50 317 ASP A CA 1
ATOM 2444 C C . ASP A 1 317 ? 10.145 -9.413 -34.077 1.00 92.50 317 ASP A C 1
ATOM 2446 O O . ASP A 1 317 ? 10.154 -10.384 -34.833 1.00 92.50 317 ASP A O 1
ATOM 2450 N N . HIS A 1 318 ? 11.272 -8.851 -33.642 1.00 93.69 318 HIS A N 1
ATOM 2451 C CA . HIS A 1 318 ? 12.609 -9.333 -33.989 1.00 93.69 318 HIS A CA 1
ATOM 2452 C C . HIS A 1 318 ? 13.158 -10.354 -32.984 1.00 93.69 318 HIS A C 1
ATOM 2454 O O . HIS A 1 318 ? 14.188 -10.978 -33.246 1.00 93.69 318 HIS A O 1
ATOM 2460 N N . LEU A 1 319 ? 12.489 -10.535 -31.842 1.00 94.25 319 LEU A N 1
ATOM 2461 C CA . LEU A 1 319 ? 12.939 -11.426 -30.778 1.00 94.25 319 LEU A CA 1
ATOM 2462 C C . LEU A 1 319 ? 12.416 -12.845 -31.005 1.00 94.25 319 LEU A C 1
ATOM 2464 O O . LEU A 1 319 ? 11.217 -13.078 -31.178 1.00 94.25 319 LEU A O 1
ATOM 2468 N N . VAL A 1 320 ? 13.335 -13.809 -30.979 1.00 93.06 320 VAL A N 1
ATOM 2469 C CA . VAL A 1 320 ? 13.025 -15.226 -31.198 1.00 93.06 320 VAL A CA 1
ATOM 2470 C C . VAL A 1 320 ? 12.659 -15.889 -29.865 1.00 93.06 320 VAL A C 1
ATOM 2472 O O . VAL A 1 320 ? 13.390 -15.709 -28.890 1.00 93.06 320 VAL A O 1
ATOM 2475 N N . PRO A 1 321 ? 11.573 -16.682 -29.789 1.00 92.81 321 PRO A N 1
ATOM 2476 C CA . PRO A 1 321 ? 11.201 -17.380 -28.562 1.00 92.81 321 PRO A CA 1
ATOM 2477 C C . PRO A 1 321 ? 12.320 -18.243 -27.976 1.00 92.81 321 PRO A C 1
ATOM 2479 O O . PRO A 1 321 ? 13.119 -18.826 -28.707 1.00 92.81 321 PRO A O 1
ATOM 2482 N N . HIS A 1 322 ? 12.342 -18.362 -26.645 1.00 90.06 322 HIS A N 1
ATOM 2483 C CA . HIS A 1 322 ? 13.340 -19.106 -25.862 1.00 90.06 322 HIS A CA 1
ATOM 2484 C C . HIS A 1 322 ? 14.780 -18.579 -25.928 1.00 90.06 322 HIS A C 1
ATOM 2486 O O . HIS A 1 322 ? 15.661 -19.168 -25.291 1.00 90.06 322 HIS A O 1
ATOM 2492 N N . ALA A 1 323 ? 15.011 -17.476 -26.639 1.00 92.25 323 ALA A N 1
ATOM 2493 C CA . ALA A 1 323 ? 16.267 -16.751 -26.601 1.00 92.25 323 ALA A CA 1
ATOM 2494 C C . ALA A 1 323 ? 16.471 -16.060 -25.245 1.00 92.25 323 ALA A C 1
ATOM 2496 O O . ALA A 1 323 ? 15.548 -15.881 -24.445 1.00 92.25 323 ALA A O 1
ATOM 2497 N N . THR A 1 324 ? 17.708 -15.675 -24.986 1.00 91.19 324 THR A N 1
ATOM 2498 C CA . THR A 1 324 ? 18.130 -14.904 -23.822 1.00 91.19 324 THR A CA 1
ATOM 2499 C C . THR A 1 324 ? 18.132 -13.416 -24.157 1.00 91.19 324 THR A C 1
ATOM 2501 O O . THR A 1 324 ? 18.567 -13.002 -25.233 1.00 91.19 324 THR A O 1
ATOM 2504 N N . LEU A 1 325 ? 17.617 -12.602 -23.240 1.00 92.94 325 LEU A N 1
ATOM 2505 C CA . LEU A 1 325 ? 17.539 -11.155 -23.386 1.00 92.94 325 LEU A CA 1
ATOM 2506 C C . LEU A 1 325 ? 18.278 -10.505 -22.222 1.00 92.94 325 LEU A C 1
ATOM 2508 O O . LEU A 1 325 ? 17.971 -10.788 -21.066 1.00 92.94 325 LEU A O 1
ATOM 2512 N N . LEU A 1 326 ? 19.207 -9.605 -22.532 1.00 92.12 326 LEU A N 1
ATOM 2513 C CA . LEU A 1 326 ? 19.805 -8.695 -21.562 1.00 92.12 326 LEU A CA 1
ATOM 2514 C C . LEU A 1 326 ? 19.326 -7.264 -21.845 1.00 92.12 326 LEU A C 1
ATOM 2516 O O . LEU A 1 326 ? 19.873 -6.600 -22.732 1.00 92.12 326 LEU A O 1
ATOM 2520 N N . PRO A 1 327 ? 18.309 -6.779 -21.116 1.00 91.88 327 PRO A N 1
ATOM 2521 C CA . PRO A 1 327 ? 17.975 -5.364 -21.092 1.00 91.88 327 PRO A CA 1
ATOM 2522 C C . PRO A 1 327 ? 19.090 -4.553 -20.421 1.00 91.88 327 PRO A C 1
ATOM 2524 O O . PRO A 1 327 ? 19.609 -4.933 -19.376 1.00 91.88 327 PRO A O 1
ATOM 2527 N N . VAL A 1 328 ? 19.461 -3.425 -21.020 1.00 89.88 328 VAL A N 1
ATOM 2528 C CA . VAL A 1 328 ? 20.436 -2.468 -20.489 1.00 89.88 328 VAL A CA 1
ATOM 2529 C C . VAL A 1 328 ? 19.831 -1.076 -20.602 1.00 89.88 328 VAL A C 1
ATOM 2531 O O . VAL A 1 328 ? 19.603 -0.569 -21.702 1.00 89.88 328 VAL A O 1
ATOM 2534 N N . SER A 1 329 ? 19.551 -0.461 -19.456 1.00 88.81 329 SER A N 1
ATOM 2535 C CA . SER A 1 329 ? 18.868 0.828 -19.374 1.00 88.81 329 SER A CA 1
ATOM 2536 C C . SER A 1 329 ? 19.827 1.901 -18.874 1.00 88.81 329 SER A C 1
ATOM 2538 O O . SER A 1 329 ? 20.332 1.807 -17.765 1.00 88.81 329 SER A O 1
ATOM 2540 N N . PHE A 1 330 ? 20.077 2.933 -19.682 1.00 87.44 330 PHE A N 1
ATOM 2541 C CA . PHE A 1 330 ? 20.890 4.092 -19.276 1.00 87.44 330 PHE A CA 1
ATOM 2542 C C . PHE A 1 330 ? 20.041 5.247 -18.722 1.00 87.44 330 PHE A C 1
ATOM 2544 O O . PHE A 1 330 ? 20.570 6.230 -18.211 1.00 87.44 330 PHE A O 1
ATOM 2551 N N . ALA A 1 331 ? 18.712 5.137 -18.814 1.00 89.12 331 ALA A N 1
ATOM 2552 C CA . ALA A 1 331 ? 17.766 6.119 -18.294 1.00 89.12 331 ALA A CA 1
ATOM 2553 C C . ALA A 1 331 ? 16.561 5.407 -17.666 1.00 89.12 331 ALA A C 1
ATOM 2555 O O . ALA A 1 331 ? 15.472 5.364 -18.245 1.00 89.12 331 ALA A O 1
ATOM 2556 N N . HIS A 1 332 ? 16.751 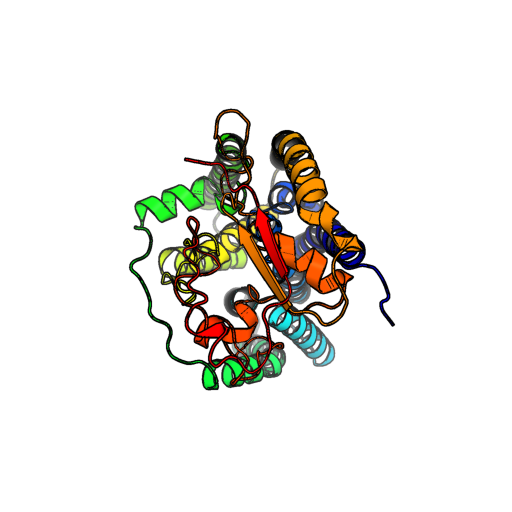4.853 -16.464 1.00 89.50 332 HIS A N 1
ATOM 2557 C CA . HIS A 1 332 ? 15.728 4.085 -15.738 1.00 89.50 332 HIS A CA 1
ATOM 2558 C C . HIS A 1 332 ? 14.421 4.859 -15.528 1.00 89.50 332 HIS A C 1
ATOM 2560 O O . HIS A 1 332 ? 13.337 4.281 -15.534 1.00 89.50 332 HIS A O 1
ATOM 2566 N N . GLN A 1 333 ? 14.526 6.177 -15.352 1.00 90.00 333 GLN A N 1
ATOM 2567 C CA . GLN A 1 333 ? 13.408 7.099 -15.139 1.00 90.00 333 GLN A CA 1
ATOM 2568 C C . GLN A 1 333 ? 12.860 7.701 -16.443 1.00 90.00 333 GLN A C 1
ATOM 2570 O O . GLN A 1 333 ? 11.952 8.532 -16.404 1.00 90.00 333 GLN A O 1
ATOM 2575 N N . GLY A 1 334 ? 13.413 7.305 -17.593 1.00 88.88 334 GLY A N 1
ATOM 2576 C CA . GLY A 1 334 ? 13.192 7.944 -18.887 1.00 88.88 334 GLY A CA 1
ATOM 2577 C C . GLY A 1 334 ? 13.981 9.245 -19.004 1.00 88.88 334 GLY A C 1
ATOM 2578 O O . GLY A 1 334 ? 14.477 9.764 -18.009 1.00 88.88 334 GLY A O 1
ATOM 2579 N N . HIS A 1 335 ? 14.090 9.781 -20.215 1.00 87.88 335 HIS A N 1
ATOM 2580 C CA . HIS A 1 335 ? 14.807 11.025 -20.481 1.00 87.88 335 HIS A CA 1
ATOM 2581 C C . HIS A 1 335 ? 13.974 11.930 -21.386 1.00 87.88 335 HIS A C 1
ATOM 2583 O O . HIS A 1 335 ? 13.338 11.455 -22.322 1.00 87.88 335 HIS A O 1
ATOM 2589 N N . ARG A 1 336 ? 13.979 13.232 -21.112 1.00 88.75 336 ARG A N 1
ATOM 2590 C CA . ARG A 1 336 ? 13.464 14.260 -22.022 1.00 88.75 336 ARG A CA 1
ATOM 2591 C C . ARG A 1 336 ? 14.589 14.830 -22.881 1.00 88.75 336 ARG A C 1
ATOM 2593 O O . ARG A 1 336 ? 15.767 14.606 -22.612 1.00 88.75 336 ARG A O 1
ATOM 2600 N N . LEU A 1 337 ? 14.221 15.629 -23.884 1.00 85.38 337 LEU A N 1
ATOM 2601 C CA . LEU A 1 337 ? 15.175 16.333 -24.754 1.00 85.38 337 LEU A CA 1
ATOM 2602 C C . LEU A 1 337 ? 16.114 17.280 -23.987 1.00 85.38 337 LEU A C 1
ATOM 2604 O O . LEU A 1 337 ? 17.224 17.532 -24.439 1.00 85.38 337 LEU A O 1
ATOM 2608 N N . ASP A 1 338 ? 15.681 17.794 -22.834 1.00 85.19 338 ASP A N 1
ATOM 2609 C CA . ASP A 1 338 ? 16.483 18.651 -21.952 1.00 85.19 338 ASP A CA 1
ATOM 2610 C C . ASP A 1 338 ? 17.343 17.862 -20.944 1.00 85.19 338 ASP A C 1
ATOM 2612 O O . ASP A 1 338 ? 17.985 18.458 -20.081 1.00 85.19 338 ASP A O 1
ATOM 2616 N N . GLY A 1 339 ? 17.348 16.527 -21.030 1.00 83.19 339 GLY A N 1
ATOM 2617 C CA . GLY A 1 339 ? 18.063 15.636 -20.117 1.00 83.19 339 GLY A CA 1
ATOM 2618 C C . GLY A 1 339 ? 17.354 15.386 -18.782 1.00 83.19 339 GLY A C 1
ATOM 2619 O O . GLY A 1 339 ? 17.840 14.587 -17.983 1.00 83.19 339 GLY A O 1
ATOM 2620 N N . SER A 1 340 ? 16.205 16.019 -18.519 1.00 87.50 340 SER A N 1
ATOM 2621 C CA . SER A 1 340 ? 15.444 15.779 -17.289 1.00 87.50 340 SER A CA 1
ATOM 2622 C C . SER A 1 340 ? 14.758 14.403 -17.298 1.00 87.50 340 SER A C 1
ATOM 2624 O O . SER A 1 340 ? 14.347 13.920 -18.361 1.00 87.50 340 SER A O 1
ATOM 2626 N N . PRO A 1 341 ? 14.591 13.751 -16.131 1.00 90.12 341 PRO A N 1
ATOM 2627 C CA . PRO A 1 341 ? 13.928 12.456 -16.064 1.00 90.12 341 PRO A CA 1
ATOM 2628 C C . PRO A 1 341 ? 12.423 12.582 -16.311 1.00 90.12 341 PRO A C 1
ATOM 2630 O O . PRO A 1 341 ? 11.788 13.562 -15.904 1.00 90.12 341 PRO A O 1
ATOM 2633 N N . VAL A 1 342 ? 11.813 11.568 -16.934 1.00 91.38 342 VAL A N 1
ATOM 2634 C CA . VAL A 1 342 ? 10.352 11.558 -17.143 1.00 91.38 342 VAL A CA 1
ATOM 2635 C C . VAL A 1 342 ? 9.605 11.439 -15.813 1.00 91.38 342 VAL A C 1
ATOM 2637 O O . VAL A 1 342 ? 8.566 12.078 -15.624 1.00 91.38 342 VAL A O 1
ATOM 2640 N N . SER A 1 343 ? 10.164 10.664 -14.886 1.00 92.50 343 SER A N 1
ATOM 2641 C CA . SER A 1 343 ? 9.587 10.327 -13.589 1.00 92.50 343 SER A CA 1
ATOM 2642 C C . SER A 1 343 ? 10.575 10.609 -12.456 1.00 92.50 343 SER A C 1
ATOM 2644 O O . SER A 1 343 ? 11.753 10.302 -12.571 1.00 92.50 343 SER A O 1
ATOM 2646 N N . TRP A 1 344 ? 10.098 11.170 -11.345 1.00 91.44 344 TRP A N 1
ATOM 2647 C CA . TRP A 1 344 ? 10.954 11.560 -10.222 1.00 91.44 344 TRP A CA 1
ATOM 2648 C C . TRP A 1 344 ? 11.535 10.376 -9.433 1.00 91.44 344 TRP A C 1
ATOM 2650 O O . TRP A 1 344 ? 12.733 10.348 -9.161 1.00 91.44 344 TRP A O 1
ATOM 2660 N N . ARG A 1 345 ? 10.701 9.403 -9.039 1.00 88.88 345 ARG A N 1
ATOM 2661 C CA . ARG A 1 345 ? 11.108 8.284 -8.159 1.00 88.88 345 ARG A CA 1
ATOM 2662 C C . ARG A 1 345 ? 10.821 6.901 -8.724 1.00 88.88 345 ARG A C 1
ATOM 2664 O O . ARG A 1 345 ? 11.178 5.911 -8.099 1.00 88.88 345 ARG A O 1
ATOM 2671 N N . VAL A 1 346 ? 10.132 6.818 -9.859 1.00 90.38 346 VAL A N 1
ATOM 2672 C CA . VAL A 1 346 ? 9.743 5.534 -10.460 1.00 90.38 346 VAL A CA 1
ATOM 2673 C C . VAL A 1 346 ? 10.620 5.249 -11.667 1.00 90.38 346 VAL A C 1
ATOM 2675 O O . VAL A 1 346 ? 10.651 6.040 -12.609 1.00 90.38 346 VAL A O 1
ATOM 2678 N N . GLU A 1 347 ? 11.287 4.102 -11.623 1.00 89.44 347 GLU A N 1
ATO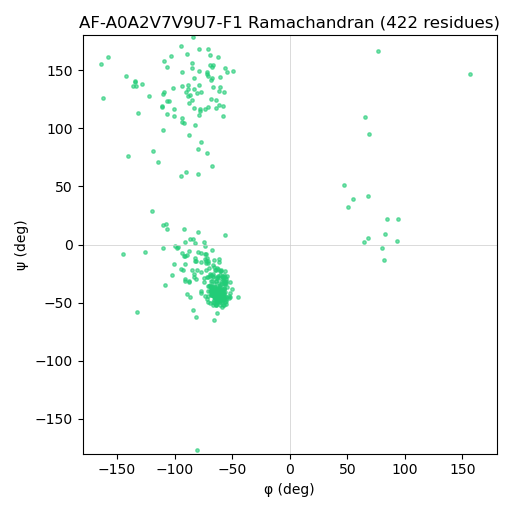M 2679 C CA . GLU A 1 347 ? 12.245 3.605 -12.609 1.00 89.44 347 GLU A CA 1
ATOM 2680 C C . GLU A 1 347 ? 11.569 2.674 -13.636 1.00 89.44 347 GLU A C 1
ATOM 2682 O O . GLU A 1 347 ? 11.911 1.502 -13.774 1.00 89.44 347 GLU A O 1
ATOM 2687 N N . ALA A 1 348 ? 10.568 3.189 -14.359 1.00 88.75 348 ALA A N 1
ATOM 2688 C CA . ALA A 1 348 ? 9.713 2.392 -15.251 1.00 88.75 348 ALA A CA 1
ATOM 2689 C C . ALA A 1 348 ? 10.466 1.658 -16.384 1.00 88.75 348 ALA A C 1
ATOM 2691 O O . ALA A 1 348 ? 9.957 0.679 -16.926 1.00 88.75 348 ALA A O 1
ATOM 2692 N N . PHE A 1 349 ? 11.669 2.113 -16.747 1.00 90.75 349 PHE A N 1
ATOM 2693 C CA . PHE A 1 349 ? 12.466 1.545 -17.840 1.00 90.75 349 PHE A CA 1
ATOM 2694 C C . PHE A 1 349 ? 13.566 0.597 -17.361 1.00 90.75 349 PHE A C 1
ATOM 2696 O O . PHE A 1 349 ? 14.296 0.065 -18.198 1.00 90.75 349 PHE A O 1
ATOM 2703 N N . LEU A 1 350 ? 13.716 0.395 -16.046 1.00 88.31 350 LEU A N 1
ATOM 2704 C CA . LEU A 1 350 ? 14.683 -0.557 -15.498 1.00 88.31 350 LEU A CA 1
ATOM 2705 C C . LEU A 1 350 ? 14.300 -1.993 -15.880 1.00 88.31 350 LEU A C 1
ATOM 2707 O O . LEU A 1 350 ? 15.095 -2.707 -16.480 1.00 88.31 350 LEU A O 1
ATOM 2711 N N . HIS A 1 351 ? 13.043 -2.371 -15.636 1.00 88.75 351 HIS A N 1
ATOM 2712 C CA . HIS A 1 351 ? 12.523 -3.712 -15.930 1.00 88.75 351 HIS A CA 1
ATOM 2713 C C . HIS A 1 351 ? 11.563 -3.745 -17.132 1.00 88.75 351 HIS A C 1
ATOM 2715 O O . HIS A 1 351 ? 10.823 -4.708 -17.313 1.00 88.75 351 HIS A O 1
ATOM 2721 N N . GLY A 1 352 ? 11.573 -2.716 -17.989 1.00 90.00 352 GLY A N 1
ATOM 2722 C CA . GLY A 1 352 ? 10.704 -2.654 -19.175 1.00 90.00 352 GLY A CA 1
ATOM 2723 C C . GLY A 1 352 ? 10.881 -3.855 -20.117 1.00 90.00 352 GLY A C 1
ATOM 2724 O O . GLY A 1 352 ? 9.911 -4.343 -20.697 1.00 90.00 352 GLY A O 1
ATOM 2725 N N . GLY A 1 353 ? 12.101 -4.399 -20.207 1.00 92.31 353 GLY A N 1
ATOM 2726 C CA . GLY A 1 353 ? 12.410 -5.598 -20.995 1.00 92.31 353 GLY A CA 1
ATOM 2727 C C . GLY A 1 353 ? 11.680 -6.865 -20.540 1.00 92.31 353 GLY A C 1
ATOM 2728 O O . GLY A 1 353 ? 11.466 -7.763 -21.358 1.00 92.31 353 GLY A O 1
ATOM 2729 N N . ALA A 1 354 ? 11.206 -6.919 -19.292 1.00 91.62 354 ALA A N 1
ATOM 2730 C CA . ALA A 1 354 ? 10.451 -8.056 -18.775 1.00 91.62 354 ALA A CA 1
ATOM 2731 C C . ALA A 1 354 ? 9.120 -8.264 -19.521 1.00 91.62 354 ALA A C 1
ATOM 2733 O O . ALA A 1 354 ? 8.677 -9.405 -19.665 1.00 91.62 354 ALA A O 1
ATOM 2734 N N . TYR A 1 355 ? 8.508 -7.206 -20.077 1.00 92.25 355 TYR A N 1
ATOM 2735 C CA . TYR A 1 355 ? 7.331 -7.352 -20.945 1.00 92.25 355 TYR A CA 1
ATOM 2736 C C . TYR A 1 355 ? 7.657 -8.155 -22.207 1.00 92.25 355 TYR A C 1
ATOM 2738 O O . TYR A 1 355 ? 6.914 -9.073 -22.554 1.00 92.25 355 TYR A O 1
ATOM 2746 N N . LEU A 1 356 ? 8.790 -7.862 -22.855 1.00 93.62 356 LEU A N 1
ATOM 2747 C CA . LEU A 1 356 ? 9.246 -8.594 -24.041 1.00 93.62 356 LEU A CA 1
ATOM 2748 C C . LEU A 1 356 ? 9.538 -10.050 -23.697 1.00 93.62 356 LEU A C 1
ATOM 2750 O O . LEU A 1 356 ? 9.128 -10.952 -24.427 1.00 93.62 356 LEU A O 1
ATOM 2754 N N . ALA A 1 357 ? 10.200 -10.283 -22.561 1.00 93.12 357 ALA A N 1
ATOM 2755 C CA . ALA A 1 357 ? 10.503 -11.630 -22.107 1.00 93.12 357 ALA A CA 1
ATOM 2756 C C . ALA A 1 357 ? 9.239 -12.444 -21.813 1.00 93.12 357 ALA A C 1
ATOM 2758 O O . ALA A 1 357 ? 9.122 -13.581 -22.276 1.00 93.12 357 ALA A O 1
ATOM 2759 N N . ALA A 1 358 ? 8.265 -11.854 -21.120 1.00 91.19 358 ALA A N 1
ATOM 2760 C CA . ALA A 1 358 ? 7.002 -12.506 -20.805 1.00 91.19 358 ALA A CA 1
ATOM 2761 C C . ALA A 1 358 ? 6.140 -12.765 -22.055 1.00 91.19 358 ALA A C 1
ATOM 2763 O O . ALA A 1 358 ? 5.502 -13.812 -22.151 1.00 91.19 358 ALA A O 1
ATOM 2764 N N . GLU A 1 359 ? 6.117 -11.838 -23.016 1.00 90.31 359 GLU A N 1
ATOM 2765 C CA . GLU A 1 359 ? 5.294 -11.951 -24.225 1.00 90.31 359 GLU A CA 1
ATOM 2766 C C . GLU A 1 359 ? 5.887 -12.914 -25.261 1.00 90.31 359 GLU A C 1
ATOM 2768 O O . GLU A 1 359 ? 5.155 -13.694 -25.870 1.00 90.31 359 GLU A O 1
ATOM 2773 N N . ARG A 1 360 ? 7.213 -12.895 -25.444 1.00 91.81 360 ARG A N 1
ATOM 2774 C CA . ARG A 1 360 ? 7.913 -13.713 -26.449 1.00 91.81 360 ARG A CA 1
ATOM 2775 C C . ARG A 1 360 ? 8.495 -15.009 -25.885 1.00 91.81 360 ARG A C 1
ATOM 2777 O O . ARG A 1 360 ? 9.039 -15.809 -26.639 1.00 91.81 360 ARG A O 1
ATOM 2784 N N . GLY A 1 361 ? 8.360 -15.255 -24.582 1.00 91.69 361 GLY A N 1
ATOM 2785 C CA . GLY A 1 361 ? 8.889 -16.454 -23.930 1.00 91.69 361 GLY A CA 1
ATOM 2786 C C . GLY A 1 361 ? 10.418 -16.481 -23.894 1.00 91.69 361 GLY A C 1
ATOM 2787 O O . GLY A 1 361 ? 11.017 -17.525 -24.161 1.00 91.69 361 GLY A O 1
ATOM 2788 N N . LEU A 1 362 ? 11.036 -15.332 -23.610 1.00 93.19 362 LEU A N 1
ATOM 2789 C CA . LEU A 1 362 ? 12.489 -15.167 -23.500 1.00 93.19 362 LEU A CA 1
ATOM 2790 C C . LEU A 1 362 ? 12.957 -15.433 -22.066 1.00 93.19 362 LEU A C 1
ATOM 2792 O O . LEU A 1 362 ? 12.175 -15.410 -21.116 1.00 93.19 362 LEU A O 1
ATOM 2796 N N . VAL A 1 363 ? 14.259 -15.647 -21.906 1.00 91.88 363 VAL A N 1
ATOM 2797 C CA . VAL A 1 363 ? 14.917 -15.673 -20.597 1.00 91.88 363 VAL A CA 1
ATOM 2798 C C . VAL A 1 363 ? 15.468 -14.279 -20.306 1.00 91.88 363 VAL A C 1
ATOM 2800 O O . VAL A 1 363 ? 16.471 -13.885 -20.896 1.00 91.88 363 VAL A O 1
ATOM 2803 N N . ASP A 1 364 ? 14.811 -13.548 -19.407 1.00 92.25 364 ASP A N 1
ATOM 2804 C CA . ASP A 1 364 ? 15.257 -12.228 -18.950 1.00 92.25 364 ASP A CA 1
ATOM 2805 C C . ASP A 1 364 ? 16.459 -12.360 -18.012 1.00 92.25 364 ASP A C 1
ATOM 2807 O O . ASP A 1 364 ? 16.351 -12.955 -16.938 1.00 92.25 364 ASP A O 1
ATOM 2811 N N . PHE A 1 365 ? 17.610 -11.827 -18.417 1.00 89.88 365 PHE A N 1
ATOM 2812 C CA . PHE A 1 365 ? 18.824 -11.865 -17.607 1.00 89.88 365 PHE A CA 1
ATOM 2813 C C . PHE A 1 365 ? 18.840 -10.843 -16.471 1.00 89.88 365 PHE A C 1
ATOM 2815 O O . PHE A 1 365 ? 19.612 -11.039 -15.539 1.00 89.88 365 PHE A O 1
ATOM 2822 N N . THR A 1 366 ? 17.953 -9.847 -16.499 1.00 87.81 366 THR A N 1
ATOM 2823 C CA . THR A 1 366 ? 17.796 -8.825 -15.448 1.00 87.81 366 THR A CA 1
ATOM 2824 C C . THR A 1 366 ? 16.755 -9.190 -14.388 1.00 87.81 366 THR A C 1
ATOM 2826 O O . THR A 1 366 ? 16.339 -8.355 -13.592 1.00 87.81 366 THR A O 1
ATOM 2829 N N . ASN A 1 367 ? 16.303 -10.446 -14.349 1.00 88.31 367 ASN A N 1
ATOM 2830 C CA . ASN A 1 367 ? 15.396 -10.904 -13.301 1.00 88.31 367 ASN A CA 1
ATOM 2831 C C . ASN A 1 367 ? 16.163 -11.223 -12.002 1.00 88.31 367 ASN A C 1
ATOM 2833 O O . ASN A 1 367 ? 16.467 -12.388 -11.726 1.00 88.31 367 ASN A O 1
ATOM 2837 N N . TYR A 1 368 ? 16.461 -10.205 -11.190 1.00 83.62 368 TYR A N 1
ATOM 2838 C CA . TYR A 1 368 ? 17.220 -10.379 -9.943 1.00 83.62 368 TYR A CA 1
ATOM 2839 C C . TYR A 1 368 ? 16.518 -11.292 -8.937 1.00 83.62 368 TYR A C 1
ATOM 2841 O O . TYR A 1 368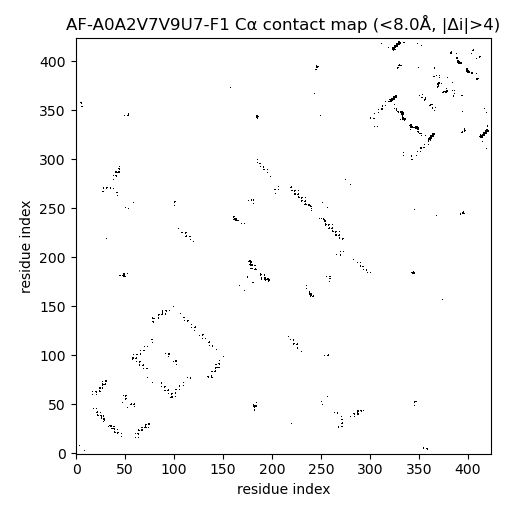 ? 17.176 -11.983 -8.155 1.00 83.62 368 TYR A O 1
ATOM 2849 N N . GLU A 1 369 ? 15.184 -11.350 -8.969 1.00 81.88 369 GLU A N 1
ATOM 2850 C CA . GLU A 1 369 ? 14.390 -12.203 -8.085 1.00 81.88 369 GLU A CA 1
ATOM 2851 C C . GLU A 1 369 ? 14.803 -13.675 -8.230 1.00 81.88 369 GLU A C 1
ATOM 2853 O O . GLU A 1 369 ? 14.865 -14.420 -7.248 1.00 81.88 369 GLU A O 1
ATOM 2858 N N . ALA A 1 370 ? 15.189 -14.081 -9.443 1.00 87.50 370 ALA A N 1
ATOM 2859 C CA . ALA A 1 370 ? 15.633 -15.435 -9.736 1.00 87.50 370 ALA A CA 1
ATOM 2860 C C . ALA A 1 370 ? 17.040 -15.789 -9.210 1.00 87.50 370 ALA A C 1
ATOM 2862 O O . ALA A 1 370 ? 17.421 -16.966 -9.252 1.00 87.50 370 ALA A O 1
ATOM 2863 N N . ASP A 1 371 ? 17.799 -14.821 -8.685 1.00 83.88 371 ASP A N 1
ATOM 2864 C CA . ASP A 1 371 ? 19.073 -15.041 -7.981 1.00 83.88 371 ASP A CA 1
ATOM 2865 C C . ASP A 1 371 ? 18.888 -15.217 -6.462 1.00 83.88 371 ASP A C 1
ATOM 2867 O O . ASP A 1 371 ? 19.604 -15.988 -5.818 1.00 83.88 371 ASP A O 1
ATOM 2871 N N . LEU A 1 372 ? 17.875 -14.564 -5.885 1.00 77.75 372 LEU A N 1
ATOM 2872 C CA . LEU A 1 372 ? 17.718 -14.408 -4.435 1.00 77.75 372 LEU A CA 1
ATOM 2873 C C . LEU A 1 372 ? 17.265 -15.680 -3.692 1.00 77.75 372 LEU A C 1
ATOM 2875 O O . LEU A 1 372 ? 17.354 -15.756 -2.466 1.00 77.75 372 LEU A O 1
ATOM 2879 N N . GLY A 1 373 ? 16.821 -16.720 -4.404 1.00 72.94 373 GLY A N 1
ATOM 2880 C CA . GLY A 1 373 ? 16.619 -18.059 -3.832 1.00 72.94 373 GLY A CA 1
ATOM 2881 C C . GLY A 1 373 ? 15.299 -18.283 -3.084 1.00 72.94 373 GLY A C 1
ATOM 2882 O O . GLY A 1 373 ? 14.958 -19.434 -2.811 1.00 72.94 373 GLY A O 1
ATOM 2883 N N . TYR A 1 374 ? 14.556 -17.222 -2.763 1.00 75.00 374 TYR A N 1
ATOM 2884 C CA . TYR A 1 374 ? 13.266 -17.295 -2.062 1.00 75.00 374 TYR A CA 1
ATOM 2885 C C . TYR A 1 374 ? 12.054 -16.929 -2.935 1.00 75.00 374 TYR A C 1
ATOM 2887 O O . TYR A 1 374 ? 10.916 -17.040 -2.475 1.00 75.00 374 TYR A O 1
ATOM 2895 N N . PHE A 1 375 ? 12.282 -16.529 -4.186 1.00 81.50 375 PHE A N 1
ATOM 2896 C CA . PHE A 1 375 ? 11.245 -16.388 -5.206 1.00 81.50 375 PHE A CA 1
ATOM 2897 C C . PHE A 1 375 ? 10.974 -17.736 -5.902 1.00 81.50 375 PHE A C 1
ATOM 2899 O O . PHE A 1 375 ? 11.831 -18.624 -5.896 1.00 81.50 375 PHE A O 1
ATOM 2906 N N . PRO A 1 376 ? 9.778 -17.938 -6.490 1.00 82.38 376 PRO A N 1
ATOM 2907 C CA . PRO A 1 376 ? 9.388 -19.225 -7.078 1.00 82.38 376 PRO A CA 1
ATOM 2908 C C . PRO A 1 376 ? 10.152 -19.572 -8.364 1.00 82.38 376 PRO A C 1
ATOM 2910 O O . PRO A 1 376 ? 10.200 -20.736 -8.761 1.00 82.38 376 PRO A O 1
ATOM 2913 N N . THR A 1 377 ? 10.736 -18.575 -9.023 1.00 87.44 377 THR A N 1
ATOM 2914 C CA . THR A 1 377 ? 11.571 -18.733 -10.214 1.00 87.44 377 THR A CA 1
ATOM 2915 C C . THR A 1 377 ? 13.031 -18.643 -9.823 1.00 87.44 377 THR A C 1
ATOM 2917 O O . THR A 1 377 ? 13.396 -17.749 -9.072 1.00 87.44 377 THR A O 1
ATOM 2920 N N . LEU A 1 378 ? 13.865 -19.544 -10.340 1.00 88.94 378 LEU A N 1
ATOM 2921 C CA . LEU A 1 378 ? 15.299 -19.562 -10.065 1.00 88.94 378 LEU A CA 1
ATOM 2922 C C . LEU A 1 378 ? 16.084 -19.756 -11.353 1.00 88.94 378 LEU A C 1
ATOM 2924 O O . LEU A 1 378 ? 15.730 -20.599 -12.185 1.00 88.94 378 LEU A O 1
ATOM 2928 N N . PHE A 1 379 ? 17.205 -19.049 -11.478 1.00 87.62 379 PHE A N 1
ATOM 2929 C CA . PHE A 1 379 ? 18.177 -19.396 -12.501 1.00 87.62 379 PHE A CA 1
ATOM 2930 C C . PHE A 1 379 ? 18.810 -20.748 -12.190 1.00 87.62 379 PHE A C 1
ATOM 2932 O O . PHE A 1 379 ? 19.138 -21.083 -11.046 1.00 87.62 379 PHE A O 1
ATOM 2939 N N . ARG A 1 380 ? 19.080 -21.521 -13.244 1.00 86.75 380 ARG A N 1
ATOM 2940 C CA . ARG A 1 380 ? 19.992 -22.654 -13.106 1.00 86.75 380 ARG A CA 1
ATOM 2941 C C . ARG A 1 380 ? 21.358 -22.138 -12.662 1.00 86.75 380 ARG A C 1
ATOM 2943 O O . ARG A 1 380 ? 21.876 -21.178 -13.225 1.00 86.75 380 ARG A O 1
ATOM 2950 N N . ARG A 1 381 ? 21.977 -22.813 -11.691 1.00 83.00 381 ARG A N 1
ATOM 2951 C CA . ARG A 1 381 ? 23.260 -22.395 -11.092 1.00 83.00 381 ARG A CA 1
ATOM 2952 C C . ARG A 1 381 ? 24.399 -22.200 -12.092 1.00 83.00 381 ARG A C 1
ATOM 2954 O O . ARG A 1 381 ? 25.311 -21.418 -11.823 1.00 83.00 381 ARG A O 1
ATOM 2961 N N . ASP A 1 382 ? 24.392 -22.961 -13.179 1.00 81.62 382 ASP A N 1
ATOM 2962 C CA . ASP A 1 382 ? 25.377 -22.878 -14.250 1.00 81.62 382 ASP A CA 1
ATOM 2963 C C . ASP A 1 382 ? 25.057 -21.765 -15.250 1.00 81.62 382 ASP A C 1
ATOM 2965 O O . ASP A 1 382 ? 25.985 -21.239 -15.843 1.00 81.62 382 ASP A O 1
ATOM 2969 N N . ALA A 1 383 ? 23.796 -21.352 -15.394 1.00 80.44 383 ALA A N 1
ATOM 2970 C CA . ALA A 1 383 ? 23.339 -20.351 -16.363 1.00 80.44 383 ALA A CA 1
ATOM 2971 C C . ALA A 1 383 ? 22.898 -19.022 -15.718 1.00 80.44 383 ALA A C 1
ATOM 2973 O O . ALA A 1 383 ? 22.196 -18.241 -16.350 1.00 80.44 383 ALA A O 1
ATOM 2974 N N . ASN A 1 384 ? 23.272 -18.774 -14.460 1.00 85.62 384 ASN A N 1
ATOM 2975 C CA . ASN A 1 384 ? 22.851 -17.586 -13.723 1.00 85.62 384 ASN A CA 1
ATOM 2976 C C . ASN A 1 384 ? 23.659 -16.340 -14.160 1.00 85.62 384 ASN A C 1
ATOM 2978 O O . ASN A 1 384 ? 24.868 -16.295 -13.898 1.00 85.62 384 ASN A O 1
ATOM 2982 N N . PRO A 1 385 ? 23.030 -15.323 -14.781 1.00 84.25 385 PRO A N 1
ATOM 2983 C CA . PRO A 1 385 ? 23.719 -14.127 -15.263 1.00 84.25 385 PRO A CA 1
ATOM 2984 C C . PRO A 1 385 ? 24.390 -13.333 -14.135 1.00 84.25 385 PRO A C 1
ATOM 2986 O O . PRO A 1 385 ? 25.497 -12.842 -14.337 1.00 84.25 385 PRO A O 1
ATOM 2989 N N . TYR A 1 386 ? 23.824 -13.301 -12.925 1.00 81.81 386 TYR A N 1
ATOM 2990 C CA . TYR A 1 386 ? 24.403 -12.610 -11.760 1.00 81.81 386 TYR A CA 1
ATOM 2991 C C . TYR A 1 386 ? 25.713 -13.244 -11.265 1.00 81.81 386 TYR A C 1
ATOM 2993 O O . TYR A 1 386 ? 26.508 -12.604 -10.578 1.00 81.81 386 TYR A O 1
ATOM 3001 N N . ARG A 1 387 ? 25.995 -14.495 -11.657 1.00 80.50 387 ARG A N 1
ATOM 3002 C CA . ARG A 1 387 ? 27.270 -15.169 -11.367 1.00 80.50 387 ARG A CA 1
ATOM 3003 C C . ARG A 1 387 ? 28.347 -14.897 -12.419 1.00 80.50 387 ARG A C 1
ATOM 3005 O O . ARG A 1 387 ? 29.539 -14.933 -12.096 1.00 80.50 387 ARG A O 1
ATOM 3012 N N . TRP A 1 388 ? 27.946 -14.706 -13.674 1.00 77.38 388 TRP A N 1
ATOM 3013 C CA . TRP A 1 388 ? 28.857 -14.716 -14.822 1.00 77.38 388 TRP A CA 1
ATOM 3014 C C . TRP A 1 388 ? 29.095 -13.337 -15.435 1.00 77.38 388 TRP A C 1
ATOM 3016 O O . TRP A 1 388 ? 30.221 -13.070 -15.859 1.00 77.3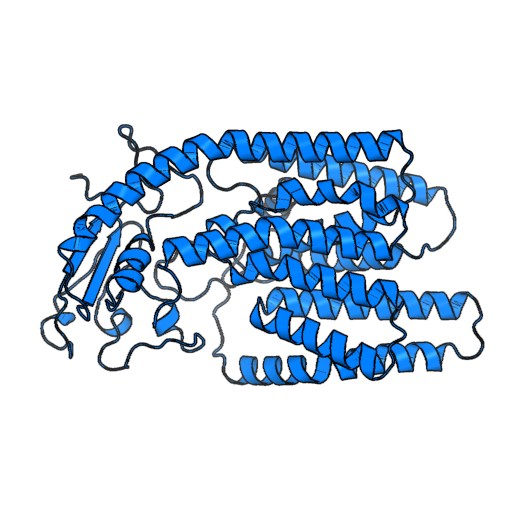8 388 TRP A O 1
ATOM 3026 N N . LEU A 1 389 ? 28.081 -12.471 -15.446 1.00 77.31 389 LEU A N 1
ATOM 3027 C CA . LEU A 1 389 ? 28.193 -11.076 -15.862 1.00 77.31 389 LEU A CA 1
ATOM 3028 C C . LEU A 1 389 ? 28.709 -10.239 -14.688 1.00 77.31 389 LEU A C 1
ATOM 3030 O O . LEU A 1 389 ? 28.251 -10.380 -13.553 1.00 77.31 389 LEU A O 1
ATOM 3034 N N . ARG A 1 390 ? 29.690 -9.372 -14.949 1.00 69.31 390 ARG A N 1
ATOM 3035 C CA . ARG A 1 390 ? 30.234 -8.433 -13.955 1.00 69.31 390 ARG A CA 1
ATOM 3036 C C . ARG A 1 390 ? 29.771 -7.012 -14.258 1.00 69.31 390 ARG A C 1
ATOM 3038 O O . ARG A 1 390 ? 29.553 -6.684 -15.416 1.00 69.31 390 ARG A O 1
ATOM 3045 N N . GLY A 1 391 ? 29.684 -6.190 -13.210 1.00 63.00 391 GLY A N 1
ATOM 3046 C CA . GLY A 1 391 ? 29.500 -4.741 -13.332 1.00 63.00 391 GLY A CA 1
ATOM 3047 C C . GLY A 1 391 ? 28.060 -4.226 -13.267 1.00 63.00 391 GLY A C 1
ATOM 3048 O O . GLY A 1 391 ? 27.822 -3.116 -13.717 1.00 63.00 391 GLY A O 1
ATOM 3049 N N . GLY A 1 392 ? 27.146 -5.003 -12.666 1.00 70.06 392 GLY A N 1
ATOM 3050 C CA . GLY A 1 392 ? 25.819 -4.548 -12.225 1.00 70.06 392 GLY A CA 1
ATOM 3051 C C . GLY A 1 392 ? 24.873 -4.202 -13.373 1.00 70.06 392 GLY A C 1
ATOM 3052 O O . GLY A 1 392 ? 24.873 -3.085 -13.873 1.00 70.06 392 GLY A O 1
ATOM 3053 N N . GLN A 1 393 ? 24.046 -5.168 -13.769 1.00 67.94 393 GLN A N 1
ATOM 3054 C CA . GLN A 1 393 ? 23.129 -5.048 -14.913 1.00 67.94 393 GLN A CA 1
ATOM 3055 C C . GLN A 1 393 ? 22.016 -4.011 -14.673 1.00 67.94 393 GLN A C 1
ATOM 3057 O O . GLN A 1 393 ? 21.506 -3.430 -15.621 1.00 67.94 393 GLN A O 1
ATOM 3062 N N . GLU A 1 394 ? 21.690 -3.762 -13.403 1.00 73.25 394 GLU A N 1
ATOM 3063 C CA . GLU A 1 394 ? 20.652 -2.830 -12.940 1.00 73.25 394 GLU A CA 1
ATOM 3064 C C . GLU A 1 394 ? 21.235 -1.544 -12.330 1.00 73.25 394 GLU A C 1
ATOM 3066 O O . GLU A 1 394 ? 20.536 -0.802 -11.648 1.00 73.25 394 GLU A O 1
ATOM 3071 N N . LEU A 1 395 ? 22.531 -1.270 -12.523 1.00 71.06 395 LEU A N 1
ATOM 3072 C CA . LEU A 1 395 ? 23.105 0.019 -12.129 1.00 71.06 395 LEU A CA 1
ATOM 3073 C C . LEU A 1 395 ? 22.601 1.119 -13.064 1.00 71.06 395 LEU A C 1
ATOM 3075 O O . LEU A 1 395 ? 22.522 0.893 -14.264 1.00 71.06 395 LEU A O 1
ATOM 3079 N N . GLN A 1 396 ? 22.389 2.334 -12.542 1.00 62.56 396 GLN A N 1
ATOM 3080 C CA . GLN A 1 396 ? 22.038 3.503 -13.370 1.00 62.56 396 GLN A CA 1
ATOM 3081 C C . GLN A 1 396 ? 23.039 3.779 -14.503 1.00 62.56 396 GLN A C 1
ATOM 3083 O O . GLN A 1 396 ? 22.674 4.310 -15.548 1.00 62.56 396 GLN A O 1
ATOM 3088 N N . THR A 1 397 ? 24.312 3.435 -14.300 1.00 68.06 397 THR A N 1
ATOM 3089 C CA . THR A 1 397 ? 25.336 3.436 -15.349 1.00 68.06 397 THR A CA 1
ATOM 3090 C C . THR A 1 397 ? 25.858 2.007 -15.486 1.00 68.06 397 THR A C 1
ATOM 3092 O O . THR A 1 397 ? 26.879 1.668 -14.879 1.00 68.06 397 THR A O 1
ATOM 3095 N N . PRO A 1 398 ? 25.132 1.132 -16.202 1.00 67.12 398 PRO A N 1
ATOM 3096 C CA . PRO A 1 398 ? 25.471 -0.280 -16.252 1.00 67.12 398 PRO A CA 1
ATOM 3097 C C . PRO A 1 398 ? 26.781 -0.473 -17.024 1.00 67.12 398 PRO A C 1
ATOM 3099 O O . PRO A 1 398 ? 26.917 -0.058 -18.175 1.00 67.12 398 PRO A O 1
ATOM 3102 N N . CYS A 1 399 ? 27.753 -1.134 -16.395 1.00 73.56 399 CYS A N 1
ATOM 3103 C CA . CYS A 1 399 ? 29.057 -1.447 -16.984 1.00 73.56 399 CYS A CA 1
ATOM 3104 C C . CYS A 1 399 ? 29.189 -2.963 -17.135 1.00 73.56 399 CYS A C 1
ATOM 3106 O O . CYS A 1 399 ? 29.927 -3.606 -16.390 1.00 73.56 399 CYS A O 1
ATOM 3108 N N . VAL A 1 400 ? 28.443 -3.555 -18.069 1.00 75.25 400 VAL A N 1
ATOM 3109 C CA . VAL A 1 400 ? 28.396 -5.016 -18.216 1.00 75.25 400 VAL A CA 1
ATOM 3110 C C . VAL A 1 400 ? 29.647 -5.540 -18.930 1.00 75.25 400 VAL A C 1
ATOM 3112 O O . VAL A 1 400 ? 29.891 -5.239 -20.096 1.00 75.25 400 VAL A O 1
ATOM 3115 N N . ASP A 1 401 ? 30.434 -6.360 -18.232 1.00 75.75 401 ASP A N 1
ATOM 3116 C CA . ASP A 1 401 ? 31.598 -7.054 -18.794 1.00 75.75 401 ASP A CA 1
ATOM 3117 C C . ASP A 1 401 ? 31.216 -8.461 -19.291 1.00 75.75 401 ASP A C 1
ATOM 3119 O O . ASP A 1 401 ? 30.976 -9.382 -18.500 1.00 75.75 401 ASP A O 1
ATOM 3123 N N . PHE A 1 402 ? 31.208 -8.625 -20.618 1.00 75.69 402 PHE A N 1
ATOM 3124 C CA . PHE A 1 402 ? 30.889 -9.876 -21.317 1.00 75.69 402 PHE A CA 1
ATOM 3125 C C . PHE A 1 402 ? 32.065 -10.862 -21.407 1.00 75.69 402 PHE A C 1
ATOM 3127 O O . PHE A 1 402 ? 31.867 -12.036 -21.722 1.00 75.69 402 PHE A O 1
ATOM 3134 N N . SER A 1 403 ? 33.295 -10.441 -21.086 1.00 70.62 403 SER A N 1
ATOM 3135 C CA . SER A 1 403 ? 34.527 -11.194 -21.386 1.00 70.62 403 SER A CA 1
ATOM 3136 C C . SER A 1 403 ? 34.582 -12.604 -20.781 1.00 70.62 403 SER A C 1
ATOM 3138 O O . SER A 1 403 ? 35.248 -13.497 -21.317 1.00 70.62 403 SER A O 1
ATOM 3140 N N . ARG A 1 404 ? 33.889 -12.824 -19.656 1.00 64.31 404 ARG A N 1
ATOM 3141 C CA . ARG A 1 404 ? 33.776 -14.131 -18.989 1.00 64.31 404 ARG A CA 1
ATOM 3142 C C . ARG A 1 404 ? 32.581 -14.953 -19.456 1.00 64.31 404 ARG A C 1
ATOM 3144 O O . ARG A 1 404 ? 32.669 -16.180 -19.398 1.00 64.31 404 ARG A O 1
ATOM 3151 N N . TYR A 1 405 ? 31.501 -14.299 -19.877 1.00 68.19 405 TYR A N 1
ATOM 3152 C CA . TYR A 1 405 ? 30.257 -14.959 -20.258 1.00 68.19 405 TYR A CA 1
ATOM 3153 C C . TYR A 1 405 ? 30.447 -15.740 -21.560 1.00 68.19 405 TYR A C 1
ATOM 3155 O O . TYR A 1 405 ? 30.271 -16.956 -21.565 1.00 68.19 405 TYR A O 1
ATOM 3163 N N . ASP A 1 406 ? 30.993 -15.100 -22.596 1.00 60.31 406 ASP A N 1
ATOM 3164 C CA . ASP A 1 406 ? 31.192 -15.725 -23.915 1.00 60.31 406 ASP A CA 1
ATOM 3165 C C . ASP A 1 406 ? 32.209 -16.879 -23.909 1.00 60.31 406 ASP A C 1
ATOM 3167 O O . ASP A 1 406 ? 32.223 -17.719 -24.805 1.00 60.31 406 ASP A O 1
ATOM 3171 N N . ARG A 1 407 ? 33.074 -16.953 -22.887 1.00 57.38 407 ARG A N 1
ATOM 3172 C CA . ARG A 1 407 ? 34.117 -17.990 -22.778 1.00 57.38 407 ARG A CA 1
ATOM 3173 C C . ARG A 1 407 ? 33.714 -19.204 -21.941 1.00 57.38 407 ARG A C 1
ATOM 3175 O O . ARG A 1 407 ? 34.397 -20.224 -22.015 1.00 57.38 407 ARG A O 1
ATOM 3182 N N . ARG A 1 408 ? 32.717 -19.080 -21.057 1.00 57.53 408 ARG A N 1
ATOM 3183 C CA . ARG A 1 408 ? 32.415 -20.090 -20.015 1.00 57.53 408 ARG A CA 1
ATOM 3184 C C . ARG A 1 408 ? 30.926 -20.270 -19.702 1.00 57.53 408 ARG A C 1
ATOM 3186 O O . ARG A 1 408 ? 30.599 -21.165 -18.925 1.00 57.53 408 ARG A O 1
ATOM 3193 N N . GLY A 1 409 ? 30.045 -19.432 -20.244 1.00 60.03 409 GLY A N 1
ATOM 3194 C CA . GLY A 1 409 ? 28.604 -19.532 -20.044 1.00 60.03 409 GLY A CA 1
ATOM 3195 C C . GLY A 1 409 ? 28.028 -20.775 -20.737 1.00 60.03 409 GLY A C 1
ATOM 3196 O O . GLY A 1 409 ? 28.459 -21.117 -21.835 1.00 60.03 409 GLY A O 1
ATOM 3197 N N . PRO A 1 410 ? 27.059 -21.480 -20.130 1.00 63.06 410 PRO A N 1
ATOM 3198 C CA . PRO A 1 410 ? 26.462 -22.680 -20.723 1.00 63.06 410 PRO A CA 1
ATOM 3199 C C . PRO A 1 410 ? 25.453 -22.374 -21.844 1.00 63.06 410 PRO A C 1
ATOM 3201 O O . PRO A 1 410 ? 24.951 -23.309 -22.467 1.00 63.06 410 PRO A O 1
ATOM 3204 N N . ARG A 1 411 ? 25.110 -21.096 -22.073 1.00 67.50 411 ARG A N 1
ATOM 3205 C CA . ARG A 1 411 ? 24.242 -20.616 -23.159 1.00 67.50 411 ARG A CA 1
ATOM 3206 C C . ARG A 1 411 ? 24.768 -19.281 -23.705 1.00 67.50 411 ARG A C 1
ATOM 3208 O O . ARG A 1 411 ? 25.302 -18.511 -22.909 1.00 67.50 411 ARG A O 1
ATOM 3215 N N . PRO A 1 412 ? 24.643 -19.019 -25.017 1.00 75.62 412 PRO A N 1
ATOM 3216 C CA . PRO A 1 412 ? 24.973 -17.717 -25.587 1.00 75.62 412 PRO A CA 1
ATOM 3217 C C . PRO A 1 412 ? 23.986 -16.650 -25.102 1.00 75.62 412 PRO A C 1
ATOM 3219 O O . PRO A 1 412 ? 22.847 -16.970 -24.764 1.00 75.62 412 PRO A O 1
ATOM 3222 N N . LEU A 1 413 ? 24.445 -15.398 -25.062 1.00 85.12 413 LEU A N 1
ATOM 3223 C CA . LEU A 1 413 ? 23.576 -14.231 -24.959 1.00 85.12 413 LEU A CA 1
ATOM 3224 C C . LEU A 1 413 ? 23.077 -13.894 -26.368 1.00 85.12 413 LEU A C 1
ATOM 3226 O O . LEU A 1 413 ? 23.888 -13.590 -27.239 1.00 85.12 413 LEU A O 1
ATOM 3230 N N . ASP A 1 414 ? 21.768 -13.968 -26.593 1.00 90.25 414 ASP A N 1
ATOM 3231 C CA . ASP A 1 414 ? 21.187 -13.855 -27.936 1.00 90.25 414 ASP A CA 1
ATOM 3232 C C . ASP A 1 414 ? 20.870 -12.401 -28.304 1.00 90.25 414 ASP A C 1
ATOM 3234 O O . ASP A 1 414 ? 21.153 -11.964 -29.419 1.00 90.25 414 ASP A O 1
ATOM 3238 N N . PHE A 1 415 ? 20.308 -11.634 -27.364 1.00 92.56 415 PHE A N 1
ATOM 3239 C CA . PHE A 1 415 ? 19.910 -10.247 -27.590 1.00 92.56 415 PHE A CA 1
ATOM 3240 C C . PHE A 1 415 ? 20.361 -9.328 -26.454 1.00 92.56 415 PHE A C 1
ATOM 3242 O O . PHE A 1 415 ? 20.162 -9.622 -25.274 1.00 92.56 415 PHE A O 1
ATOM 3249 N N . VAL A 1 416 ? 20.893 -8.162 -26.827 1.00 91.88 416 VAL A N 1
ATOM 3250 C CA . VAL A 1 416 ? 21.096 -7.024 -25.924 1.00 91.88 416 VAL A CA 1
ATOM 3251 C C . VAL A 1 416 ? 20.129 -5.927 -26.341 1.00 91.88 416 VAL A C 1
ATOM 3253 O O . VAL A 1 416 ? 20.203 -5.431 -27.465 1.00 91.88 416 VAL A O 1
ATOM 3256 N N . LEU A 1 417 ? 19.223 -5.554 -25.442 1.00 92.81 417 LEU A N 1
ATOM 3257 C CA . LEU A 1 417 ? 18.293 -4.453 -25.665 1.00 92.81 417 LEU A CA 1
ATOM 3258 C C . LEU A 1 417 ? 18.808 -3.221 -24.941 1.00 92.81 417 LEU A C 1
ATOM 3260 O O . LEU A 1 417 ? 18.901 -3.219 -23.719 1.00 92.81 417 LEU A O 1
ATOM 3264 N N . VAL A 1 418 ? 19.133 -2.176 -25.694 1.00 91.31 418 VAL A N 1
ATOM 3265 C CA . VAL A 1 418 ? 19.713 -0.952 -25.144 1.00 91.31 418 VAL A CA 1
ATOM 3266 C C . VAL A 1 418 ? 18.676 0.162 -25.153 1.00 91.31 418 VAL A C 1
ATOM 3268 O O . VAL A 1 418 ? 18.158 0.517 -26.209 1.00 91.31 418 VAL A O 1
ATOM 3271 N N . TRP A 1 419 ? 18.416 0.746 -23.985 1.00 90.69 419 TRP A N 1
ATOM 3272 C CA . TRP A 1 419 ?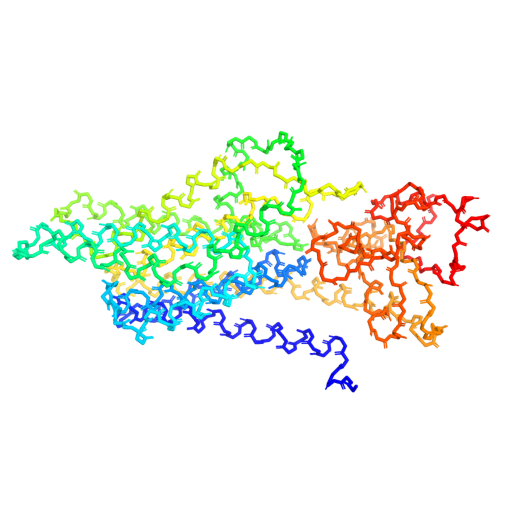 17.544 1.906 -23.837 1.00 90.69 419 TRP A CA 1
ATOM 3273 C C . TRP A 1 419 ? 18.329 3.163 -23.483 1.00 90.69 419 TRP A C 1
ATOM 3275 O O . TRP A 1 419 ? 19.120 3.163 -22.538 1.00 90.69 419 TRP A O 1
ATOM 3285 N N . ALA A 1 420 ? 18.052 4.243 -24.219 1.00 85.62 420 ALA A N 1
ATOM 3286 C CA . ALA A 1 420 ? 18.569 5.585 -23.957 1.00 85.62 420 ALA A CA 1
ATOM 3287 C C . ALA A 1 420 ? 20.105 5.680 -23.866 1.00 85.62 420 ALA A C 1
ATOM 3289 O O . ALA A 1 420 ? 20.637 6.436 -23.055 1.00 85.62 420 ALA A O 1
ATOM 3290 N N . ALA A 1 421 ? 20.832 4.943 -24.714 1.00 72.31 421 ALA A N 1
ATOM 3291 C CA . ALA A 1 421 ? 22.277 5.114 -24.870 1.00 72.31 421 ALA A CA 1
ATOM 3292 C C . ALA A 1 421 ? 22.580 6.423 -25.615 1.00 72.31 421 ALA A C 1
ATOM 3294 O O . ALA A 1 421 ? 22.824 6.440 -26.822 1.00 72.31 421 ALA A O 1
ATOM 3295 N N . VAL A 1 422 ? 22.521 7.542 -24.899 1.00 60.75 422 VAL A N 1
ATOM 3296 C CA . VAL A 1 422 ? 22.924 8.841 -25.438 1.00 60.75 422 VAL A CA 1
ATOM 3297 C C . VAL A 1 422 ? 24.453 8.896 -25.435 1.00 60.75 422 VAL A C 1
ATOM 3299 O O . VAL A 1 422 ? 25.090 8.548 -24.441 1.00 60.75 422 VAL A O 1
ATOM 3302 N N . ARG A 1 423 ? 25.060 9.297 -26.559 1.00 45.81 423 ARG A N 1
ATOM 3303 C CA . ARG A 1 423 ? 26.500 9.592 -26.598 1.00 45.81 423 ARG A CA 1
ATOM 3304 C C . ARG A 1 423 ? 26.776 10.745 -25.631 1.00 45.81 423 ARG A C 1
ATOM 3306 O O . ARG A 1 423 ? 26.201 11.815 -25.814 1.00 45.81 423 ARG A O 1
ATOM 3313 N N . ALA A 1 424 ? 27.618 10.491 -24.631 1.00 46.31 424 ALA A N 1
ATOM 3314 C CA . ALA A 1 424 ? 28.220 11.535 -23.806 1.00 46.31 424 ALA A CA 1
ATOM 3315 C C . ALA A 1 424 ? 29.079 12.482 -24.654 1.00 46.31 424 ALA A C 1
ATOM 3317 O O . ALA A 1 424 ? 29.692 11.993 -25.639 1.00 46.31 424 ALA A O 1
#

Radius of gyration: 23.88 Å; Cα contacts (8 Å, |Δi|>4): 559; chains: 1; bounding box: 58×42×69 Å

Secondary structure (DSSP, 8-state):
--SS-HHHHHHHHHHHHHHHHHHHHHHHHTTT-GGGGGGGGGGGGGTT-HHHHTT-HHHHHHHHHHHHHHHHHHHHTT---HHHHHHHHHHHHHHHHH-HHHHHHHHHHHHHHHHHHHHHHHHTT-TTHHHHHHHHHHHHHHHHHHHHHHHHHHHHHPPPPPEEP---HHHHHHHHHTTGGG--S-TTHHHHHHHHHHHHHHHHHHHHHHHHTS-S--TTHHHHHHHHHHHHHHHH--EE----TT--GGG--HHHHHHHHHHHHHHHHHHTS---HHHHHHHHHHHHHHHHHHHHHHHHHHHHHHHHHHHHTGGGGGPPTT-EEEEEES-TT-B-TTS-BS-SS--TTTSTHHHHHHHHT-EETT-GGGTSSSSS----TTS-HHHH-BS-TTSSS---B-TTHHHH-SS---EEEEE-----

Sequence (424 aa):
MTMASPPVAEKVFLSAYVLLLPLAFRYALGALRPEARDLWPLILPFVYNHFLHLGFYNLAFAGVPFFLVLGYWLRRRGRLGAGEAAVLALLLLWLYFCHLVTLLLALGGLGLLASWQSVRDVREGEADRWKIAGVRLLALATAALPVFLLVLRFLAGQRTERSEEGPTLPERWGDLWRVRELASHDEKELWLTGALGVLLLLAAAALLLSRLHARGLRDGDGLLLVTAAFAAVYFSAPVTVLNTPGSTPGGGTTHDRVSLYVFLALLLWIAAQDLGASARRGLVAASVAIAVGLVALRLPRYAEMNAHLAEYLSPADHLVPHATLLPVSFAHQGHRLDGSPVSWRVEAFLHGGAYLAAERGLVDFTNYEADLGYFPTLFRRDANPYRWLRGGQELQTPCVDFSRYDRRGPRPLDFVLVWAAVRA

pLDDT: mean 87.9, std 12.87, range [35.88, 98.75]

Nearest PDB structures (foldseek):
  8wa3-assembly1_R  TM=1.900E-01  e=5.337E-01  Homo sapiens

Mean predicted aligned error: 6.43 Å

Solvent-accessible surface area (backbone atoms only — not comparable to full-atom values): 22834 Å² total; per-residue (Å²): 134,80,95,59,56,64,73,56,48,49,52,53,51,52,52,49,44,67,52,43,38,45,50,22,44,26,50,24,31,51,35,67,39,77,75,25,34,77,53,33,47,58,49,52,48,61,62,70,18,28,46,48,69,66,65,39,50,43,58,48,49,26,53,26,42,47,26,42,48,51,17,56,38,50,63,43,72,47,65,57,54,74,70,52,24,50,52,49,24,52,41,47,43,52,20,47,76,30,23,60,71,59,36,54,52,46,53,53,38,50,52,45,37,48,51,42,54,29,57,48,47,46,73,75,63,49,94,55,35,70,59,54,38,48,51,32,52,49,38,50,50,61,24,42,42,68,48,50,54,51,49,53,55,51,58,74,72,57,75,90,75,67,72,52,92,56,82,50,72,70,52,52,48,57,38,56,51,24,36,46,63,45,41,38,52,46,78,71,39,43,61,48,30,26,49,50,29,50,51,52,50,50,52,49,49,54,54,52,58,59,40,78,77,48,92,74,92,56,88,40,51,32,34,48,54,36,19,51,49,36,45,50,46,33,76,64,46,62,29,46,60,76,94,49,75,51,60,65,82,76,80,58,31,57,27,62,68,34,49,60,53,23,52,55,31,40,52,53,27,58,49,44,46,94,64,53,71,67,58,48,50,49,53,35,52,51,28,44,52,39,27,52,50,50,50,63,67,41,51,63,46,52,54,54,52,50,54,53,48,52,59,72,54,60,61,54,88,76,56,60,64,70,34,34,36,38,54,39,31,52,37,29,30,38,70,44,99,85,68,48,58,58,23,70,67,34,52,70,43,62,62,48,55,50,58,51,18,68,68,46,49,33,45,55,56,75,51,63,57,28,70,71,73,81,48,98,54,67,53,53,88,74,67,31,47,84,80,46,51,42,55,33,69,69,18,69,75,49,51,71,43,57,82,54,31,85,75,68,44,81,61,79,84,70,40,77,47,77,39,70,83,69,85,129